Protein AF-0000000087635864 (afdb_homodimer)

Sequence (434 aa):
MKRKTIGIIGLGRFGGTLAKQVAALGHEVCGIDIDEKVVQKLTPFITHSIVADFSDEETIRSLHLQDFDVVVIAIGDDLKAKLLTAMVLKELQAPYVVAKASSDMESKLLERVGVDLVIFPEMNMADRLAQMLTREYIVDYFQLSQDIGLVEMNTPAFMVGHTLEELSLRSRYGINIVAIKRHKSVMVPPNPKEPLTEEDMLILIGRNEDITKLSQLMKRKTIGIIGLGRFGGTLAKQVAALGHEVCGIDIDEKVVQKLTPFITHSIVADFSDEETIRSLHLQDFDVVVIAIGDDLKAKLLTAMVLKELQAPYVVAKASSDMESKLLERVGVDLVIFPEMNMADRLAQMLTREYIVDYFQLSQDIGLVEMNTPAFMVGHTLEELSLRSRYGINIVAIKRHKSVMVPPNPKEPLTEEDMLILIGRNEDITKLSQL

Foldseek 3Di:
DPAFEEEEEDCPPVSVVVQLVSVVVPHAYEYEYQDPVSQVVSVVRHRHYYHFDLLDLVRLVVVPQLVGQEYEAEDPDDLNSQLSNLLSSVVVVRPAYEYEDADPVSQVSSVVSPHRYYDYVVVVVVVFVVVQVPFAQFDTWDDPDPFKIKTKGFDDPVQAFHFQVRVVCCVPQVKAFQWKDDPHDIDGRDDRHDGDHRRIITIMMGTPVSRRVVRVD/DPAFEEEEEDCPPVSVVVQLVSVVVPHAYEYEYQDPVSQVVSVVRHRHYYHFDLLDLVRLVVVPQLVGQEYEAEDPDPLNSQLSNLLSSVVVVRPAYEYEDADPVSQVSSVVSPHRYYDYVVVVVVVFVVVQVPFAQFDTWDDPDPFKIKTKGFDDPVQAFHFQVRVVCCVPQVKAFQWKDDPNDIDGRDDRHDGDHRRIITIMMGTPVSRRVVRVD

Solvent-accessible surface area (backbone atoms only — not comparable to full-atom values): 22439 Å² total; per-residue (Å²): 128,84,74,47,38,34,34,33,35,21,49,52,68,38,30,36,48,26,43,41,52,35,24,72,73,66,31,44,27,37,39,28,19,66,51,58,68,54,40,59,71,45,40,86,54,37,74,39,63,43,73,48,59,55,80,35,68,67,55,51,62,73,62,52,59,45,77,28,59,29,34,35,40,35,47,78,89,49,60,66,32,46,53,49,46,50,44,52,40,53,72,61,57,34,73,38,38,34,34,52,32,81,44,72,67,49,39,53,52,43,49,71,65,58,47,73,40,76,43,40,36,42,57,56,42,23,56,33,48,36,53,28,73,70,39,52,54,36,71,40,58,42,78,76,49,96,56,32,30,36,34,34,25,50,45,53,77,91,46,44,71,36,24,54,62,74,62,36,41,48,83,74,48,53,33,42,74,54,30,33,36,50,98,91,40,73,37,74,66,52,64,47,81,48,57,39,45,74,76,28,30,38,30,34,39,29,37,51,71,39,51,52,53,60,38,69,103,128,84,75,47,37,34,36,34,35,21,50,51,66,39,30,37,48,26,43,42,53,36,24,72,73,64,31,45,26,37,40,27,20,66,51,57,69,53,39,59,71,46,40,87,55,37,73,40,62,42,73,47,58,55,80,35,69,67,56,50,63,71,63,53,61,46,76,28,60,29,36,36,41,35,47,76,89,50,60,67,33,47,52,49,46,50,43,52,39,54,74,61,58,32,73,37,38,34,36,52,32,82,44,71,66,49,40,53,53,44,50,71,64,57,47,72,40,78,44,41,36,42,57,54,44,22,55,34,47,35,54,27,73,70,40,54,55,38,72,38,59,42,77,77,49,96,56,33,30,38,34,32,25,52,46,53,76,92,47,44,71,38,22,53,62,75,63,36,41,46,83,74,50,52,34,44,74,56,30,34,36,48,95,95,38,74,37,74,67,52,65,47,80,49,58,40,43,76,78,28,30,38,30,33,38,30,38,51,70,40,50,52,53,60,39,69,104

Secondary structure (DSSP, 8-state):
-PPPEEEEE--SHHHHHHHHHHHHTT-EEEEEES-HHHHHHHGGGSSEEEE--TT-HHHHHHTTGGGSSEEEE---S-HHHHHHHHHHHHHTT-S-EEEE-SSHHHHHHHHHHT-SEEE-HHHHHHHHHHHHHHSTTEEEEEESSSSEEEEEEEPPGGGTT--HHHHTHHHHHS-EEEEEEETTEEESSPPTTSPP-TT-EEEEEEEHHHHHHHHT-/-PPPEEEEE--SHHHHHHHHHHHHTT-EEEEEES-HHHHHHHGGGSSEEEE--TT-HHHHHHTTGGGSSEEEE---S-HHHHHHHHHHHHHTT-S-EEEE-SSHHHHHHHHHHT-SEEE-HHHHHHHHHHHHHHSTTEEEEEESSSSEEEEEEEPPGGGTT--HHHHTHHHHHS-EEEEEEETTEEESSPPTTSPP-TT-EEEEEEEHHHHHHHHT-

Nearest PDB structures (foldseek):
  6i8v-assembly1_A-2  TM=9.588E-01  e=6.880E-26  Bacillus subtilis subsp. subtilis str. 168
  6s2j-assembly1_A  TM=9.130E-01  e=3.251E-26  Bacillus subtilis subsp. subtilis str. 168
  6s5e-assembly1_E-4  TM=9.285E-01  e=4.729E-26  Bacillus subtilis subsp. subtilis str. 168
  6s5d-assembly1_B-2  TM=9.160E-01  e=5.034E-26  Bacillus subtilis subsp. subtilis str. 168
  4j7c-assembly1_B  TM=9.354E-01  e=2.400E-25  Bacillus subtilis subsp. subtilis str. 168

Organism: NCBI:txid103891

Radius of gyration: 22.8 Å; Cα contacts (8 Å, |Δi|>4): 952; chains: 2; bounding box: 56×57×45 Å

Structure (mmCIF, N/CA/C/O backbone):
data_AF-0000000087635864-model_v1
#
loop_
_entity.id
_entity.type
_entity.pdbx_description
1 polymer 'Ktr system potassium uptake protein A'
#
loop_
_atom_site.group_PDB
_atom_site.id
_atom_site.type_symbol
_atom_site.label_atom_id
_atom_site.label_alt_id
_atom_site.label_comp_id
_atom_site.label_asym_id
_atom_site.label_entity_id
_atom_site.label_seq_id
_atom_site.pdbx_PDB_ins_code
_atom_site.Cartn_x
_atom_site.Cartn_y
_atom_site.Cartn_z
_atom_site.occupancy
_atom_site.B_iso_or_equiv
_atom_site.auth_seq_id
_atom_site.auth_comp_id
_atom_site.auth_asym_id
_atom_site.auth_atom_id
_atom_site.pdbx_PDB_model_num
ATOM 1 N N . MET A 1 1 ? 6.098 -14.992 -19.906 1 58.94 1 MET A N 1
ATOM 2 C CA . MET A 1 1 ? 5.473 -15.148 -18.594 1 58.94 1 MET A CA 1
ATOM 3 C C . MET A 1 1 ? 4.434 -16.266 -18.609 1 58.94 1 MET A C 1
ATOM 5 O O . MET A 1 1 ? 3.664 -16.375 -19.562 1 58.94 1 MET A O 1
ATOM 9 N N . LYS A 1 2 ? 4.668 -17.281 -17.641 1 77.81 2 LYS A N 1
ATOM 10 C CA . LYS A 1 2 ? 3.686 -18.359 -17.641 1 77.81 2 LYS A CA 1
ATOM 11 C C . LYS A 1 2 ? 2.297 -17.844 -17.281 1 77.81 2 LYS A C 1
ATOM 13 O O . LYS A 1 2 ? 2.141 -17.094 -16.297 1 77.81 2 LYS A O 1
ATOM 18 N N . ARG A 1 3 ? 1.366 -17.984 -18.156 1 90.5 3 ARG A N 1
ATOM 19 C CA . ARG A 1 3 ? -0.019 -17.578 -17.969 1 90.5 3 ARG A CA 1
ATOM 20 C C . ARG A 1 3 ? -0.631 -18.297 -16.766 1 90.5 3 ARG A C 1
ATOM 22 O O . ARG A 1 3 ? -0.567 -19.516 -16.656 1 90.5 3 ARG A O 1
ATOM 29 N N . LYS A 1 4 ? -1.128 -17.469 -15.828 1 95.19 4 LYS A N 1
ATOM 30 C CA . LYS A 1 4 ? -1.734 -18.016 -14.617 1 95.19 4 LYS A CA 1
ATOM 31 C C . LYS A 1 4 ? -3.258 -17.953 -14.688 1 95.19 4 LYS A C 1
ATOM 33 O O . LYS A 1 4 ? -3.816 -17.094 -15.383 1 95.19 4 LYS A O 1
ATOM 38 N N . THR A 1 5 ? -3.846 -18.891 -14.055 1 97.88 5 THR A N 1
ATOM 39 C CA . THR A 1 5 ? -5.293 -18.875 -13.867 1 97.88 5 THR A CA 1
ATOM 40 C C . THR A 1 5 ? -5.652 -18.406 -12.461 1 97.88 5 THR A C 1
ATOM 42 O O . THR A 1 5 ? -5.191 -18.984 -11.477 1 97.88 5 THR A O 1
ATOM 45 N N . ILE A 1 6 ? -6.48 -17.391 -12.43 1 98.5 6 ILE A N 1
ATOM 46 C CA . ILE A 1 6 ? -6.785 -16.781 -11.141 1 98.5 6 ILE A CA 1
ATOM 47 C C . ILE A 1 6 ? -8.297 -16.656 -10.969 1 98.5 6 ILE A C 1
ATOM 49 O O . ILE A 1 6 ? -8.984 -16.094 -11.828 1 98.5 6 ILE A O 1
ATOM 53 N N . GLY A 1 7 ? -8.789 -17.297 -9.891 1 98.56 7 GLY A N 1
ATOM 54 C CA . GLY A 1 7 ? -10.18 -17.094 -9.5 1 98.56 7 GLY A CA 1
ATOM 55 C C . GLY A 1 7 ? -10.359 -15.969 -8.5 1 98.56 7 GLY A C 1
ATOM 56 O O . GLY A 1 7 ? -9.648 -15.906 -7.496 1 98.56 7 GLY A O 1
ATOM 57 N N . ILE A 1 8 ? -11.273 -15.062 -8.758 1 98.81 8 ILE A N 1
ATOM 58 C CA . ILE A 1 8 ? -11.539 -13.945 -7.863 1 98.81 8 ILE A CA 1
ATOM 59 C C . ILE A 1 8 ? -13 -13.977 -7.422 1 98.81 8 ILE A C 1
ATOM 61 O O . ILE A 1 8 ? -13.906 -13.797 -8.242 1 98.81 8 ILE A O 1
ATOM 65 N N . ILE A 1 9 ? -13.172 -14.188 -6.105 1 98.69 9 ILE A N 1
ATOM 66 C CA . ILE A 1 9 ? -14.5 -14.297 -5.52 1 98.69 9 ILE A CA 1
ATOM 67 C C . ILE A 1 9 ? -14.883 -12.969 -4.863 1 98.69 9 ILE A C 1
ATOM 69 O O . ILE A 1 9 ? -14.242 -12.547 -3.893 1 98.69 9 ILE A O 1
ATOM 73 N N . GLY A 1 10 ? -15.977 -12.406 -5.25 1 98.06 10 GLY A N 1
ATOM 74 C CA . GLY A 1 10 ? -16.312 -11.039 -4.887 1 98.06 10 GLY A CA 1
ATOM 75 C C . GLY A 1 10 ? -15.766 -10.016 -5.867 1 98.06 10 GLY A C 1
ATOM 76 O O . GLY A 1 10 ? -14.555 -9.789 -5.93 1 98.06 10 GLY A O 1
ATOM 77 N N . LEU A 1 11 ? -16.719 -9.383 -6.535 1 97.75 11 LEU A N 1
ATOM 78 C CA . LEU A 1 11 ? -16.297 -8.508 -7.621 1 97.75 11 LEU A CA 1
ATOM 79 C C . LEU A 1 11 ? -16.703 -7.062 -7.355 1 97.75 11 LEU A C 1
ATOM 81 O O . LEU A 1 11 ? -17.078 -6.336 -8.281 1 97.75 11 LEU A O 1
ATOM 85 N N . GLY A 1 12 ? -16.688 -6.75 -6.105 1 94.81 12 GLY A N 1
ATOM 86 C CA . GLY A 1 12 ? -16.922 -5.359 -5.73 1 94.81 12 GLY A CA 1
ATOM 87 C C . GLY A 1 12 ? -15.766 -4.449 -6.094 1 94.81 12 GLY A C 1
ATOM 88 O O . GLY A 1 12 ? -15.109 -4.648 -7.117 1 94.81 12 GLY A O 1
ATOM 89 N N . ARG A 1 13 ? -15.539 -3.42 -5.281 1 92.5 13 ARG A N 1
ATOM 90 C CA . ARG A 1 13 ? -14.531 -2.402 -5.547 1 92.5 13 ARG A CA 1
ATOM 91 C C . ARG A 1 13 ? -13.141 -3.025 -5.66 1 92.5 13 ARG A C 1
ATOM 93 O O . ARG A 1 13 ? -12.438 -2.807 -6.648 1 92.5 13 ARG A O 1
ATOM 100 N N . PHE A 1 14 ? -12.812 -3.834 -4.699 1 96.62 14 PHE A N 1
ATOM 101 C CA . PHE A 1 14 ? -11.477 -4.426 -4.684 1 96.62 14 PHE A CA 1
ATOM 102 C C . PHE A 1 14 ? -11.375 -5.555 -5.703 1 96.62 14 PHE A C 1
ATOM 104 O O . PHE A 1 14 ? -10.508 -5.531 -6.578 1 96.62 14 PHE A O 1
ATOM 111 N N . GLY A 1 15 ? -12.25 -6.527 -5.586 1 97.88 15 GLY A N 1
ATOM 112 C CA . GLY A 1 15 ? -12.195 -7.688 -6.461 1 97.88 15 GLY A CA 1
ATOM 113 C C . GLY A 1 15 ? -12.336 -7.336 -7.926 1 97.88 15 GLY A C 1
ATOM 114 O O . GLY A 1 15 ? -11.656 -7.906 -8.781 1 97.88 15 GLY A O 1
ATOM 115 N N . GLY A 1 16 ? -13.258 -6.438 -8.18 1 97.31 16 GLY A N 1
ATOM 116 C CA . GLY A 1 16 ? -13.43 -5.992 -9.555 1 97.31 16 GLY A CA 1
ATOM 117 C C . GLY A 1 16 ? -12.188 -5.324 -10.125 1 97.31 16 GLY A C 1
ATOM 118 O O . GLY A 1 16 ? -11.805 -5.586 -11.266 1 97.31 16 GLY A O 1
ATOM 119 N N . THR A 1 17 ? -11.578 -4.469 -9.352 1 96.12 17 THR A N 1
ATOM 120 C CA . THR A 1 17 ? -10.344 -3.805 -9.766 1 96.12 17 THR A CA 1
ATOM 121 C C . THR A 1 17 ? -9.234 -4.82 -10 1 96.12 17 THR A C 1
ATOM 123 O O . THR A 1 17 ? -8.547 -4.777 -11.023 1 96.12 17 THR A O 1
ATOM 126 N N . LEU A 1 18 ? -9.062 -5.73 -9.133 1 98.06 18 LEU A N 1
ATOM 127 C CA . LEU A 1 18 ? -8.039 -6.762 -9.242 1 98.06 18 LEU A CA 1
ATOM 128 C C . LEU A 1 18 ? -8.242 -7.594 -10.508 1 98.06 18 LEU A C 1
ATOM 130 O O . LEU A 1 18 ? -7.285 -7.859 -11.242 1 98.06 18 LEU A O 1
ATOM 134 N N . ALA A 1 19 ? -9.5 -7.965 -10.734 1 98.44 19 ALA A N 1
ATOM 135 C CA . ALA A 1 19 ? -9.82 -8.789 -11.898 1 98.44 19 ALA A CA 1
ATOM 136 C C . ALA A 1 19 ? -9.398 -8.094 -13.195 1 98.44 19 ALA A C 1
ATOM 138 O O . ALA A 1 19 ? -8.758 -8.703 -14.055 1 98.44 19 ALA A O 1
ATOM 139 N N . LYS A 1 20 ? -9.727 -6.848 -13.289 1 97.12 20 LYS A N 1
ATOM 140 C CA . LYS A 1 20 ? -9.375 -6.082 -14.484 1 97.12 20 LYS A CA 1
ATOM 141 C C . LYS A 1 20 ? -7.863 -5.98 -14.648 1 97.12 20 LYS A C 1
ATOM 143 O O . LYS A 1 20 ? -7.34 -6.148 -15.75 1 97.12 20 LYS A O 1
ATOM 148 N N . GLN A 1 21 ? -7.199 -5.707 -13.586 1 95.12 21 GLN A N 1
ATOM 149 C CA . GLN A 1 21 ? -5.758 -5.504 -13.633 1 95.12 21 GLN A CA 1
ATOM 150 C C . GLN A 1 21 ? -5.031 -6.793 -14.008 1 95.12 21 GLN A C 1
ATOM 152 O O . GLN A 1 21 ? -4.121 -6.781 -14.836 1 95.12 21 GLN A O 1
ATOM 157 N N . VAL A 1 22 ? -5.391 -7.863 -13.438 1 96.94 22 VAL A N 1
ATOM 158 C CA . VAL A 1 22 ? -4.777 -9.156 -13.727 1 96.94 22 VAL A CA 1
ATOM 159 C C . VAL A 1 22 ? -5.027 -9.531 -15.188 1 96.94 22 VAL A C 1
ATOM 161 O O . VAL A 1 22 ? -4.121 -10.008 -15.875 1 96.94 22 VAL A O 1
ATOM 164 N N . ALA A 1 23 ? -6.281 -9.32 -15.617 1 97.31 23 ALA A N 1
ATOM 165 C CA . ALA A 1 23 ? -6.617 -9.586 -17.016 1 97.31 23 ALA A CA 1
ATOM 166 C C . ALA A 1 23 ? -5.777 -8.727 -17.953 1 97.31 23 ALA A C 1
ATOM 168 O O . ALA A 1 23 ? -5.285 -9.211 -18.984 1 97.31 23 ALA A O 1
ATOM 169 N N . ALA A 1 24 ? -5.613 -7.484 -17.609 1 94.06 24 ALA A N 1
ATOM 170 C CA . ALA A 1 24 ? -4.844 -6.547 -18.422 1 94.06 24 ALA A CA 1
ATOM 171 C C . ALA A 1 24 ? -3.385 -6.977 -18.531 1 94.06 24 ALA A C 1
ATOM 173 O O . ALA A 1 24 ? -2.705 -6.656 -19.516 1 94.06 24 ALA A O 1
ATOM 174 N N . LEU A 1 25 ? -2.945 -7.699 -17.562 1 90.81 25 LEU A N 1
ATOM 175 C CA . LEU A 1 25 ? -1.569 -8.18 -17.562 1 90.81 25 LEU A CA 1
ATOM 176 C C . LEU A 1 25 ? -1.443 -9.477 -18.359 1 90.81 25 LEU A C 1
ATOM 178 O O . LEU A 1 25 ? -0.36 -10.062 -18.438 1 90.81 25 LEU A O 1
ATOM 182 N N . GLY A 1 26 ? -2.58 -10 -18.844 1 93.69 26 GLY A N 1
ATOM 183 C CA . GLY A 1 26 ? -2.545 -11.086 -19.812 1 93.69 26 GLY A CA 1
ATOM 184 C C . GLY A 1 26 ? -2.805 -12.445 -19.188 1 93.69 26 GLY A C 1
ATOM 185 O O . GLY A 1 26 ? -2.545 -13.477 -19.797 1 93.69 26 GLY A O 1
ATOM 186 N N . HIS A 1 27 ? -3.34 -12.461 -17.984 1 96.81 27 HIS A N 1
ATOM 187 C CA . HIS A 1 27 ? -3.607 -13.719 -17.297 1 96.81 27 HIS A CA 1
ATOM 188 C C . HIS A 1 27 ? -5.086 -14.086 -17.375 1 96.81 27 HIS A C 1
ATOM 190 O O . HIS A 1 27 ? -5.918 -13.242 -17.719 1 96.81 27 HIS A O 1
ATOM 196 N N . GLU A 1 28 ? -5.375 -15.297 -17.125 1 97.62 28 GLU A N 1
ATOM 197 C CA . GLU A 1 28 ? -6.758 -15.766 -17.156 1 97.62 28 GLU A CA 1
ATOM 198 C C . GLU A 1 28 ? -7.461 -15.516 -15.828 1 97.62 28 GLU A C 1
ATOM 200 O O . GLU A 1 28 ? -6.977 -15.945 -14.773 1 97.62 28 GLU A O 1
ATOM 205 N N . VAL A 1 29 ? -8.609 -14.883 -15.961 1 98.31 29 VAL A N 1
ATOM 206 C CA . VAL A 1 29 ? -9.336 -14.516 -14.742 1 98.31 29 VAL A CA 1
ATOM 207 C C . VAL A 1 29 ? -10.75 -15.086 -14.789 1 98.31 29 VAL A C 1
ATOM 209 O O . VAL A 1 29 ? -11.445 -14.953 -15.805 1 98.31 29 VAL A O 1
ATOM 212 N N . CYS A 1 30 ? -11.086 -15.781 -13.766 1 98.56 30 CYS A N 1
ATOM 213 C CA . CYS A 1 30 ? -12.477 -16.141 -13.531 1 98.56 30 CYS A CA 1
ATOM 214 C C . CYS A 1 30 ? -13.07 -15.328 -12.391 1 98.56 30 CYS A C 1
ATOM 216 O O . CYS A 1 30 ? -12.703 -15.523 -11.227 1 98.56 30 CYS A O 1
ATOM 218 N N . GLY A 1 31 ? -13.961 -14.438 -12.719 1 98.56 31 GLY A N 1
ATOM 219 C CA . GLY A 1 31 ? -14.617 -13.609 -11.719 1 98.56 31 GLY A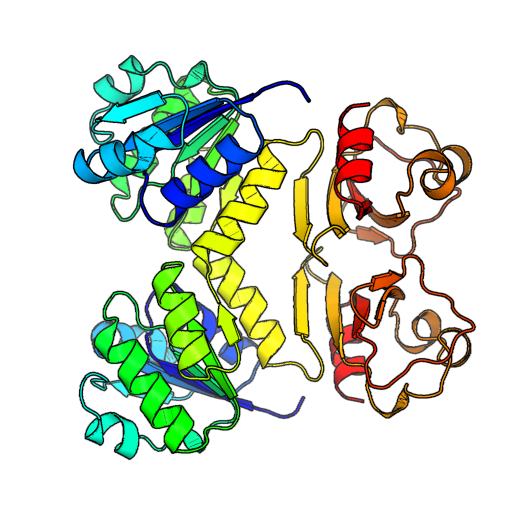 CA 1
ATOM 220 C C . GLY A 1 31 ? -15.953 -14.172 -11.258 1 98.56 31 GLY A C 1
ATOM 221 O O . GLY A 1 31 ? -16.766 -14.594 -12.078 1 98.56 31 GLY A O 1
ATOM 222 N N . ILE A 1 32 ? -16.141 -14.172 -9.969 1 98.62 32 ILE A N 1
ATOM 223 C CA . ILE A 1 32 ? -17.359 -14.773 -9.406 1 98.62 32 ILE A CA 1
ATOM 224 C C . ILE A 1 32 ? -18 -13.812 -8.422 1 98.62 32 ILE A C 1
ATOM 226 O O . ILE A 1 32 ? -17.328 -13.219 -7.582 1 98.62 32 ILE A O 1
ATOM 230 N N . ASP A 1 33 ? -19.281 -13.633 -8.5 1 98.19 33 ASP A N 1
ATOM 231 C CA . ASP A 1 33 ? -20.062 -12.812 -7.574 1 98.19 33 ASP A CA 1
ATOM 232 C C . ASP A 1 33 ? -21.5 -13.297 -7.469 1 98.19 33 ASP A C 1
ATOM 234 O O . ASP A 1 33 ? -22.016 -13.938 -8.391 1 98.19 33 ASP A O 1
ATOM 238 N N . ILE A 1 34 ? -22.047 -12.969 -6.34 1 97.69 34 ILE A N 1
ATOM 239 C CA . ILE A 1 34 ? -23.438 -13.344 -6.141 1 97.69 34 ILE A CA 1
ATOM 240 C C . ILE A 1 34 ? -24.344 -12.383 -6.91 1 97.69 34 ILE A C 1
ATOM 242 O O . ILE A 1 34 ? -25.453 -12.758 -7.312 1 97.69 34 ILE A O 1
ATOM 246 N N . ASP A 1 35 ? -23.969 -11.148 -7.098 1 97.62 35 ASP A N 1
ATOM 247 C CA . ASP A 1 35 ? -24.75 -10.117 -7.777 1 97.62 35 ASP A CA 1
ATOM 248 C C . ASP A 1 35 ? -24.562 -10.195 -9.289 1 97.62 35 ASP A C 1
ATOM 250 O O . ASP A 1 35 ? -23.484 -9.844 -9.805 1 97.62 35 ASP A O 1
ATOM 254 N N . GLU A 1 36 ? -25.562 -10.492 -9.977 1 97.88 36 GLU A N 1
ATOM 255 C CA . GLU A 1 36 ? -25.516 -10.664 -11.43 1 97.88 36 GLU A CA 1
ATOM 256 C C . GLU A 1 36 ? -25.125 -9.367 -12.125 1 97.88 36 GLU A C 1
ATOM 258 O O . GLU A 1 36 ? -24.422 -9.391 -13.141 1 97.88 36 GLU A O 1
ATOM 263 N N . LYS A 1 37 ? -25.578 -8.297 -11.625 1 97.56 37 LYS A N 1
ATOM 264 C CA . LYS A 1 37 ? -25.297 -7.004 -12.25 1 97.56 37 LYS A CA 1
ATOM 265 C C . LYS A 1 37 ? -23.797 -6.707 -12.219 1 97.56 37 LYS A C 1
ATOM 267 O O . LYS A 1 37 ? -23.234 -6.227 -13.211 1 97.56 37 LYS A O 1
ATOM 272 N N . VAL A 1 38 ? -23.203 -7.043 -11.18 1 96.19 38 VAL A N 1
ATOM 273 C CA . VAL A 1 38 ? -21.781 -6.828 -11.008 1 96.19 38 VAL A CA 1
ATOM 274 C C . VAL A 1 38 ? -21 -7.746 -11.953 1 96.19 38 VAL A C 1
ATOM 276 O O . VAL A 1 38 ? -20.031 -7.312 -12.594 1 96.19 38 VAL A O 1
ATOM 279 N N . VAL A 1 39 ? -21.391 -8.969 -12.055 1 98.06 39 VAL A N 1
ATOM 280 C CA . VAL A 1 39 ? -20.766 -9.953 -12.93 1 98.06 39 VAL A CA 1
ATOM 281 C C . VAL A 1 39 ? -20.844 -9.492 -14.383 1 98.06 39 VAL A C 1
ATOM 283 O O . VAL A 1 39 ? -19.844 -9.5 -15.094 1 98.06 39 VAL A O 1
ATOM 286 N N . GLN A 1 40 ? -21.969 -9.031 -14.766 1 97.38 40 GLN A N 1
ATOM 287 C CA . GLN A 1 40 ? -22.203 -8.609 -16.141 1 97.38 40 GLN A CA 1
ATOM 288 C C . GLN A 1 40 ? -21.312 -7.422 -16.516 1 97.38 40 GLN A C 1
ATOM 290 O O . GLN A 1 40 ? -20.766 -7.363 -17.609 1 97.38 40 GLN A O 1
ATOM 295 N N . LYS A 1 41 ? -21.234 -6.543 -15.641 1 95.94 41 LYS A N 1
ATOM 296 C CA . LYS A 1 41 ? -20.438 -5.336 -15.859 1 95.94 41 LYS A CA 1
ATOM 297 C C . LYS A 1 41 ? -18.969 -5.676 -16.078 1 95.94 41 LYS A C 1
ATOM 299 O O . LYS A 1 41 ? -18.266 -4.988 -16.812 1 95.94 41 LYS A O 1
ATOM 304 N N . LEU A 1 42 ? -18.5 -6.723 -15.5 1 96.88 42 LEU A N 1
ATOM 305 C CA . LEU A 1 42 ? -17.078 -7.043 -15.5 1 96.88 42 LEU A CA 1
ATOM 306 C C . LEU A 1 42 ? -16.734 -8.016 -16.625 1 96.88 42 LEU A C 1
ATOM 308 O O . LEU A 1 42 ? -15.57 -8.156 -17 1 96.88 42 LEU A O 1
ATOM 312 N N . THR A 1 43 ? -17.719 -8.711 -17.156 1 96.94 43 THR A N 1
ATOM 313 C CA . THR A 1 43 ? -17.578 -9.812 -18.109 1 96.94 43 THR A CA 1
ATOM 314 C C . THR A 1 43 ? -16.734 -9.383 -19.297 1 96.94 43 THR A C 1
ATOM 316 O O . THR A 1 43 ? -15.844 -10.117 -19.734 1 96.94 43 THR A O 1
ATOM 319 N N . PRO A 1 44 ? -16.859 -8.141 -19.812 1 97.06 44 PRO A N 1
ATOM 320 C CA . PRO A 1 44 ? -16.094 -7.75 -21 1 97.06 44 PRO A CA 1
ATOM 321 C C . PRO A 1 44 ? -14.602 -7.605 -20.703 1 97.06 44 PRO A C 1
ATOM 323 O O . PRO A 1 44 ? -13.789 -7.551 -21.641 1 97.06 44 PRO A O 1
ATOM 326 N N . PHE A 1 45 ? -14.25 -7.613 -19.531 1 96.88 45 PHE A N 1
ATOM 327 C CA . PHE A 1 45 ? -12.883 -7.246 -19.172 1 96.88 45 PHE A CA 1
ATOM 328 C C . PHE A 1 45 ? -12.109 -8.461 -18.672 1 96.88 45 PHE A C 1
ATOM 330 O O . PHE A 1 45 ? -10.906 -8.375 -18.422 1 96.88 45 PHE A O 1
ATOM 337 N N . ILE A 1 46 ? -12.836 -9.594 -18.5 1 97.38 46 ILE A N 1
ATOM 338 C CA . ILE A 1 46 ? -12.164 -10.75 -17.938 1 97.38 46 ILE A CA 1
ATOM 339 C C . ILE A 1 46 ? -12.469 -11.992 -18.781 1 97.38 46 ILE A C 1
ATOM 341 O O . ILE A 1 46 ? -13.266 -11.93 -19.703 1 97.38 46 ILE A O 1
ATOM 345 N N . THR A 1 47 ? -11.781 -13.094 -18.438 1 96.75 47 THR A N 1
ATOM 346 C CA . THR A 1 47 ? -11.844 -14.281 -19.281 1 96.75 47 THR A CA 1
ATOM 347 C C . THR A 1 47 ? -13.156 -15.023 -19.062 1 96.75 47 THR A C 1
ATOM 349 O O . THR A 1 47 ? -13.789 -15.477 -20.016 1 96.75 47 THR A O 1
ATOM 352 N N . HIS A 1 48 ? -13.492 -15.234 -17.797 1 97.06 48 HIS A N 1
ATOM 353 C CA . HIS A 1 48 ? -14.719 -15.938 -17.422 1 97.06 48 HIS A CA 1
ATOM 354 C C . HIS A 1 48 ? -15.414 -15.242 -16.25 1 97.06 48 HIS A C 1
ATOM 356 O O . HIS A 1 48 ? -14.766 -14.562 -15.453 1 97.06 48 HIS A O 1
ATOM 362 N N . SER A 1 49 ? -16.672 -15.414 -16.266 1 97.94 49 SER A N 1
ATOM 363 C CA . SER A 1 49 ? -17.438 -14.891 -15.141 1 97.94 49 SER A CA 1
ATOM 364 C C . SER A 1 49 ? -18.562 -15.836 -14.75 1 97.94 49 SER A C 1
ATOM 366 O O . SER A 1 49 ? -19.188 -16.453 -15.617 1 97.94 49 SER A O 1
ATOM 368 N N . ILE A 1 50 ? -18.828 -15.961 -13.492 1 98.25 50 ILE A N 1
ATOM 369 C CA . ILE A 1 50 ? -19.828 -16.875 -12.961 1 98.25 50 ILE A CA 1
ATOM 370 C C . ILE A 1 50 ? -20.641 -16.172 -11.875 1 98.25 50 ILE A C 1
ATOM 372 O O . ILE A 1 50 ? -20.094 -15.445 -11.055 1 98.25 50 ILE A O 1
ATOM 376 N N . VAL A 1 51 ? -21.953 -16.281 -11.953 1 98.44 51 VAL A N 1
ATOM 377 C CA . VAL A 1 51 ? -22.812 -15.898 -10.828 1 98.44 51 VAL A CA 1
ATOM 378 C C . VAL A 1 51 ? -22.969 -17.062 -9.867 1 98.44 51 VAL A C 1
ATOM 380 O O . VAL A 1 51 ? -23.422 -18.141 -10.258 1 98.44 51 VAL A O 1
ATOM 383 N N . ALA A 1 52 ? -22.562 -16.906 -8.602 1 97.94 52 ALA A N 1
ATOM 384 C CA . ALA A 1 52 ? -22.641 -18 -7.652 1 97.94 52 ALA A CA 1
ATOM 385 C C . ALA A 1 52 ? -22.781 -17.484 -6.223 1 97.94 52 ALA A C 1
ATOM 387 O O . ALA A 1 52 ? -22.344 -16.375 -5.91 1 97.94 52 ALA A O 1
ATOM 388 N N . ASP A 1 53 ? -23.375 -18.297 -5.387 1 96.38 53 ASP A N 1
ATOM 389 C CA . ASP A 1 53 ? -23.578 -18 -3.969 1 96.38 53 ASP A CA 1
ATOM 390 C C . ASP A 1 53 ? -22.609 -18.812 -3.1 1 96.38 53 ASP A C 1
ATOM 392 O O . ASP A 1 53 ? -22.719 -20.031 -2.996 1 96.38 53 ASP A O 1
ATOM 396 N N . PHE A 1 54 ? -21.766 -18.125 -2.404 1 95.88 54 PHE A N 1
ATOM 397 C CA . PHE A 1 54 ? -20.703 -18.797 -1.655 1 95.88 54 PHE A CA 1
ATOM 398 C C . PHE A 1 54 ? -21.141 -19.047 -0.216 1 95.88 54 PHE A C 1
ATOM 400 O O . PHE A 1 54 ? -20.312 -19.328 0.647 1 95.88 54 PHE A O 1
ATOM 407 N N . SER A 1 55 ? -22.406 -18.875 0.062 1 93.75 55 SER A N 1
ATOM 408 C CA . SER A 1 55 ? -22.922 -19.234 1.38 1 93.75 55 SER A CA 1
ATOM 409 C C . SER A 1 55 ? -23.203 -20.734 1.472 1 93.75 55 SER A C 1
ATOM 411 O O . SER A 1 55 ? -23.5 -21.25 2.553 1 93.75 55 SER A O 1
ATOM 413 N N . ASP A 1 56 ? -23.047 -21.375 0.366 1 93.31 56 ASP A N 1
ATOM 414 C CA . ASP A 1 56 ? -23.344 -22.797 0.281 1 93.31 56 ASP A CA 1
ATOM 415 C C . ASP A 1 56 ? -22.094 -23.609 -0.082 1 93.31 56 ASP A C 1
ATOM 417 O O . ASP A 1 56 ? -21.531 -23.422 -1.159 1 93.31 56 ASP A O 1
ATOM 421 N N . GLU A 1 57 ? -21.812 -24.531 0.763 1 96.06 57 GLU A N 1
ATOM 422 C CA . GLU A 1 57 ? -20.594 -25.328 0.586 1 96.06 57 GLU A CA 1
ATOM 423 C C . GLU A 1 57 ? -20.641 -26.109 -0.723 1 96.06 57 GLU A C 1
ATOM 425 O O . GLU A 1 57 ? -19.625 -26.219 -1.416 1 96.06 57 GLU A O 1
ATOM 430 N N . GLU A 1 58 ? -21.734 -26.672 -1.021 1 96.5 58 GLU A N 1
ATOM 431 C CA . GLU A 1 58 ? -21.875 -27.469 -2.232 1 96.5 58 GLU A CA 1
ATOM 432 C C . GLU A 1 58 ? -21.609 -26.641 -3.482 1 96.5 58 GLU A C 1
ATOM 434 O O . GLU A 1 58 ? -21 -27.125 -4.438 1 96.5 58 GLU A O 1
ATOM 439 N N . THR A 1 59 ? -22.109 -25.5 -3.471 1 96.5 59 THR A N 1
ATOM 440 C CA . THR A 1 59 ? -21.859 -24.578 -4.574 1 96.5 59 THR A CA 1
ATOM 441 C C . THR A 1 59 ? -20.375 -24.328 -4.746 1 96.5 59 THR A C 1
ATOM 443 O O . THR A 1 59 ? -19.844 -24.406 -5.859 1 96.5 59 THR A O 1
ATOM 446 N N . ILE A 1 60 ? -19.672 -24.094 -3.73 1 97.44 60 ILE A N 1
ATOM 447 C CA . ILE A 1 60 ? -18.234 -23.812 -3.754 1 97.44 60 ILE A CA 1
ATOM 448 C C . ILE A 1 60 ? -17.484 -25.016 -4.344 1 97.44 60 ILE A C 1
ATOM 450 O O . ILE A 1 60 ? -16.672 -24.859 -5.25 1 97.44 60 ILE A O 1
ATOM 454 N N . ARG A 1 61 ? -17.828 -26.156 -3.869 1 97.5 61 ARG A N 1
ATOM 455 C CA . ARG A 1 61 ? -17.156 -27.375 -4.293 1 97.5 61 ARG A CA 1
ATOM 456 C C . ARG A 1 61 ? -17.391 -27.656 -5.777 1 97.5 61 ARG A C 1
ATOM 458 O O . ARG A 1 61 ? -16.5 -28.156 -6.473 1 97.5 61 ARG A O 1
ATOM 465 N N . SER A 1 62 ? -18.516 -27.281 -6.203 1 97.12 62 SER A N 1
ATOM 466 C CA . SER A 1 62 ? -18.906 -27.578 -7.582 1 97.12 62 SER A CA 1
ATOM 467 C C . SER A 1 62 ? -18.141 -26.688 -8.562 1 97.12 62 SER A C 1
ATOM 469 O O . SER A 1 62 ? -18.094 -26.984 -9.758 1 97.12 62 SER A O 1
ATOM 471 N N . LEU A 1 63 ? -17.516 -25.656 -8.133 1 97.31 63 LEU A N 1
ATOM 472 C CA . LEU A 1 63 ? -16.859 -24.688 -9 1 97.31 63 LEU A CA 1
ATOM 473 C C . LEU A 1 63 ? -15.422 -25.109 -9.297 1 97.31 63 LEU A C 1
ATOM 475 O O . LEU A 1 63 ? -14.758 -24.516 -10.148 1 97.31 63 LEU A O 1
ATOM 479 N N . HIS A 1 64 ? -14.875 -26.062 -8.602 1 97.31 64 HIS A N 1
ATOM 480 C CA . HIS A 1 64 ? -13.547 -26.625 -8.797 1 97.31 64 HIS A CA 1
ATOM 481 C C . HIS A 1 64 ? -12.477 -25.531 -8.789 1 97.31 64 HIS A C 1
ATOM 483 O O . HIS A 1 64 ? -11.602 -25.516 -9.664 1 97.31 64 HIS A O 1
ATOM 489 N N . LEU A 1 65 ? -12.555 -24.719 -7.816 1 97.69 65 LEU A N 1
ATOM 490 C CA . LEU A 1 65 ? -11.648 -23.578 -7.734 1 97.69 65 LEU A CA 1
ATOM 491 C C . LEU A 1 65 ? -10.234 -24.031 -7.398 1 97.69 65 LEU A C 1
ATOM 493 O O . LEU A 1 65 ? -9.273 -23.281 -7.602 1 97.69 65 LEU A O 1
ATOM 497 N N . GLN A 1 66 ? -10.07 -25.234 -6.887 1 97.31 66 GLN A N 1
ATOM 498 C CA . GLN A 1 66 ? -8.766 -25.797 -6.566 1 97.31 66 GLN A CA 1
ATOM 499 C C . GLN A 1 66 ? -7.93 -26 -7.828 1 97.31 66 GLN A C 1
ATOM 501 O O . GLN A 1 66 ? -6.719 -26.219 -7.746 1 97.31 66 GLN A O 1
ATOM 506 N N . ASP A 1 67 ? -8.617 -25.938 -8.961 1 97.62 67 ASP A N 1
ATOM 507 C CA . ASP A 1 67 ? -7.906 -26.125 -10.227 1 97.62 67 ASP A CA 1
ATOM 508 C C . ASP A 1 67 ? -7.215 -24.828 -10.672 1 97.62 67 ASP A C 1
ATOM 510 O O . ASP A 1 67 ? -6.422 -24.844 -11.609 1 97.62 67 ASP A O 1
ATOM 514 N N . PHE A 1 68 ? -7.445 -23.703 -10.047 1 97.81 68 PHE A N 1
ATOM 515 C CA . PHE A 1 68 ? -6.812 -22.438 -10.367 1 97.81 68 PHE A CA 1
ATOM 516 C C . PHE A 1 68 ? -5.445 -22.328 -9.695 1 97.81 68 PHE A C 1
ATOM 518 O O . PHE A 1 68 ? -5.223 -22.906 -8.633 1 97.81 68 PHE A O 1
ATOM 525 N N . ASP A 1 69 ? -4.555 -21.531 -10.352 1 97.44 69 ASP A N 1
ATOM 526 C CA . ASP A 1 69 ? -3.254 -21.281 -9.742 1 97.44 69 ASP A CA 1
ATOM 527 C C . ASP A 1 69 ? -3.4 -20.5 -8.438 1 97.44 69 ASP A C 1
ATOM 529 O O . ASP A 1 69 ? -2.654 -20.719 -7.484 1 97.44 69 ASP A O 1
ATOM 533 N N . VAL A 1 70 ? -4.355 -19.578 -8.43 1 98.31 70 VAL A N 1
ATOM 534 C CA . VAL A 1 70 ? -4.609 -18.719 -7.285 1 98.31 70 VAL A CA 1
ATOM 535 C C . VAL A 1 70 ? -6.109 -18.453 -7.156 1 98.31 70 VAL A C 1
ATOM 537 O O . VAL A 1 70 ? -6.805 -18.281 -8.156 1 98.31 70 VAL A O 1
ATOM 540 N N . VAL A 1 71 ? -6.566 -18.438 -5.941 1 98.81 71 VAL A N 1
ATOM 541 C CA . VAL A 1 71 ? -7.934 -18 -5.66 1 98.81 71 VAL A CA 1
ATOM 542 C C . VAL A 1 71 ? -7.918 -16.844 -4.66 1 98.81 71 VAL A C 1
ATOM 544 O O . VAL A 1 71 ? -7.277 -16.938 -3.609 1 98.81 71 VAL A O 1
ATOM 547 N N . VAL A 1 72 ? -8.602 -15.781 -5.016 1 98.88 72 VAL A N 1
ATOM 548 C CA . VAL A 1 72 ? -8.695 -14.609 -4.148 1 98.88 72 VAL A CA 1
ATOM 549 C C . VAL A 1 72 ? -10.117 -14.469 -3.613 1 98.88 72 VAL A C 1
ATOM 551 O O . VAL A 1 72 ? -11.07 -14.375 -4.387 1 98.88 72 VAL A O 1
ATOM 554 N N . ILE A 1 73 ? -10.195 -14.492 -2.314 1 98.81 73 ILE A N 1
ATOM 555 C CA . ILE A 1 73 ? -11.477 -14.266 -1.647 1 98.81 73 ILE A CA 1
ATOM 556 C C . ILE A 1 73 ? -11.633 -12.789 -1.311 1 98.81 73 ILE A C 1
ATOM 558 O O . ILE A 1 73 ? -11.047 -12.297 -0.339 1 98.81 73 ILE A O 1
ATOM 562 N N . ALA A 1 74 ? -12.438 -12.117 -2.061 1 98.44 74 ALA A N 1
ATOM 563 C CA . ALA A 1 74 ? -12.633 -10.68 -1.894 1 98.44 74 ALA A CA 1
ATOM 564 C C . ALA A 1 74 ? -14.062 -10.359 -1.487 1 98.44 74 ALA A C 1
ATOM 566 O O . ALA A 1 74 ? -14.594 -9.297 -1.833 1 98.44 74 ALA A O 1
ATOM 567 N N . ILE A 1 75 ? -14.68 -11.266 -0.787 1 96.5 75 ILE A N 1
ATOM 568 C CA . ILE A 1 75 ? -16.047 -11.086 -0.306 1 96.5 75 ILE A CA 1
ATOM 569 C C . ILE A 1 75 ? -16.078 -9.961 0.728 1 96.5 75 ILE A C 1
ATOM 571 O O . ILE A 1 75 ? -15.227 -9.898 1.612 1 96.5 75 ILE A O 1
ATOM 575 N N . GLY A 1 76 ? -17.047 -9.125 0.686 1 88.25 76 GLY A N 1
ATOM 576 C CA . GLY A 1 76 ? -17.156 -7.914 1.48 1 88.25 76 GLY A CA 1
ATOM 577 C C . GLY A 1 76 ? -17.625 -8.18 2.904 1 88.25 76 GLY A C 1
ATOM 578 O O . GLY A 1 76 ? -16.844 -8.68 3.725 1 88.25 76 GLY A O 1
ATOM 579 N N . ASP A 1 77 ? -18.828 -8.078 3.191 1 87.75 77 ASP A N 1
ATOM 580 C CA . ASP A 1 77 ? -19.344 -7.969 4.555 1 87.75 77 ASP A CA 1
ATOM 581 C C . ASP A 1 77 ? -19.906 -9.297 5.047 1 87.75 77 ASP A C 1
ATOM 583 O O . ASP A 1 77 ? -20.422 -9.383 6.164 1 87.75 77 ASP A O 1
ATOM 587 N N . ASP A 1 78 ? -19.812 -10.32 4.293 1 94.56 78 ASP A N 1
ATOM 588 C CA . ASP A 1 78 ? -20.312 -11.625 4.707 1 94.56 78 ASP A CA 1
ATOM 589 C C . ASP A 1 78 ? -19.188 -12.508 5.234 1 94.56 78 ASP A C 1
ATOM 591 O O . ASP A 1 78 ? -18.641 -13.32 4.496 1 94.56 78 ASP A O 1
ATOM 595 N N . LEU A 1 79 ? -18.984 -12.406 6.504 1 95.25 79 LEU A N 1
ATOM 596 C CA . LEU A 1 79 ? -17.875 -13.117 7.152 1 95.25 79 LEU A CA 1
ATOM 597 C C . LEU A 1 79 ? -18.062 -14.625 7.047 1 95.25 79 LEU A C 1
ATOM 599 O O . LEU A 1 79 ? -17.109 -15.359 6.801 1 95.25 79 LEU A O 1
ATOM 603 N N . LYS A 1 80 ? -19.266 -15.039 7.238 1 96.06 80 LYS A N 1
ATOM 604 C CA . LYS A 1 80 ? -19.547 -16.469 7.16 1 96.06 80 LYS A CA 1
ATOM 605 C C . LYS A 1 80 ? -19.172 -17.031 5.793 1 96.06 80 LYS A C 1
ATOM 607 O O . LYS A 1 80 ? -18.5 -18.062 5.707 1 96.06 80 LYS A O 1
ATOM 612 N N . ALA A 1 81 ? -19.609 -16.375 4.766 1 96.94 81 ALA A N 1
ATOM 613 C CA . ALA A 1 81 ? -19.281 -16.812 3.412 1 96.94 81 ALA A CA 1
ATOM 614 C C . ALA A 1 81 ? -17.781 -16.812 3.188 1 96.94 81 ALA A C 1
ATOM 616 O O . ALA A 1 81 ? -17.234 -17.734 2.572 1 96.94 81 ALA A O 1
ATOM 617 N N . LYS A 1 82 ? -17.062 -15.836 3.686 1 97.25 82 LYS A N 1
ATOM 618 C CA . LYS A 1 82 ? -15.617 -15.711 3.535 1 97.25 82 LYS A CA 1
ATOM 619 C C . LYS A 1 82 ? -14.891 -16.891 4.184 1 97.25 82 LYS A C 1
ATOM 621 O O . LYS A 1 82 ? -14.055 -17.531 3.549 1 97.25 82 LYS A O 1
ATOM 626 N N . LEU A 1 83 ? -15.305 -17.141 5.402 1 97.94 83 LEU A N 1
ATOM 627 C CA . LEU A 1 83 ? -14.641 -18.188 6.172 1 97.94 83 LEU A CA 1
ATOM 628 C C . LEU A 1 83 ? -14.969 -19.562 5.605 1 97.94 83 LEU A C 1
ATOM 630 O O . LEU A 1 83 ? -14.102 -20.438 5.535 1 97.94 83 LEU A O 1
ATOM 634 N N . LEU A 1 84 ? -16.234 -19.734 5.234 1 98.19 84 LEU A N 1
ATOM 635 C CA . LEU A 1 84 ? -16.641 -21 4.629 1 98.19 84 LEU A CA 1
ATOM 636 C C . LEU A 1 84 ? -15.859 -21.25 3.344 1 98.19 84 LEU A C 1
ATOM 638 O O . LEU A 1 84 ? -15.367 -22.359 3.127 1 98.19 84 LEU A O 1
ATOM 642 N N . THR A 1 85 ? -15.711 -20.297 2.549 1 98.38 85 THR A N 1
ATOM 643 C CA . THR A 1 85 ? -14.977 -20.406 1.295 1 98.38 85 THR A CA 1
ATOM 644 C C . THR A 1 85 ? -13.516 -20.766 1.557 1 98.38 85 THR A C 1
ATOM 646 O O . THR A 1 85 ? -12.984 -21.688 0.935 1 98.38 85 THR A O 1
ATOM 649 N N . ALA A 1 86 ? -12.883 -20.047 2.49 1 98.44 86 ALA A N 1
ATOM 650 C CA . ALA A 1 86 ? -11.492 -20.312 2.844 1 98.44 86 ALA A CA 1
ATOM 651 C C . ALA A 1 86 ? -11.312 -21.75 3.316 1 98.44 86 ALA A C 1
ATOM 653 O O . ALA A 1 86 ? -10.383 -22.438 2.893 1 98.44 86 ALA A O 1
ATOM 654 N N . MET A 1 87 ? -12.219 -22.141 4.137 1 98.19 87 MET A N 1
ATOM 655 C CA . MET A 1 87 ? -12.141 -23.5 4.695 1 98.19 87 MET A CA 1
ATOM 656 C C . MET A 1 87 ? -12.242 -24.547 3.596 1 98.19 87 MET A C 1
ATOM 658 O O . MET A 1 87 ? -11.438 -25.484 3.549 1 98.19 87 MET A O 1
ATOM 662 N N . VAL A 1 88 ? -13.188 -24.406 2.725 1 98.38 88 VAL A N 1
ATOM 663 C CA . VAL A 1 88 ? -13.422 -25.375 1.656 1 98.38 88 VAL A CA 1
ATOM 664 C C . VAL A 1 88 ? -12.211 -25.406 0.721 1 98.38 88 VAL A C 1
ATOM 666 O O . VAL A 1 88 ? -11.75 -26.484 0.334 1 98.38 88 VAL A O 1
ATOM 669 N N . LEU A 1 89 ? -11.688 -24.281 0.366 1 98.5 89 LEU A N 1
ATOM 670 C CA . LEU A 1 89 ? -10.539 -24.203 -0.536 1 98.5 89 LEU A CA 1
ATOM 671 C C . LEU A 1 89 ? -9.32 -24.875 0.077 1 98.5 89 LEU A C 1
ATOM 673 O O . LEU A 1 89 ? -8.57 -25.562 -0.623 1 98.5 89 LEU A O 1
ATOM 677 N N . LYS A 1 90 ? -9.141 -24.609 1.355 1 98 90 LYS A N 1
ATOM 678 C CA . LYS A 1 90 ? -8.008 -25.25 2.027 1 98 90 LYS A CA 1
ATOM 679 C C . LYS A 1 90 ? -8.195 -26.75 2.105 1 98 90 LYS A C 1
ATOM 681 O O . LYS A 1 90 ? -7.246 -27.516 1.908 1 98 90 LYS A O 1
ATOM 686 N N . GLU A 1 91 ? -9.414 -27.188 2.336 1 97.56 91 GLU A N 1
ATOM 687 C CA . GLU A 1 91 ? -9.734 -28.625 2.338 1 97.56 91 GLU A CA 1
ATOM 688 C C . GLU A 1 91 ? -9.445 -29.25 0.978 1 97.56 91 GLU A C 1
ATOM 690 O O . GLU A 1 91 ? -8.969 -30.375 0.901 1 97.56 91 GLU A O 1
ATOM 695 N N . LEU A 1 92 ? -9.711 -28.516 0.012 1 97.62 92 LEU A N 1
ATOM 696 C CA . LEU A 1 92 ? -9.539 -29.016 -1.35 1 97.62 92 LEU A CA 1
ATOM 697 C C . LEU A 1 92 ? -8.109 -28.828 -1.827 1 97.62 92 LEU A C 1
ATOM 699 O O . LEU A 1 92 ? -7.793 -29.094 -2.988 1 97.62 92 LEU A O 1
ATOM 703 N N . GLN A 1 93 ? -7.246 -28.281 -1.008 1 97.12 93 GLN A N 1
ATOM 704 C CA . GLN A 1 93 ? -5.82 -28.094 -1.251 1 97.12 93 GLN A CA 1
ATOM 705 C C . GLN A 1 93 ? -5.582 -27.188 -2.449 1 97.12 93 GLN A C 1
ATOM 707 O O . GLN A 1 93 ? -4.746 -27.484 -3.307 1 97.12 93 GLN A O 1
ATOM 712 N N . ALA A 1 94 ? -6.48 -26.141 -2.543 1 97.56 94 ALA A N 1
ATOM 713 C CA . ALA A 1 94 ? -6.188 -25.109 -3.527 1 97.56 94 ALA A CA 1
ATOM 714 C C . ALA A 1 94 ? -4.754 -24.609 -3.391 1 97.56 94 ALA A C 1
ATOM 716 O O . ALA A 1 94 ? -4.254 -24.422 -2.277 1 97.56 94 ALA A O 1
ATOM 717 N N . PRO A 1 95 ? -4.039 -24.406 -4.512 1 96.12 95 PRO A N 1
ATOM 718 C CA . PRO A 1 95 ? -2.598 -24.156 -4.469 1 96.12 95 PRO A CA 1
ATOM 719 C C . PRO A 1 95 ? -2.244 -22.891 -3.693 1 96.12 95 PRO A C 1
ATOM 721 O O . PRO A 1 95 ? -1.258 -22.875 -2.953 1 96.12 95 PRO A O 1
ATOM 724 N N . TYR A 1 96 ? -2.92 -21.797 -3.879 1 97.81 96 TYR A N 1
ATOM 725 C CA . TYR A 1 96 ? -2.625 -20.531 -3.223 1 97.81 96 TYR A CA 1
ATOM 726 C C . TYR A 1 96 ? -3.898 -19.719 -3.004 1 97.81 96 TYR A C 1
ATOM 728 O O . TYR A 1 96 ? -4.574 -19.344 -3.963 1 97.81 96 TYR A O 1
ATOM 736 N N . VAL A 1 97 ? -4.199 -19.438 -1.743 1 98.69 97 VAL A N 1
ATOM 737 C CA . VAL A 1 97 ? -5.438 -18.75 -1.392 1 98.69 97 VAL A CA 1
ATOM 738 C C . VAL A 1 97 ? -5.113 -17.406 -0.737 1 98.69 97 VAL A C 1
ATOM 740 O O . VAL A 1 97 ? -4.363 -17.359 0.24 1 98.69 97 VAL A O 1
ATOM 743 N N . VAL A 1 98 ? -5.645 -16.328 -1.349 1 98.75 98 VAL A N 1
ATOM 744 C CA . VAL A 1 98 ? -5.57 -14.977 -0.793 1 98.75 98 VAL A CA 1
ATOM 745 C C . VAL A 1 98 ? -6.941 -14.555 -0.271 1 98.75 98 VAL A C 1
ATOM 747 O O . VAL A 1 98 ? -7.965 -14.828 -0.902 1 98.75 98 VAL A O 1
ATOM 750 N N . ALA A 1 99 ? -6.949 -13.852 0.859 1 98.75 99 ALA A N 1
ATOM 751 C CA . ALA A 1 99 ? -8.234 -13.375 1.368 1 98.75 99 ALA A CA 1
ATOM 752 C C . ALA A 1 99 ? -8.133 -11.938 1.856 1 98.75 99 ALA A C 1
ATOM 754 O O . ALA A 1 99 ? -7.148 -11.555 2.492 1 98.75 99 ALA A O 1
ATOM 755 N N . LYS A 1 100 ? -9.133 -11.203 1.526 1 98.12 100 LYS A N 1
ATOM 756 C CA . LYS A 1 100 ? -9.227 -9.812 1.979 1 98.12 100 LYS A CA 1
ATOM 757 C C . LYS A 1 100 ? -9.914 -9.727 3.34 1 98.12 100 LYS A C 1
ATOM 759 O O . LYS A 1 100 ? -11.008 -10.258 3.523 1 98.12 100 LYS A O 1
ATOM 764 N N . ALA A 1 101 ? -9.281 -9.102 4.281 1 97.12 101 ALA A N 1
ATOM 765 C CA . ALA A 1 101 ? -9.852 -8.867 5.602 1 97.12 101 ALA A CA 1
ATOM 766 C C . ALA A 1 101 ? -10.359 -7.434 5.734 1 97.12 101 ALA A C 1
ATOM 768 O O . ALA A 1 101 ? -9.852 -6.527 5.074 1 97.12 101 ALA A O 1
ATOM 769 N N . SER A 1 102 ? -11.336 -7.254 6.633 1 93.88 102 SER A N 1
ATOM 770 C CA . SER A 1 102 ? -11.891 -5.93 6.879 1 93.88 102 SER A CA 1
ATOM 771 C C . SER A 1 102 ? -11.711 -5.512 8.336 1 93.88 102 SER A C 1
ATOM 773 O O . SER A 1 102 ? -12.117 -4.418 8.727 1 93.88 102 SER A O 1
ATOM 775 N N . SER A 1 103 ? -11.211 -6.371 9.156 1 92.19 103 SER A N 1
ATOM 776 C CA . SER A 1 103 ? -10.922 -6.098 10.555 1 92.19 103 SER A CA 1
ATOM 777 C C . SER A 1 103 ? -9.766 -6.961 11.055 1 92.19 103 SER A C 1
ATOM 779 O O . SER A 1 103 ? -9.391 -7.938 10.414 1 92.19 103 SER A O 1
ATOM 781 N N . ASP A 1 104 ? -9.227 -6.586 12.148 1 92.12 104 ASP A N 1
ATOM 782 C CA . ASP A 1 104 ? -8.156 -7.359 12.766 1 92.12 104 ASP A CA 1
ATOM 783 C C . ASP A 1 104 ? -8.625 -8.773 13.117 1 92.12 104 ASP A C 1
ATOM 785 O O . ASP A 1 104 ? -7.902 -9.742 12.898 1 92.12 104 ASP A O 1
ATOM 789 N N . MET A 1 105 ? -9.828 -8.781 13.578 1 94.31 105 MET A N 1
ATOM 790 C CA . MET A 1 105 ? -10.391 -10.078 13.945 1 94.31 105 MET A CA 1
ATOM 791 C C . MET A 1 105 ? -10.539 -10.977 12.727 1 94.31 105 MET A C 1
ATOM 793 O O . MET A 1 105 ? -10.164 -12.148 12.766 1 94.31 105 MET A O 1
ATOM 797 N N . GLU A 1 106 ? -10.992 -10.477 11.656 1 96.25 106 GLU A N 1
ATOM 798 C CA . GLU A 1 106 ? -11.141 -11.25 10.43 1 96.25 106 GLU A CA 1
ATOM 799 C C . GLU A 1 106 ? -9.789 -11.75 9.922 1 96.25 106 GLU A C 1
ATOM 801 O O . GLU A 1 106 ? -9.672 -12.891 9.469 1 96.25 106 GLU A O 1
ATOM 806 N N . SER A 1 107 ? -8.828 -10.875 10 1 96.31 107 SER A N 1
ATOM 807 C CA . SER A 1 107 ? -7.48 -11.227 9.57 1 96.31 107 SER A CA 1
ATOM 808 C C . SER A 1 107 ? -6.957 -12.43 10.344 1 96.31 107 SER A C 1
ATOM 810 O O . SER A 1 107 ? -6.469 -13.391 9.75 1 96.31 107 SER A O 1
ATOM 812 N N . LYS A 1 108 ? -7.117 -12.398 11.641 1 96.75 108 LYS A N 1
ATOM 813 C CA . LYS A 1 108 ? -6.652 -13.477 12.5 1 96.75 108 LYS A CA 1
ATOM 814 C C . LYS A 1 108 ? -7.383 -14.781 12.188 1 96.75 108 LYS A C 1
ATOM 816 O O . LYS A 1 108 ? -6.766 -15.844 12.117 1 96.75 108 LYS A O 1
ATOM 821 N N . LEU A 1 109 ? -8.703 -14.719 12.008 1 98 109 LEU A N 1
ATOM 822 C CA . LEU A 1 109 ? -9.5 -15.906 11.703 1 98 109 LEU A CA 1
ATOM 823 C C . LEU A 1 109 ? -9.07 -16.531 10.375 1 98 109 LEU A C 1
ATOM 825 O O . LEU A 1 109 ? -8.914 -17.75 10.281 1 98 109 LEU A O 1
ATOM 829 N N . LEU A 1 110 ? -8.883 -15.688 9.391 1 98.19 110 LEU A N 1
ATOM 830 C CA . LEU A 1 110 ? -8.477 -16.172 8.07 1 98.19 110 LEU A CA 1
ATOM 831 C C . LEU A 1 110 ? -7.102 -16.828 8.133 1 98.19 110 LEU A C 1
ATOM 833 O O . LEU A 1 110 ? -6.871 -17.844 7.492 1 98.19 110 LEU A O 1
ATOM 837 N N . GLU A 1 111 ? -6.211 -16.219 8.891 1 97.62 111 GLU A N 1
ATOM 838 C CA . GLU A 1 111 ? -4.891 -16.797 9.094 1 97.62 111 GLU A CA 1
ATOM 839 C C . GLU A 1 111 ? -4.988 -18.172 9.75 1 97.62 111 GLU A C 1
ATOM 841 O O . GLU A 1 111 ? -4.293 -19.109 9.352 1 97.62 111 GLU A O 1
ATOM 846 N N . ARG A 1 112 ? -5.867 -18.312 10.711 1 97.44 112 ARG A N 1
ATOM 847 C CA . ARG A 1 112 ? -6.051 -19.562 11.43 1 97.44 112 ARG A CA 1
ATOM 848 C C . ARG A 1 112 ? -6.617 -20.641 10.508 1 97.44 112 ARG A C 1
ATOM 850 O O . ARG A 1 112 ? -6.301 -21.828 10.664 1 97.44 112 ARG A O 1
ATOM 857 N N . VAL A 1 113 ? -7.473 -20.234 9.625 1 97.81 113 VAL A N 1
ATOM 858 C CA . VAL A 1 113 ? -8.039 -21.172 8.656 1 97.81 113 VAL A CA 1
ATOM 859 C C . VAL A 1 113 ? -6.945 -21.688 7.727 1 97.81 113 VAL A C 1
ATOM 861 O O . VAL A 1 113 ? -7.059 -22.781 7.168 1 97.81 113 VAL A O 1
ATOM 864 N N . GLY A 1 114 ? -5.879 -20.875 7.551 1 97.25 114 GLY A N 1
ATOM 865 C CA . GLY A 1 114 ? -4.738 -21.344 6.777 1 97.25 114 GLY A CA 1
ATOM 866 C C . GLY A 1 114 ? -4.602 -20.656 5.438 1 97.25 114 GLY A C 1
ATOM 867 O O . GLY A 1 114 ? -3.92 -21.141 4.539 1 97.25 114 GLY A O 1
ATOM 868 N N . VAL A 1 115 ? -5.305 -19.547 5.305 1 97.88 115 VAL A N 1
ATOM 869 C CA . VAL A 1 115 ? -5.152 -18.734 4.102 1 97.88 115 VAL A CA 1
ATOM 870 C C . VAL A 1 115 ? -3.682 -18.375 3.908 1 97.88 115 VAL A C 1
ATOM 872 O O . VAL A 1 115 ? -2.98 -18.062 4.875 1 97.88 115 VAL A O 1
ATOM 875 N N . ASP A 1 116 ? -3.207 -18.422 2.666 1 97.25 116 ASP A N 1
ATOM 876 C CA . ASP A 1 116 ? -1.785 -18.25 2.389 1 97.25 116 ASP A CA 1
ATOM 877 C C . ASP A 1 116 ? -1.373 -16.781 2.549 1 97.25 116 ASP A C 1
ATOM 879 O O . ASP A 1 116 ? -0.259 -16.484 2.988 1 97.25 116 ASP A O 1
ATOM 883 N N . LEU A 1 117 ? -2.205 -15.852 2.184 1 97.44 117 LEU A N 1
ATOM 884 C CA . LEU A 1 117 ? -1.947 -14.422 2.297 1 97.44 117 LEU A CA 1
ATOM 885 C C . LEU A 1 117 ? -3.223 -13.664 2.65 1 97.44 117 LEU A C 1
ATOM 887 O O . LEU A 1 117 ? -4.227 -13.766 1.943 1 97.44 117 LEU A O 1
ATOM 891 N N . VAL A 1 118 ? -3.152 -13 3.746 1 98.06 118 VAL A N 1
ATOM 892 C CA . VAL A 1 118 ? -4.258 -12.125 4.121 1 98.06 118 VAL A CA 1
ATOM 893 C C . VAL A 1 118 ? -3.906 -10.672 3.795 1 98.06 118 VAL A C 1
ATOM 895 O O . VAL A 1 118 ? -2.844 -10.188 4.188 1 98.06 118 VAL A O 1
ATOM 898 N N . ILE A 1 119 ? -4.781 -10.016 3.014 1 97.12 119 ILE A N 1
ATOM 899 C CA . ILE A 1 119 ? -4.574 -8.602 2.719 1 97.12 119 ILE A CA 1
ATOM 900 C C . ILE A 1 119 ? -5.648 -7.77 3.41 1 97.12 119 ILE A C 1
ATOM 902 O O . ILE A 1 119 ? -6.797 -8.203 3.537 1 97.12 119 ILE A O 1
ATOM 906 N N . PHE A 1 120 ? -5.223 -6.66 3.863 1 96 120 PHE A N 1
ATOM 907 C CA . PHE A 1 120 ? -6.094 -5.723 4.559 1 96 120 PHE A CA 1
ATOM 908 C C . PHE A 1 120 ? -5.934 -4.312 4 1 96 120 PHE A C 1
ATOM 910 O O . PHE A 1 120 ? -5.223 -3.488 4.578 1 96 120 PHE A O 1
ATOM 917 N N . PRO A 1 121 ? -6.699 -3.994 2.926 1 95.56 121 PRO A N 1
ATOM 918 C CA . PRO A 1 121 ? -6.453 -2.768 2.162 1 95.56 121 PRO A CA 1
ATOM 919 C C . PRO A 1 121 ? -6.578 -1.507 3.016 1 95.56 121 PRO A C 1
ATOM 921 O O . PRO A 1 121 ? -5.688 -0.652 2.994 1 95.56 121 PRO A O 1
ATOM 924 N N . GLU A 1 122 ? -7.617 -1.391 3.818 1 95 122 GLU A N 1
ATOM 925 C CA . GLU A 1 122 ? -7.859 -0.186 4.605 1 95 122 GLU A CA 1
ATOM 926 C C . GLU A 1 122 ? -6.801 -0.013 5.691 1 95 122 GLU A C 1
ATOM 928 O O . GLU A 1 122 ? -6.289 1.09 5.898 1 95 122 GLU A O 1
ATOM 933 N N . MET A 1 123 ? -6.461 -1.106 6.332 1 94.44 123 MET A N 1
ATOM 934 C CA . MET A 1 123 ? -5.438 -1.057 7.375 1 94.44 123 MET A CA 1
ATOM 935 C C . MET A 1 123 ? -4.082 -0.683 6.789 1 94.44 123 MET A C 1
ATOM 937 O O . MET A 1 123 ? -3.383 0.179 7.324 1 94.44 123 MET A O 1
ATOM 941 N N . ASN A 1 124 ? -3.729 -1.328 5.711 1 93.12 124 ASN A N 1
ATOM 942 C CA . ASN A 1 124 ? -2.441 -1.067 5.074 1 93.12 124 ASN A CA 1
ATOM 943 C C . ASN A 1 124 ? -2.32 0.388 4.629 1 93.12 124 ASN A C 1
ATOM 945 O O . ASN A 1 124 ? -1.292 1.027 4.859 1 93.12 124 ASN A O 1
ATOM 949 N N . MET A 1 125 ? -3.359 0.877 4.047 1 95.31 125 MET A N 1
ATOM 950 C CA . MET A 1 125 ? -3.354 2.266 3.594 1 95.31 125 MET A CA 1
ATOM 951 C C . MET A 1 125 ? -3.32 3.225 4.777 1 95.31 125 MET A C 1
ATOM 953 O O . MET A 1 125 ? -2.641 4.254 4.73 1 95.31 125 MET A O 1
ATOM 957 N N . ALA A 1 126 ? -4.051 2.939 5.836 1 96.38 126 ALA A N 1
ATOM 958 C CA . ALA A 1 126 ? -4.078 3.795 7.02 1 96.38 126 ALA A CA 1
ATOM 959 C C . ALA A 1 126 ? -2.697 3.891 7.66 1 96.38 126 ALA A C 1
ATOM 961 O O . ALA A 1 126 ? -2.273 4.969 8.078 1 96.38 126 ALA A O 1
ATOM 962 N N . ASP A 1 127 ? -2.045 2.762 7.77 1 93.06 127 ASP A N 1
ATOM 963 C CA . ASP A 1 127 ? -0.697 2.738 8.328 1 93.06 127 ASP A CA 1
ATOM 964 C C . ASP A 1 127 ? 0.251 3.613 7.512 1 93.06 127 ASP A C 1
ATOM 966 O O . ASP A 1 127 ? 0.994 4.422 8.07 1 93.06 127 ASP A O 1
ATOM 970 N N . ARG A 1 128 ? 0.196 3.391 6.27 1 93.88 128 ARG A N 1
ATOM 971 C CA . ARG A 1 128 ? 1.031 4.156 5.352 1 93.88 128 ARG A CA 1
ATOM 972 C C . ARG A 1 128 ? 0.738 5.648 5.461 1 93.88 128 ARG A C 1
ATOM 974 O O . ARG A 1 128 ? 1.657 6.461 5.602 1 93.88 128 ARG A O 1
ATOM 981 N N . LEU A 1 129 ? -0.51 6.012 5.457 1 96.94 129 LEU A N 1
ATOM 982 C CA . LEU A 1 129 ? -0.917 7.414 5.504 1 96.94 129 LEU A CA 1
ATOM 983 C C . LEU A 1 129 ? -0.529 8.047 6.836 1 96.94 129 LEU A C 1
ATOM 985 O O . LEU A 1 129 ? -0.099 9.203 6.879 1 96.94 129 LEU A O 1
ATOM 989 N N . ALA A 1 130 ? -0.668 7.332 7.922 1 96.06 130 ALA A N 1
ATOM 990 C CA . ALA A 1 130 ? -0.281 7.848 9.234 1 96.06 130 ALA A CA 1
ATOM 991 C C . ALA A 1 130 ? 1.181 8.289 9.242 1 96.06 130 ALA A C 1
ATOM 993 O O . ALA A 1 130 ? 1.51 9.367 9.742 1 96.06 130 ALA A O 1
ATOM 994 N N . GLN A 1 131 ? 2.012 7.457 8.641 1 91.5 131 GLN A N 1
ATOM 995 C CA . GLN A 1 131 ? 3.432 7.785 8.578 1 91.5 131 GLN A CA 1
ATOM 996 C C . GLN A 1 131 ? 3.672 9.031 7.727 1 91.5 131 GLN A C 1
ATOM 998 O O . GLN A 1 131 ? 4.512 9.867 8.062 1 91.5 131 GLN A O 1
ATOM 1003 N N . MET A 1 132 ? 2.941 9.156 6.672 1 93.81 132 MET A N 1
ATOM 1004 C CA . MET A 1 132 ? 3.086 10.281 5.758 1 93.81 132 MET A CA 1
ATOM 1005 C C . MET A 1 132 ? 2.656 11.586 6.422 1 93.81 132 MET A C 1
ATOM 1007 O O . MET A 1 132 ? 3.295 12.617 6.234 1 93.81 132 MET A O 1
ATOM 1011 N N . LEU A 1 133 ? 1.633 11.516 7.199 1 94.75 133 LEU A N 1
ATOM 1012 C CA . LEU A 1 133 ? 1.026 12.727 7.75 1 94.75 133 LEU A CA 1
ATOM 1013 C C . LEU A 1 133 ? 1.774 13.195 8.992 1 94.75 133 LEU A C 1
ATOM 1015 O O . LEU A 1 133 ? 1.739 14.375 9.336 1 94.75 133 LEU A O 1
ATOM 1019 N N . THR A 1 134 ? 2.453 12.328 9.672 1 91.56 134 THR A N 1
ATOM 1020 C CA . THR A 1 134 ? 3 12.664 10.984 1 91.56 134 THR A CA 1
ATOM 1021 C C . THR A 1 134 ? 4.488 12.992 10.883 1 91.56 134 THR A C 1
ATOM 1023 O O . THR A 1 134 ? 5.086 13.484 11.836 1 91.56 134 THR A O 1
ATOM 1026 N N . ARG A 1 135 ? 5.141 12.75 9.797 1 87.31 135 ARG A N 1
ATOM 1027 C CA . ARG A 1 135 ? 6.562 13.031 9.617 1 87.31 135 ARG A CA 1
ATOM 1028 C C . ARG A 1 135 ? 6.773 14.148 8.602 1 87.31 135 ARG A C 1
ATOM 1030 O O . ARG A 1 135 ? 6.066 14.219 7.594 1 87.31 135 ARG A O 1
ATOM 1037 N N . GLU A 1 136 ? 7.773 14.883 8.883 1 87.75 136 GLU A N 1
ATOM 1038 C CA . GLU A 1 136 ? 8.086 15.977 7.965 1 87.75 136 GLU A CA 1
ATOM 1039 C C . GLU A 1 136 ? 8.789 15.469 6.715 1 87.75 136 GLU A C 1
ATOM 1041 O O . GLU A 1 136 ? 9.57 14.516 6.781 1 87.75 136 GLU A O 1
ATOM 1046 N N . TYR A 1 137 ? 8.5 16.031 5.605 1 89.31 137 TYR A N 1
ATOM 1047 C CA . TYR A 1 137 ? 9.172 15.828 4.324 1 89.31 137 TYR A CA 1
ATOM 1048 C C . TYR A 1 137 ? 8.789 14.484 3.711 1 89.31 137 TYR A C 1
ATOM 1050 O O . TYR A 1 137 ? 9.133 14.203 2.561 1 89.31 137 TYR A O 1
ATOM 1058 N N . ILE A 1 138 ? 8.047 13.641 4.434 1 91.25 138 ILE A N 1
ATOM 1059 C CA . ILE A 1 138 ? 7.746 12.312 3.922 1 91.25 138 ILE A CA 1
ATOM 1060 C C . ILE A 1 138 ? 6.586 12.391 2.932 1 91.25 138 ILE A C 1
ATOM 1062 O O . ILE A 1 138 ? 5.52 12.922 3.254 1 91.25 138 ILE A O 1
ATOM 1066 N N . VAL A 1 139 ? 6.863 11.859 1.771 1 93 139 VAL A N 1
ATOM 1067 C CA . VAL A 1 139 ? 5.879 11.844 0.692 1 93 139 VAL A CA 1
ATOM 1068 C C . VAL A 1 139 ? 5.234 10.461 0.6 1 93 139 VAL A C 1
ATOM 1070 O O . VAL A 1 139 ? 4.059 10.344 0.247 1 93 139 VAL A O 1
ATOM 1073 N N . ASP A 1 140 ? 5.973 9.445 0.821 1 93.25 140 ASP A N 1
ATOM 1074 C CA . ASP A 1 140 ? 5.496 8.062 0.802 1 93.25 140 ASP A CA 1
ATOM 1075 C C . ASP A 1 140 ? 6.301 7.191 1.76 1 93.25 140 ASP A C 1
ATOM 1077 O O . ASP A 1 140 ? 7.438 7.527 2.105 1 93.25 140 ASP A O 1
ATOM 1081 N N . TYR A 1 141 ? 5.641 6.07 2.164 1 92.5 141 TYR A N 1
ATOM 1082 C CA . TYR A 1 141 ? 6.238 5.215 3.184 1 92.5 141 TYR A CA 1
ATOM 1083 C C . TYR A 1 141 ? 5.914 3.75 2.924 1 92.5 141 TYR A C 1
ATOM 1085 O O . TYR A 1 141 ? 4.77 3.406 2.613 1 92.5 141 TYR A O 1
ATOM 1093 N N . PHE A 1 142 ? 6.996 2.959 3.096 1 90.38 142 PHE A N 1
ATOM 1094 C CA . PHE A 1 142 ? 6.852 1.515 2.963 1 90.38 142 PHE A CA 1
ATOM 1095 C C . PHE A 1 142 ? 7.566 0.793 4.102 1 90.38 142 PHE A C 1
ATOM 1097 O O . PHE A 1 142 ? 8.742 1.049 4.363 1 90.38 142 PHE A O 1
ATOM 1104 N N . GLN A 1 143 ? 6.883 -0.087 4.688 1 88.19 143 GLN A N 1
ATOM 1105 C CA . GLN A 1 143 ? 7.488 -0.856 5.77 1 88.19 143 GLN A CA 1
ATOM 1106 C C . GLN A 1 143 ? 8.188 -2.102 5.23 1 88.19 143 GLN A C 1
ATOM 1108 O O . GLN A 1 143 ? 7.535 -3.008 4.703 1 88.19 143 GLN A O 1
ATOM 1113 N N . LEU A 1 144 ? 9.438 -2.152 5.367 1 89 144 LEU A N 1
ATOM 1114 C CA . LEU A 1 144 ? 10.203 -3.301 4.895 1 89 144 LEU A CA 1
ATOM 1115 C C . LEU A 1 144 ? 10.32 -4.359 5.984 1 89 144 LEU A C 1
ATOM 1117 O O . LEU A 1 144 ? 10.414 -5.555 5.688 1 89 144 LEU A O 1
ATOM 1121 N N . SER A 1 145 ? 10.445 -3.938 7.207 1 89.88 145 SER A N 1
ATOM 1122 C CA . SER A 1 145 ? 10.445 -4.781 8.398 1 89.88 145 SER A CA 1
ATOM 1123 C C . SER A 1 145 ? 9.914 -4.023 9.609 1 89.88 145 SER A C 1
ATOM 1125 O O . SER A 1 145 ? 9.398 -2.912 9.477 1 89.88 145 SER A O 1
ATOM 1127 N N . GLN A 1 146 ? 9.961 -4.566 10.711 1 86.19 146 GLN A N 1
ATOM 1128 C CA . GLN A 1 146 ? 9.43 -3.967 11.93 1 86.19 146 GLN A CA 1
ATOM 1129 C C . GLN A 1 146 ? 10.07 -2.607 12.195 1 86.19 146 GLN A C 1
ATOM 1131 O O . GLN A 1 146 ? 9.391 -1.659 12.594 1 86.19 146 GLN A O 1
ATOM 1136 N N . ASP A 1 147 ? 11.383 -2.547 11.938 1 89.94 147 ASP A N 1
ATOM 1137 C CA . ASP A 1 147 ? 12.078 -1.333 12.359 1 89.94 147 ASP A CA 1
ATOM 1138 C C . ASP A 1 147 ? 12.68 -0.6 11.164 1 89.94 147 ASP A C 1
ATOM 1140 O O . ASP A 1 147 ? 13.328 0.437 11.328 1 89.94 147 ASP A O 1
ATOM 1144 N N . ILE A 1 148 ? 12.508 -1.151 9.969 1 92.38 148 ILE A N 1
ATOM 1145 C CA . ILE A 1 148 ? 13.148 -0.562 8.797 1 92.38 148 ILE A CA 1
ATOM 1146 C C . ILE A 1 148 ? 12.078 -0.138 7.785 1 92.38 148 ILE A C 1
ATOM 1148 O O . ILE A 1 148 ? 11.148 -0.894 7.508 1 92.38 148 ILE A O 1
ATOM 1152 N N . GLY A 1 149 ? 12.211 1.036 7.309 1 92.94 149 GLY A N 1
ATOM 1153 C CA . GLY A 1 149 ? 11.281 1.553 6.316 1 92.94 149 GLY A CA 1
ATOM 1154 C C . GLY A 1 149 ? 11.977 2.07 5.066 1 92.94 149 GLY A C 1
ATOM 1155 O O . GLY A 1 149 ? 13.18 2.316 5.074 1 92.94 149 GLY A O 1
ATOM 1156 N N . LEU A 1 150 ? 11.312 2.055 4.039 1 93.69 150 LEU A N 1
ATOM 1157 C CA . LEU A 1 150 ? 11.648 2.773 2.814 1 93.69 150 LEU A CA 1
ATOM 1158 C C . LEU A 1 150 ? 10.773 4.012 2.652 1 93.69 150 LEU A C 1
ATOM 1160 O O . LEU A 1 150 ? 9.547 3.928 2.74 1 93.69 150 LEU A O 1
ATOM 1164 N N . VAL A 1 151 ? 11.414 5.129 2.408 1 95.44 151 VAL A N 1
ATOM 1165 C CA . VAL A 1 151 ? 10.664 6.379 2.43 1 95.44 151 VAL A CA 1
ATOM 1166 C C . VAL A 1 151 ? 11.008 7.211 1.195 1 95.44 151 VAL A C 1
ATOM 1168 O O . VAL A 1 151 ? 12.164 7.242 0.765 1 95.44 151 VAL A O 1
ATOM 1171 N N . GLU A 1 152 ? 10 7.738 0.597 1 95.06 152 GLU A N 1
ATOM 1172 C CA . GLU A 1 152 ? 10.164 8.828 -0.358 1 95.06 152 GLU A CA 1
ATOM 1173 C C . GLU A 1 152 ? 10 10.188 0.324 1 95.06 152 GLU A C 1
ATOM 1175 O O . GLU A 1 152 ? 9.008 10.43 1.01 1 95.06 152 GLU A O 1
ATOM 1180 N N . MET A 1 153 ? 10.977 11.047 0.155 1 95.44 153 MET A N 1
ATOM 1181 C CA . MET A 1 153 ? 10.883 12.32 0.869 1 95.44 153 MET A CA 1
ATOM 1182 C C . MET A 1 153 ? 11.367 13.469 -0.001 1 95.44 153 MET A C 1
ATOM 1184 O O . MET A 1 153 ? 12.242 13.289 -0.855 1 95.44 153 MET A O 1
ATOM 1188 N N . ASN A 1 154 ? 10.781 14.617 0.217 1 95.62 154 ASN A N 1
ATOM 1189 C CA . ASN A 1 154 ? 11.312 15.844 -0.365 1 95.62 154 ASN A CA 1
ATOM 1190 C C . ASN A 1 154 ? 12.68 16.203 0.215 1 95.62 154 ASN A C 1
ATOM 1192 O O . ASN A 1 154 ? 12.953 15.914 1.381 1 95.62 154 ASN A O 1
ATOM 1196 N N . THR A 1 155 ? 13.445 16.797 -0.583 1 96.12 155 THR A N 1
ATOM 1197 C CA . THR A 1 155 ? 14.781 17.156 -0.133 1 96.12 155 THR A CA 1
ATOM 1198 C C . THR A 1 155 ? 14.727 18.281 0.891 1 96.12 155 THR A C 1
ATOM 1200 O O . THR A 1 155 ? 14.312 19.406 0.568 1 96.12 155 THR A O 1
ATOM 1203 N N . PRO A 1 156 ? 15.18 17.984 2.107 1 93.69 156 PRO A N 1
ATOM 1204 C CA . PRO A 1 156 ? 15.234 19.062 3.096 1 93.69 156 PRO A CA 1
ATOM 1205 C C . PRO A 1 156 ? 16.156 20.219 2.672 1 93.69 156 PRO A C 1
ATOM 1207 O O . PRO A 1 156 ? 17.141 19.984 1.962 1 93.69 156 PRO A O 1
ATOM 1210 N N . ALA A 1 157 ? 15.852 21.375 3.229 1 93.69 157 ALA A N 1
ATOM 1211 C CA . ALA A 1 157 ? 16.562 22.578 2.842 1 93.69 157 ALA A CA 1
ATOM 1212 C C . ALA A 1 157 ? 18.062 22.453 3.141 1 93.69 157 ALA A C 1
ATOM 1214 O O . ALA A 1 157 ? 18.906 22.906 2.352 1 93.69 157 ALA A O 1
ATOM 1215 N N . PHE A 1 158 ? 18.438 21.797 4.207 1 93.69 158 PHE A N 1
ATOM 1216 C CA . PHE A 1 158 ? 19.828 21.734 4.641 1 93.69 158 PHE A CA 1
ATOM 1217 C C . PHE A 1 158 ? 20.641 20.828 3.717 1 93.69 158 PHE A C 1
ATOM 1219 O O . PHE A 1 158 ? 21.875 20.844 3.742 1 93.69 158 PHE A O 1
ATOM 1226 N N . MET A 1 159 ? 19.969 20.047 2.871 1 96.06 159 MET A N 1
ATOM 1227 C CA . MET A 1 159 ? 20.656 19.125 1.982 1 96.06 159 MET A CA 1
ATOM 1228 C C . MET A 1 159 ? 20.859 19.734 0.597 1 96.06 159 MET A C 1
ATOM 1230 O O . MET A 1 159 ? 21.656 19.234 -0.194 1 96.06 159 MET A O 1
ATOM 1234 N N . VAL A 1 160 ? 20.062 20.734 0.261 1 97 160 VAL A N 1
ATOM 1235 C CA . VAL A 1 160 ? 20.078 21.344 -1.067 1 97 160 VAL A CA 1
ATOM 1236 C C . VAL A 1 160 ? 21.453 21.938 -1.344 1 97 160 VAL A C 1
ATOM 1238 O O . VAL A 1 160 ? 22.016 22.641 -0.495 1 97 160 VAL A O 1
ATOM 1241 N N . GLY A 1 161 ? 21.969 21.656 -2.473 1 97.69 161 GLY A N 1
ATOM 1242 C CA . GLY A 1 161 ? 23.25 22.203 -2.861 1 97.69 161 GLY A CA 1
ATOM 1243 C C . GLY A 1 161 ? 24.422 21.328 -2.432 1 97.69 161 GLY A C 1
ATOM 1244 O O . GLY A 1 161 ? 25.562 21.562 -2.832 1 97.69 161 GLY A O 1
ATOM 1245 N N . HIS A 1 162 ? 24.172 20.266 -1.663 1 97.81 162 HIS A N 1
ATOM 1246 C CA . HIS A 1 162 ? 25.203 19.344 -1.187 1 97.81 162 HIS A CA 1
ATOM 1247 C C . HIS A 1 162 ? 25.109 18 -1.889 1 97.81 162 HIS A C 1
ATOM 1249 O O . HIS A 1 162 ? 24.031 17.609 -2.336 1 97.81 162 HIS A O 1
ATOM 1255 N N . THR A 1 163 ? 26.25 17.406 -1.967 1 97.69 163 THR A N 1
ATOM 1256 C CA . THR A 1 163 ? 26.281 16.078 -2.551 1 97.69 163 THR A CA 1
ATOM 1257 C C . THR A 1 163 ? 26.047 15.008 -1.48 1 97.69 163 THR A C 1
ATOM 1259 O O . THR A 1 163 ? 26.172 15.289 -0.285 1 97.69 163 THR A O 1
ATOM 1262 N N . LEU A 1 164 ? 25.656 13.781 -1.961 1 96.38 164 LEU A N 1
ATOM 1263 C CA . LEU A 1 164 ? 25.484 12.672 -1.028 1 96.38 164 LEU A CA 1
ATOM 1264 C C . LEU A 1 164 ? 26.781 12.359 -0.299 1 96.38 164 LEU A C 1
ATOM 1266 O O . LEU A 1 164 ? 26.766 12 0.88 1 96.38 164 LEU A O 1
ATOM 1270 N N . GLU A 1 165 ? 27.875 12.516 -1.009 1 96.19 165 GLU A N 1
ATOM 1271 C CA . GLU A 1 165 ? 29.188 12.273 -0.416 1 96.19 165 GLU A CA 1
ATOM 1272 C C . GLU A 1 165 ? 29.469 13.258 0.718 1 96.19 165 GLU A C 1
ATOM 1274 O O . GLU A 1 165 ? 29.922 12.859 1.793 1 96.19 165 GLU A O 1
ATOM 1279 N N . GLU A 1 166 ? 29.156 14.438 0.497 1 96.5 166 GLU A N 1
ATOM 1280 C CA . GLU A 1 166 ? 29.375 15.484 1.488 1 96.5 166 GLU A CA 1
ATOM 1281 C C . GLU A 1 166 ? 28.5 15.281 2.717 1 96.5 166 GLU A C 1
ATOM 1283 O O . GLU A 1 166 ? 28.922 15.531 3.846 1 96.5 166 GLU A O 1
ATOM 1288 N N . LEU A 1 167 ? 27.328 14.883 2.48 1 95.31 167 LEU A N 1
ATOM 1289 C CA . LEU A 1 167 ? 26.328 14.789 3.549 1 95.31 167 LEU A CA 1
ATOM 1290 C C . LEU A 1 167 ? 26.609 13.578 4.434 1 95.31 167 LEU A C 1
ATOM 1292 O O . LEU A 1 167 ? 26.219 13.555 5.605 1 95.31 167 LEU A O 1
ATOM 1296 N N . SER A 1 168 ? 27.297 12.508 3.873 1 94.69 168 SER A N 1
ATOM 1297 C CA . SER A 1 168 ? 27.641 11.289 4.598 1 94.69 168 SER A CA 1
ATOM 1298 C C . SER A 1 168 ? 26.469 10.781 5.438 1 94.69 168 SER A C 1
ATOM 1300 O O . SER A 1 168 ? 26.625 10.516 6.629 1 94.69 168 SER A O 1
ATOM 1302 N N . LEU A 1 169 ? 25.297 10.641 4.84 1 94.12 169 LEU A N 1
ATOM 1303 C CA . LEU A 1 169 ? 24.062 10.32 5.539 1 94.12 169 LEU A CA 1
ATOM 1304 C C . LEU A 1 169 ? 24.141 8.938 6.172 1 94.12 169 LEU A C 1
ATOM 1306 O O . LEU A 1 169 ? 23.531 8.695 7.219 1 94.12 169 LEU A O 1
ATOM 1310 N N . ARG A 1 170 ? 24.828 8.07 5.484 1 91.69 170 ARG A N 1
ATOM 1311 C CA . ARG A 1 170 ? 24.953 6.723 6.027 1 91.69 170 ARG A CA 1
ATOM 1312 C C . ARG A 1 170 ? 25.734 6.734 7.344 1 91.69 170 ARG A C 1
ATOM 1314 O O . ARG A 1 170 ? 25.266 6.172 8.336 1 91.69 170 ARG A O 1
ATOM 1321 N N . SER A 1 171 ? 26.844 7.402 7.426 1 92.25 171 SER A N 1
ATOM 1322 C CA . SER A 1 171 ? 27.688 7.422 8.609 1 92.25 171 SER A CA 1
ATOM 1323 C C . SER A 1 171 ? 27.094 8.312 9.703 1 92.25 171 SER A C 1
ATOM 1325 O O . SER A 1 171 ? 27.188 7.988 10.891 1 92.25 171 SER A O 1
ATOM 1327 N N . ARG A 1 172 ? 26.406 9.328 9.344 1 91.94 172 ARG A N 1
ATOM 1328 C CA . ARG A 1 172 ? 25.953 10.328 10.312 1 91.94 172 ARG A CA 1
ATOM 1329 C C . ARG A 1 172 ? 24.562 9.992 10.844 1 91.94 172 ARG A C 1
ATOM 1331 O O . ARG A 1 172 ? 24.266 10.25 12.016 1 91.94 172 ARG A O 1
ATOM 1338 N N . TYR A 1 173 ? 23.719 9.398 9.938 1 91.25 173 TYR A N 1
ATOM 1339 C CA . TYR A 1 173 ? 22.328 9.266 10.336 1 91.25 173 TYR A CA 1
ATOM 1340 C C . TYR A 1 173 ? 21.844 7.828 10.156 1 91.25 173 TYR A C 1
ATOM 1342 O O . TYR A 1 173 ? 20.703 7.504 10.484 1 91.25 173 TYR A O 1
ATOM 1350 N N . GLY A 1 174 ? 22.688 6.973 9.594 1 91.31 174 GLY A N 1
ATOM 1351 C CA . GLY A 1 174 ? 22.266 5.602 9.359 1 91.31 174 GLY A CA 1
ATOM 1352 C C . GLY A 1 174 ? 21.297 5.469 8.203 1 91.31 174 GLY A C 1
ATOM 1353 O O . GLY A 1 174 ? 20.484 4.535 8.172 1 91.31 174 GLY A O 1
ATOM 1354 N N . ILE A 1 175 ? 21.328 6.414 7.301 1 94.25 175 ILE A N 1
ATOM 1355 C CA . ILE A 1 175 ? 20.359 6.473 6.211 1 94.25 175 ILE A CA 1
ATOM 1356 C C . ILE A 1 175 ? 21.062 6.18 4.883 1 94.25 175 ILE A C 1
ATOM 1358 O O . ILE A 1 175 ? 22.141 6.699 4.617 1 94.25 175 ILE A O 1
ATOM 1362 N N . ASN A 1 176 ? 20.422 5.387 4.102 1 94.31 176 ASN A N 1
ATOM 1363 C CA . ASN A 1 176 ? 20.938 5.062 2.773 1 94.31 176 ASN A CA 1
ATOM 1364 C C . ASN A 1 176 ? 20.016 5.598 1.677 1 94.31 176 ASN A C 1
ATOM 1366 O O . ASN A 1 176 ? 18.859 5.188 1.581 1 94.31 176 ASN A O 1
ATOM 1370 N N . ILE A 1 177 ? 20.547 6.469 0.859 1 95.56 177 ILE A N 1
ATOM 1371 C CA . ILE A 1 177 ? 19.797 6.945 -0.295 1 95.56 177 ILE A CA 1
ATOM 1372 C C . ILE A 1 177 ? 19.906 5.938 -1.437 1 95.56 177 ILE A C 1
ATOM 1374 O O . ILE A 1 177 ? 21 5.668 -1.929 1 95.56 177 ILE A O 1
ATOM 1378 N N . VAL A 1 178 ? 18.781 5.488 -1.843 1 93.94 178 VAL A N 1
ATOM 1379 C CA . VAL A 1 178 ? 18.859 4.406 -2.816 1 93.94 178 VAL A CA 1
ATOM 1380 C C . VAL A 1 178 ? 18.469 4.926 -4.199 1 93.94 178 VAL A C 1
ATOM 1382 O O . VAL A 1 178 ? 18.797 4.301 -5.215 1 93.94 178 VAL A O 1
ATOM 1385 N N . ALA A 1 179 ? 17.766 5.977 -4.27 1 95 179 ALA A N 1
ATOM 1386 C CA . ALA A 1 179 ? 17.344 6.562 -5.543 1 95 179 ALA A CA 1
ATOM 1387 C C . ALA A 1 179 ? 17.016 8.047 -5.379 1 95 179 ALA A C 1
ATOM 1389 O O . ALA A 1 179 ? 16.781 8.516 -4.266 1 95 179 ALA A O 1
ATOM 1390 N N . ILE A 1 180 ? 17.094 8.719 -6.449 1 96.81 180 ILE A N 1
ATOM 1391 C CA . ILE A 1 180 ? 16.672 10.109 -6.527 1 96.81 180 ILE A CA 1
ATOM 1392 C C . ILE A 1 180 ? 15.727 10.297 -7.711 1 96.81 180 ILE A C 1
ATOM 1394 O O . ILE A 1 180 ? 16.031 9.867 -8.828 1 96.81 180 ILE A O 1
ATOM 1398 N N . LYS A 1 181 ? 14.594 10.773 -7.402 1 95.38 181 LYS A N 1
ATOM 1399 C CA . LYS A 1 181 ? 13.672 11.172 -8.461 1 95.38 181 LYS A CA 1
ATOM 1400 C C . LYS A 1 181 ? 13.875 12.641 -8.836 1 95.38 181 LYS A C 1
ATOM 1402 O O . LYS A 1 181 ? 13.867 13.516 -7.973 1 95.38 181 LYS A O 1
ATOM 1407 N N . ARG A 1 182 ? 14.164 12.906 -10.094 1 92.69 182 ARG A N 1
ATOM 1408 C CA . ARG A 1 182 ? 14.352 14.25 -10.633 1 92.69 182 ARG A CA 1
ATOM 1409 C C . ARG A 1 182 ? 13.602 14.422 -11.953 1 92.69 182 ARG A C 1
ATOM 1411 O O . ARG A 1 182 ? 13.867 13.703 -12.914 1 92.69 182 ARG A O 1
ATOM 1418 N N . HIS A 1 183 ? 12.742 15.555 -11.984 1 80.75 183 HIS A N 1
ATOM 1419 C CA . HIS A 1 183 ? 11.914 15.844 -13.156 1 80.75 183 HIS A CA 1
ATOM 1420 C C . HIS A 1 183 ? 11.188 14.594 -13.633 1 80.75 183 HIS A C 1
ATOM 1422 O O . HIS A 1 183 ? 10.117 14.68 -14.242 1 80.75 183 HIS A O 1
ATOM 1428 N N . LYS A 1 184 ? 11.062 13.453 -14.031 1 81.06 184 LYS A N 1
ATOM 1429 C CA . LYS A 1 184 ? 10.344 12.258 -14.461 1 81.06 184 LYS A CA 1
ATOM 1430 C C . LYS A 1 184 ? 11.281 11.055 -14.539 1 81.06 184 LYS A C 1
ATOM 1432 O O . LYS A 1 184 ? 10.891 9.992 -15.016 1 81.06 184 LYS A O 1
ATOM 1437 N N . SER A 1 185 ? 12.328 11.312 -13.969 1 88.12 185 SER A N 1
ATOM 1438 C CA . SER A 1 185 ? 13.297 10.219 -14.023 1 88.12 185 SER A CA 1
ATOM 1439 C C . SER A 1 185 ? 13.695 9.766 -12.625 1 88.12 185 SER A C 1
ATOM 1441 O O . SER A 1 185 ? 13.586 10.523 -11.664 1 88.12 185 SER A O 1
ATOM 1443 N N . VAL A 1 186 ? 14.023 8.539 -12.547 1 92.69 186 VAL A N 1
ATOM 1444 C CA . VAL A 1 186 ? 14.539 7.961 -11.312 1 92.69 186 VAL A CA 1
ATOM 1445 C C . VAL A 1 186 ? 15.977 7.5 -11.516 1 92.69 186 VAL A C 1
ATOM 1447 O O . VAL A 1 186 ? 16.25 6.688 -12.398 1 92.69 186 VAL A O 1
ATOM 1450 N N . MET A 1 187 ? 16.844 8.062 -10.781 1 93 187 MET A N 1
ATOM 1451 C CA . MET A 1 187 ? 18.266 7.699 -10.844 1 93 187 MET A CA 1
ATOM 1452 C C . MET A 1 187 ? 18.594 6.602 -9.844 1 93 187 MET A C 1
ATOM 1454 O O . MET A 1 187 ? 18.547 6.832 -8.633 1 93 187 MET A O 1
ATOM 1458 N N . VAL A 1 188 ? 18.984 5.422 -10.305 1 89.94 188 VAL A N 1
ATOM 1459 C CA . VAL A 1 188 ? 19.312 4.277 -9.469 1 89.94 188 VAL A CA 1
ATOM 1460 C C . VAL A 1 188 ? 20.562 3.58 -10.023 1 89.94 188 VAL A C 1
ATOM 1462 O O . VAL A 1 188 ? 20.531 3.049 -11.133 1 89.94 188 VAL A O 1
ATOM 1465 N N . PRO A 1 189 ? 21.609 3.58 -9.375 1 87.88 189 PRO A N 1
ATOM 1466 C CA . PRO A 1 189 ? 21.875 4.305 -8.125 1 87.88 189 PRO A CA 1
ATOM 1467 C C . PRO A 1 189 ? 22.062 5.805 -8.344 1 87.88 189 PRO A C 1
ATOM 1469 O O . PRO A 1 189 ? 22.344 6.238 -9.461 1 87.88 189 PRO A O 1
ATOM 1472 N N . PRO A 1 190 ? 21.875 6.508 -7.262 1 92.94 190 PRO A N 1
ATOM 1473 C CA . PRO A 1 190 ? 22.109 7.941 -7.422 1 92.94 190 PRO A CA 1
ATOM 1474 C C . PRO A 1 190 ? 23.594 8.281 -7.57 1 92.94 190 PRO A C 1
ATOM 1476 O O . PRO A 1 190 ? 24.453 7.52 -7.105 1 92.94 190 PRO A O 1
ATOM 1479 N N . ASN A 1 191 ? 23.875 9.359 -8.266 1 93.5 191 ASN A N 1
ATOM 1480 C CA . ASN A 1 191 ? 25.234 9.891 -8.344 1 93.5 191 ASN A CA 1
ATOM 1481 C C . ASN A 1 191 ? 25.625 10.633 -7.07 1 93.5 191 ASN A C 1
ATOM 1483 O O . ASN A 1 191 ? 25.062 11.68 -6.762 1 93.5 191 ASN A O 1
ATOM 1487 N N . PRO A 1 192 ? 26.625 10.094 -6.406 1 94.44 192 PRO A N 1
ATOM 1488 C CA . PRO A 1 192 ? 26.953 10.703 -5.117 1 94.44 192 PRO A CA 1
ATOM 1489 C C . PRO A 1 192 ? 27.688 12.039 -5.262 1 94.44 192 PRO A C 1
ATOM 1491 O O . PRO A 1 192 ? 27.844 12.773 -4.281 1 94.44 192 PRO A O 1
ATOM 1494 N N . LYS A 1 193 ? 28.062 12.383 -6.473 1 96.5 193 LYS A N 1
ATOM 1495 C CA . LYS A 1 193 ? 28.875 13.578 -6.684 1 96.5 193 LYS A CA 1
ATOM 1496 C C . LYS A 1 193 ? 28.031 14.727 -7.223 1 96.5 193 LYS A C 1
ATOM 1498 O O . LYS A 1 193 ? 28.531 15.844 -7.383 1 96.5 193 LYS A O 1
ATOM 1503 N N . GLU A 1 194 ? 26.812 14.445 -7.477 1 95.81 194 GLU A N 1
ATOM 1504 C CA . GLU A 1 194 ? 25.922 15.484 -7.988 1 95.81 194 GLU A CA 1
ATOM 1505 C C . GLU A 1 194 ? 25.156 16.156 -6.855 1 95.81 194 GLU A C 1
ATOM 1507 O O . GLU A 1 194 ? 24.578 15.484 -5.996 1 95.81 194 GLU A O 1
ATOM 1512 N N . PRO A 1 195 ? 25.156 17.484 -6.879 1 97.81 195 PRO A N 1
ATOM 1513 C CA . PRO A 1 195 ? 24.438 18.188 -5.812 1 97.81 195 PRO A CA 1
ATOM 1514 C C . PRO A 1 195 ? 22.922 17.953 -5.887 1 97.81 195 PRO A C 1
ATOM 1516 O O . PRO A 1 195 ? 22.359 17.875 -6.98 1 97.81 195 PRO A O 1
ATOM 1519 N N . LEU A 1 196 ? 22.328 17.891 -4.719 1 97.81 196 LEU A N 1
ATOM 1520 C CA . LEU A 1 196 ? 20.891 17.75 -4.625 1 97.81 196 LEU A CA 1
ATOM 1521 C C . LEU A 1 196 ? 20.203 19.078 -4.926 1 97.81 196 LEU A C 1
ATOM 1523 O O . LEU A 1 196 ? 20.766 20.141 -4.668 1 97.81 196 LEU A O 1
ATOM 1527 N N . THR A 1 197 ? 19.031 19.016 -5.484 1 96.75 197 THR A N 1
ATOM 1528 C CA . THR A 1 197 ? 18.234 20.219 -5.754 1 96.75 197 THR A CA 1
ATOM 1529 C C . THR A 1 197 ? 16.938 20.188 -4.949 1 96.75 197 THR A C 1
ATOM 1531 O O . THR A 1 197 ? 16.547 19.156 -4.41 1 96.75 197 THR A O 1
ATOM 1534 N N . GLU A 1 198 ? 16.281 21.344 -4.906 1 95.56 198 GLU A N 1
ATOM 1535 C CA . GLU A 1 198 ? 15.031 21.469 -4.168 1 95.56 198 GLU A CA 1
ATOM 1536 C C . GLU A 1 198 ? 13.93 20.609 -4.789 1 95.56 198 GLU A C 1
ATOM 1538 O O . GLU A 1 198 ? 13.008 20.172 -4.098 1 95.56 198 GLU A O 1
ATOM 1543 N N . GLU A 1 199 ? 14.047 20.297 -6.012 1 95.56 199 GLU A N 1
ATOM 1544 C CA . GLU A 1 199 ? 13.008 19.562 -6.734 1 95.56 199 GLU A CA 1
ATOM 1545 C C . GLU A 1 199 ? 13.219 18.062 -6.652 1 95.56 199 GLU A C 1
ATOM 1547 O O . GLU A 1 199 ? 12.352 17.281 -7.055 1 95.56 199 GLU A O 1
ATOM 1552 N N . ASP A 1 200 ? 14.398 17.703 -6.105 1 96.62 200 ASP A N 1
ATOM 1553 C CA . ASP A 1 200 ? 14.711 16.281 -5.988 1 96.62 200 ASP A CA 1
ATOM 1554 C C . ASP A 1 200 ? 13.836 15.609 -4.934 1 96.62 200 ASP A C 1
ATOM 1556 O O . ASP A 1 200 ? 13.555 16.203 -3.885 1 96.62 200 ASP A O 1
ATOM 1560 N N . MET A 1 201 ? 13.414 14.453 -5.246 1 96.5 201 MET A N 1
ATOM 1561 C CA . MET A 1 201 ? 12.836 13.57 -4.242 1 96.5 201 MET A CA 1
ATOM 1562 C C . MET A 1 201 ? 13.781 12.422 -3.912 1 96.5 201 MET A C 1
ATOM 1564 O O . MET A 1 201 ? 14.312 11.766 -4.812 1 96.5 201 MET A O 1
ATOM 1568 N N . LEU A 1 202 ? 13.953 12.203 -2.668 1 96.88 202 LEU A N 1
ATOM 1569 C CA . LEU A 1 202 ? 14.883 11.164 -2.225 1 96.88 202 LEU A CA 1
ATOM 1570 C C . LEU A 1 202 ? 14.133 9.891 -1.845 1 96.88 202 LEU A C 1
ATOM 1572 O O . LEU A 1 202 ? 13.07 9.953 -1.225 1 96.88 202 LEU A O 1
ATOM 1576 N N . ILE A 1 203 ? 14.625 8.805 -2.268 1 96.12 203 ILE A N 1
ATOM 1577 C CA . ILE A 1 203 ? 14.188 7.496 -1.783 1 96.12 203 ILE A CA 1
ATOM 1578 C C . ILE A 1 203 ? 15.242 6.91 -0.854 1 96.12 203 ILE A C 1
ATOM 1580 O O . ILE A 1 203 ? 16.375 6.656 -1.274 1 96.12 203 ILE A O 1
ATOM 1584 N N . LEU A 1 204 ? 14.875 6.711 0.371 1 96.12 204 LEU A N 1
ATOM 1585 C CA . LEU A 1 204 ? 15.891 6.289 1.328 1 96.12 204 LEU A CA 1
ATOM 1586 C C . LEU A 1 204 ? 15.391 5.109 2.16 1 96.12 204 LEU A C 1
ATOM 1588 O O . LEU A 1 204 ? 14.188 4.875 2.252 1 96.12 204 LEU A O 1
ATOM 1592 N N . ILE A 1 205 ? 16.312 4.355 2.654 1 95 205 ILE A N 1
ATOM 1593 C CA . ILE A 1 205 ? 16.078 3.234 3.557 1 95 205 ILE A CA 1
ATOM 1594 C C . ILE A 1 205 ? 16.812 3.461 4.871 1 95 205 ILE A C 1
ATOM 1596 O O . ILE A 1 205 ? 17.953 3.922 4.879 1 95 205 ILE A O 1
ATOM 1600 N N . GLY A 1 206 ? 16.219 3.131 5.941 1 94 206 GLY A N 1
ATOM 1601 C CA . GLY A 1 206 ? 16.828 3.23 7.258 1 94 206 GLY A CA 1
ATOM 1602 C C . GLY A 1 206 ? 15.891 2.816 8.383 1 94 206 GLY A C 1
ATOM 1603 O O . GLY A 1 206 ? 14.734 2.461 8.141 1 94 206 GLY A O 1
ATOM 1604 N N . ARG A 1 207 ? 16.438 2.828 9.539 1 93.06 207 ARG A N 1
ATOM 1605 C CA . ARG A 1 207 ? 15.617 2.574 10.719 1 93.06 207 ARG A CA 1
ATOM 1606 C C . ARG A 1 207 ? 14.602 3.691 10.922 1 93.06 207 ARG A C 1
ATOM 1608 O O . ARG A 1 207 ? 14.906 4.863 10.688 1 93.06 207 ARG A O 1
ATOM 1615 N N . ASN A 1 208 ? 13.391 3.266 11.328 1 90.5 208 ASN A N 1
ATOM 1616 C CA . ASN A 1 208 ? 12.32 4.23 11.547 1 90.5 208 ASN A CA 1
ATOM 1617 C C . ASN A 1 208 ? 12.773 5.387 12.43 1 90.5 208 ASN A C 1
ATOM 1619 O O . ASN A 1 208 ? 12.461 6.547 12.156 1 90.5 208 ASN A O 1
ATOM 1623 N N . GLU A 1 209 ? 13.484 5.047 13.469 1 91.56 209 GLU A N 1
ATOM 1624 C CA . GLU A 1 209 ? 13.969 6.074 14.391 1 91.56 209 GLU A CA 1
ATOM 1625 C C . GLU A 1 209 ? 14.922 7.039 13.695 1 91.56 209 GLU A C 1
ATOM 1627 O O . GLU A 1 209 ? 14.898 8.242 13.953 1 91.56 209 GLU A O 1
ATOM 1632 N N . ASP A 1 210 ? 15.789 6.508 12.844 1 93.75 210 ASP A N 1
ATOM 1633 C CA . ASP A 1 210 ? 16.75 7.328 12.117 1 93.75 210 ASP A CA 1
ATOM 1634 C C . ASP A 1 210 ? 16.062 8.211 11.086 1 93.75 210 ASP A C 1
ATOM 1636 O O . ASP A 1 210 ? 16.422 9.375 10.914 1 93.75 210 ASP A O 1
ATOM 1640 N N . ILE A 1 211 ? 15.062 7.68 10.414 1 92.19 211 ILE A N 1
ATOM 1641 C CA . ILE A 1 211 ? 14.281 8.438 9.438 1 92.19 211 ILE A CA 1
ATOM 1642 C C . ILE A 1 211 ? 13.578 9.602 10.141 1 92.19 211 ILE A C 1
ATOM 1644 O O . ILE A 1 211 ? 13.57 10.727 9.625 1 92.19 211 ILE A O 1
ATOM 1648 N N . THR A 1 212 ? 13.031 9.289 11.289 1 88.62 212 THR A N 1
ATOM 1649 C CA . THR A 1 212 ? 12.352 10.32 12.062 1 88.62 212 THR A CA 1
ATOM 1650 C C . THR A 1 212 ? 13.32 11.43 12.453 1 88.62 212 THR A C 1
ATOM 1652 O O . THR A 1 212 ? 12.992 12.617 12.336 1 88.62 212 THR A O 1
ATOM 1655 N N . LYS A 1 213 ? 14.508 11.07 12.852 1 89.69 213 LYS A N 1
ATOM 1656 C CA . LYS A 1 213 ? 15.523 12.055 13.219 1 89.69 213 LYS A CA 1
ATOM 1657 C C . LYS A 1 213 ? 15.883 12.945 12.039 1 89.69 213 LYS A C 1
ATOM 1659 O O . LYS A 1 213 ? 16 14.164 12.188 1 89.69 213 LYS A O 1
ATOM 1664 N N . LEU A 1 214 ? 16.016 12.352 10.906 1 89.38 214 LEU A N 1
ATOM 1665 C CA . LEU A 1 214 ? 16.375 13.102 9.703 1 89.38 214 LEU A CA 1
ATOM 1666 C C . LEU A 1 214 ? 15.258 14.078 9.328 1 89.38 214 LEU A C 1
ATOM 1668 O O . LEU A 1 214 ? 15.531 15.203 8.906 1 89.38 214 LEU A O 1
ATOM 1672 N N . SER A 1 215 ? 14.062 13.641 9.547 1 85.25 215 SER A N 1
ATOM 1673 C CA . SER A 1 215 ? 12.898 14.43 9.148 1 85.25 215 SER A CA 1
ATOM 1674 C C . SER A 1 215 ? 12.664 15.594 10.102 1 85.25 215 SER A C 1
ATOM 1676 O O . SER A 1 215 ? 11.836 16.469 9.836 1 85.25 215 SER A O 1
ATOM 1678 N N . GLN A 1 216 ? 13.406 15.617 11.195 1 82.88 216 GLN A N 1
ATOM 1679 C CA . GLN A 1 216 ? 13.219 16.672 12.188 1 82.88 216 GLN A CA 1
ATOM 1680 C C . GLN A 1 216 ? 14.336 17.719 12.094 1 82.88 216 GLN A C 1
ATOM 1682 O O . GLN A 1 216 ? 14.305 18.719 12.812 1 82.88 216 GLN A O 1
ATOM 1687 N N . LEU A 1 217 ? 15.188 17.406 11.281 1 80.75 217 LEU A N 1
ATOM 1688 C CA . LEU A 1 217 ? 16.281 18.359 11.109 1 80.75 217 LEU A CA 1
ATOM 1689 C C . LEU A 1 217 ? 15.82 19.562 10.297 1 80.75 217 LEU A C 1
ATOM 1691 O O . LEU A 1 217 ? 15.008 19.438 9.383 1 80.75 217 LEU A O 1
ATOM 1695 N N . MET B 1 1 ? 9.391 15.742 17.672 1 58.97 1 MET B N 1
ATOM 1696 C CA . MET B 1 1 ? 8.438 15.812 16.578 1 58.97 1 MET B CA 1
ATOM 1697 C C . MET B 1 1 ? 7.328 16.812 16.875 1 58.97 1 MET B C 1
ATOM 1699 O O . MET B 1 1 ? 6.82 16.859 18 1 58.97 1 MET B O 1
ATOM 1703 N N . LYS B 1 2 ? 7.211 17.844 15.883 1 77.56 2 LYS B N 1
ATOM 1704 C CA . LYS B 1 2 ? 6.145 18.797 16.141 1 77.56 2 LYS B CA 1
ATOM 1705 C C . LYS B 1 2 ? 4.777 18.125 16.141 1 77.56 2 LYS B C 1
ATOM 1707 O O . LYS B 1 2 ? 4.457 17.344 15.234 1 77.56 2 LYS B O 1
ATOM 1712 N N . ARG B 1 3 ? 4.09 18.188 17.25 1 90.5 3 ARG B N 1
ATOM 1713 C CA . ARG B 1 3 ? 2.754 17.609 17.406 1 90.5 3 ARG B CA 1
ATOM 1714 C C . ARG B 1 3 ? 1.775 18.219 16.406 1 90.5 3 ARG B C 1
ATOM 1716 O O . ARG B 1 3 ? 1.668 19.453 16.312 1 90.5 3 ARG B O 1
ATOM 1723 N N . LYS B 1 4 ? 1.151 17.344 15.625 1 95.25 4 LYS B N 1
ATOM 1724 C CA . LYS B 1 4 ? 0.191 17.797 14.625 1 95.25 4 LYS B CA 1
ATOM 1725 C C . LYS B 1 4 ? -1.243 17.562 15.094 1 95.25 4 LYS B C 1
ATOM 1727 O O . LYS B 1 4 ? -1.502 16.672 15.891 1 95.25 4 LYS B O 1
ATOM 1732 N N . THR B 1 5 ? -2.082 18.438 14.648 1 97.88 5 THR B N 1
ATOM 1733 C CA . THR B 1 5 ? -3.516 18.266 14.852 1 97.88 5 THR B CA 1
ATOM 1734 C C . THR B 1 5 ? -4.184 17.734 13.586 1 97.88 5 THR B C 1
ATOM 1736 O O . THR B 1 5 ? -4.07 18.328 12.523 1 97.88 5 THR B O 1
ATOM 1739 N N . ILE B 1 6 ? -4.871 16.625 13.758 1 98.5 6 ILE B N 1
ATOM 1740 C CA . ILE B 1 6 ? -5.438 15.961 12.586 1 98.5 6 ILE B CA 1
ATOM 1741 C C . ILE B 1 6 ? -6.918 15.672 12.82 1 98.5 6 ILE B C 1
ATOM 1743 O O . ILE B 1 6 ? -7.285 15.055 13.82 1 98.5 6 ILE B O 1
ATOM 1747 N N . GLY B 1 7 ? -7.75 16.25 11.93 1 98.56 7 GLY B N 1
ATOM 1748 C CA . GLY B 1 7 ? -9.156 15.891 11.922 1 98.56 7 GLY B CA 1
ATOM 1749 C C . GLY B 1 7 ? -9.477 14.734 10.984 1 98.56 7 GLY B C 1
ATOM 1750 O O . GLY B 1 7 ? -9.055 14.742 9.828 1 98.56 7 GLY B O 1
ATOM 1751 N N . ILE B 1 8 ? -10.172 13.734 11.469 1 98.81 8 ILE B N 1
ATOM 1752 C CA . ILE B 1 8 ? -10.547 12.586 10.656 1 98.81 8 ILE B CA 1
ATOM 1753 C C . ILE B 1 8 ? -12.07 12.453 10.617 1 98.81 8 ILE B C 1
ATOM 1755 O O . ILE B 1 8 ? -12.703 12.188 11.641 1 98.81 8 ILE B O 1
ATOM 1759 N N . ILE B 1 9 ? -12.602 12.625 9.383 1 98.69 9 ILE B N 1
ATOM 1760 C CA . ILE B 1 9 ? -14.047 12.57 9.18 1 98.69 9 ILE B CA 1
ATOM 1761 C C . ILE B 1 9 ? -14.438 11.203 8.625 1 98.69 9 ILE B C 1
ATOM 1763 O O . ILE B 1 9 ? -14.047 10.836 7.516 1 98.69 9 ILE B O 1
ATOM 1767 N N . GLY B 1 10 ? -15.328 10.531 9.281 1 98 10 GLY B N 1
ATOM 1768 C CA . GLY B 1 10 ? -15.586 9.133 9.008 1 98 10 GLY B CA 1
ATOM 1769 C C . GLY B 1 10 ? -14.695 8.188 9.789 1 98 10 GLY B C 1
ATOM 1770 O O . GLY B 1 10 ? -13.484 8.117 9.539 1 98 10 GLY B O 1
ATOM 1771 N N . LEU B 1 11 ? -15.367 7.449 10.664 1 97.75 11 LEU B N 1
ATOM 1772 C CA . LEU B 1 11 ? -14.57 6.645 11.586 1 97.75 11 LEU B CA 1
ATOM 1773 C C . LEU B 1 11 ? -14.883 5.16 11.414 1 97.75 11 LEU B C 1
ATOM 1775 O O . LEU B 1 11 ? -14.906 4.41 12.391 1 97.75 11 LEU B O 1
ATOM 1779 N N . GLY B 1 12 ? -15.164 4.836 10.203 1 94.75 12 GLY B N 1
ATOM 1780 C CA . GLY B 1 12 ? -15.328 3.428 9.883 1 94.75 12 GLY B CA 1
ATOM 1781 C C . GLY B 1 12 ? -14.023 2.654 9.906 1 94.75 12 GLY B C 1
ATOM 1782 O O . GLY B 1 12 ? -13.141 2.943 10.719 1 94.75 12 GLY B O 1
ATOM 1783 N N . ARG B 1 13 ? -13.914 1.646 9.047 1 92.5 13 ARG B N 1
ATOM 1784 C CA . ARG B 1 13 ? -12.766 0.75 9.016 1 92.5 13 ARG B CA 1
ATOM 1785 C C . ARG B 1 13 ? -11.469 1.522 8.766 1 92.5 13 ARG B C 1
ATOM 1787 O O . ARG B 1 13 ? -10.508 1.392 9.531 1 92.5 13 ARG B O 1
ATOM 1794 N N . PHE B 1 1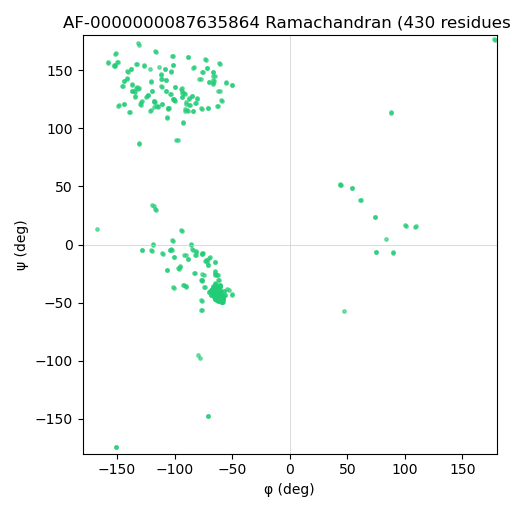4 ? -11.5 2.352 7.77 1 96.69 14 PHE B N 1
ATOM 1795 C CA . PHE B 1 14 ? -10.289 3.082 7.414 1 96.69 14 PHE B CA 1
ATOM 1796 C C . PHE B 1 14 ? -10.047 4.23 8.383 1 96.69 14 PHE B C 1
ATOM 1798 O O . PHE B 1 14 ? -8.977 4.316 9 1 96.69 14 PHE B O 1
ATOM 1805 N N . GLY B 1 15 ? -11.008 5.105 8.516 1 97.88 15 GLY B N 1
ATOM 1806 C CA . GLY B 1 15 ? -10.859 6.277 9.359 1 97.88 15 GLY B CA 1
ATOM 1807 C C . GLY B 1 15 ? -10.57 5.934 10.812 1 97.88 15 GLY B C 1
ATOM 1808 O O . GLY B 1 15 ? -9.75 6.59 11.461 1 97.88 15 GLY B O 1
ATOM 1809 N N . GLY B 1 16 ? -11.281 4.941 11.281 1 97.31 16 GLY B N 1
ATOM 1810 C CA . GLY B 1 16 ? -11.031 4.504 12.648 1 97.31 16 GLY B CA 1
ATOM 1811 C C . GLY B 1 16 ? -9.625 3.982 12.852 1 97.31 16 GLY B C 1
ATOM 1812 O O . GLY B 1 16 ? -8.984 4.293 13.859 1 97.31 16 GLY B O 1
ATOM 1813 N N . THR B 1 17 ? -9.148 3.189 11.93 1 96.12 17 THR B N 1
ATOM 1814 C CA . THR B 1 17 ? -7.785 2.668 11.992 1 96.12 17 THR B CA 1
ATOM 1815 C C . THR B 1 17 ? -6.766 3.803 11.945 1 96.12 17 THR B C 1
ATOM 1817 O O . THR B 1 17 ? -5.836 3.848 12.75 1 96.12 17 THR B O 1
ATOM 1820 N N . LEU B 1 18 ? -6.934 4.707 11.078 1 98.06 18 LEU B N 1
ATOM 1821 C CA . LEU B 1 18 ? -6.035 5.848 10.93 1 98.06 18 LEU B CA 1
ATOM 1822 C C . LEU B 1 18 ? -5.984 6.668 12.219 1 98.06 18 LEU B C 1
ATOM 1824 O O . LEU B 1 18 ? -4.906 7.047 12.672 1 98.06 18 LEU B O 1
ATOM 1828 N N . ALA B 1 19 ? -7.168 6.902 12.773 1 98.44 19 ALA B N 1
ATOM 1829 C CA . ALA B 1 19 ? -7.262 7.695 13.992 1 98.44 19 ALA B CA 1
ATOM 1830 C C . ALA B 1 19 ? -6.434 7.07 15.117 1 98.44 19 ALA B C 1
ATOM 1832 O O . ALA B 1 19 ? -5.66 7.762 15.781 1 98.44 19 ALA B O 1
ATOM 1833 N N . LYS B 1 20 ? -6.586 5.805 15.281 1 97.12 20 LYS B N 1
ATOM 1834 C CA . LYS B 1 20 ? -5.848 5.098 16.328 1 97.12 20 LYS B CA 1
ATOM 1835 C C . LYS B 1 20 ? -4.344 5.164 16.078 1 97.12 20 LYS B C 1
ATOM 1837 O O . LYS B 1 20 ? -3.566 5.402 17 1 97.12 20 LYS B O 1
ATOM 1842 N N . GLN B 1 21 ? -3.971 4.953 14.875 1 95.06 21 GLN B N 1
ATOM 1843 C CA . GLN B 1 21 ? -2.553 4.914 14.539 1 95.06 21 GLN B CA 1
ATOM 1844 C C . GLN B 1 21 ? -1.9 6.277 14.734 1 95.06 21 GLN B C 1
ATOM 1846 O O . GLN B 1 21 ? -0.806 6.375 15.297 1 95.06 21 GLN B O 1
ATOM 1851 N N . VAL B 1 22 ? -2.514 7.297 14.289 1 96.94 22 VAL B N 1
ATOM 1852 C CA . VAL B 1 22 ? -1.993 8.656 14.43 1 96.94 22 VAL B CA 1
ATOM 1853 C C . VAL B 1 22 ? -1.889 9.016 15.906 1 96.94 22 VAL B C 1
ATOM 1855 O O . VAL B 1 22 ? -0.892 9.602 16.344 1 96.94 22 VAL B O 1
ATOM 1858 N N . ALA B 1 23 ? -2.951 8.672 16.656 1 97.38 23 ALA B N 1
ATOM 1859 C CA . ALA B 1 23 ? -2.934 8.922 18.094 1 97.38 23 ALA B CA 1
ATOM 1860 C C . ALA B 1 23 ? -1.787 8.172 18.766 1 97.38 23 ALA B C 1
ATOM 1862 O O . ALA B 1 23 ? -1.097 8.727 19.625 1 97.38 23 ALA B O 1
ATOM 1863 N N . ALA B 1 24 ? -1.576 6.953 18.375 1 94 24 ALA B N 1
ATOM 1864 C CA . ALA B 1 24 ? -0.521 6.121 18.938 1 94 24 ALA B CA 1
ATOM 1865 C C . ALA B 1 24 ? 0.857 6.711 18.656 1 94 24 ALA B C 1
ATOM 1867 O O . ALA B 1 24 ? 1.803 6.484 19.422 1 94 24 ALA B O 1
ATOM 1868 N N . LEU B 1 25 ? 0.943 7.449 17.625 1 90.88 25 LEU B N 1
ATOM 1869 C CA . LEU B 1 25 ? 2.205 8.086 17.266 1 90.88 25 LEU B CA 1
ATOM 1870 C C . LEU B 1 25 ? 2.395 9.391 18.031 1 90.88 25 LEU B C 1
ATOM 1872 O O . LEU B 1 25 ? 3.393 10.086 17.828 1 90.88 25 LEU B O 1
ATOM 1876 N N . GLY B 1 26 ? 1.378 9.789 18.812 1 93.75 26 GLY B N 1
ATOM 1877 C CA . GLY B 1 26 ? 1.544 10.883 19.75 1 93.75 26 GLY B CA 1
ATOM 1878 C C . GLY B 1 26 ? 0.985 12.195 19.234 1 93.75 26 GLY B C 1
ATOM 1879 O O . GLY B 1 26 ? 1.28 13.266 19.781 1 93.75 26 GLY B O 1
ATOM 1880 N N . HIS B 1 27 ? 0.155 12.141 18.219 1 96.81 27 HIS B N 1
ATOM 1881 C CA . HIS B 1 27 ? -0.418 13.352 17.641 1 96.81 27 HIS B CA 1
ATOM 1882 C C . HIS B 1 27 ? -1.854 13.562 18.109 1 96.81 27 HIS B C 1
ATOM 1884 O O . HIS B 1 27 ? -2.471 12.641 18.656 1 96.81 27 HIS B O 1
ATOM 1890 N N . GLU B 1 28 ? -2.334 14.742 17.969 1 97.62 28 GLU B N 1
ATOM 1891 C CA . GLU B 1 28 ? -3.701 15.062 18.375 1 97.62 28 GLU B CA 1
ATOM 1892 C C . GLU B 1 28 ? -4.695 14.711 17.266 1 97.62 28 GLU B C 1
ATOM 1894 O O . GLU B 1 28 ? -4.559 15.164 16.125 1 97.62 28 GLU B O 1
ATOM 1899 N N . VAL B 1 29 ? -5.691 13.945 17.688 1 98.31 29 VAL B N 1
ATOM 1900 C CA . VAL B 1 29 ? -6.664 13.484 16.703 1 98.31 29 VAL B CA 1
ATOM 1901 C C . VAL B 1 29 ? -8.07 13.898 17.141 1 98.31 29 VAL B C 1
ATOM 1903 O O . VAL B 1 29 ? -8.453 13.703 18.297 1 98.31 29 VAL B O 1
ATOM 1906 N N . CYS B 1 30 ? -8.75 14.539 16.25 1 98.56 30 CYS B N 1
ATOM 1907 C CA . CYS B 1 30 ? -10.188 14.742 16.391 1 98.56 30 CYS B CA 1
ATOM 1908 C C . CYS B 1 30 ? -10.969 13.852 15.438 1 98.56 30 CYS B C 1
ATOM 1910 O O . CYS B 1 30 ? -10.953 14.07 14.227 1 98.56 30 CYS B O 1
ATOM 1912 N N . GLY B 1 31 ? -11.633 12.867 15.977 1 98.56 31 GLY B N 1
ATOM 1913 C CA . GLY B 1 31 ? -12.438 11.961 15.18 1 98.56 31 GLY B CA 1
ATOM 1914 C C . GLY B 1 31 ? -13.898 12.367 15.094 1 98.56 31 GLY B C 1
ATOM 1915 O O . GLY B 1 31 ? -14.508 12.703 16.109 1 98.56 31 GLY B O 1
ATOM 1916 N N . ILE B 1 32 ? -14.43 12.32 13.898 1 98.62 32 ILE B N 1
ATOM 1917 C CA . ILE B 1 32 ? -15.797 12.781 13.695 1 98.62 32 ILE B CA 1
ATOM 1918 C C . ILE B 1 32 ? -16.578 11.734 12.898 1 98.62 32 ILE B C 1
ATOM 1920 O O . ILE B 1 32 ? -16.078 11.203 11.906 1 98.62 32 ILE B O 1
ATOM 1924 N N . ASP B 1 33 ? -17.766 11.414 13.32 1 98.19 33 ASP B N 1
ATOM 1925 C CA . ASP B 1 33 ? -18.656 10.5 12.617 1 98.19 33 ASP B CA 1
ATOM 1926 C C . ASP B 1 33 ? -20.125 10.82 12.906 1 98.19 33 ASP B C 1
ATOM 1928 O O . ASP B 1 33 ? -20.438 11.422 13.938 1 98.19 33 ASP B O 1
ATOM 1932 N N . ILE B 1 34 ? -20.922 10.438 11.953 1 97.69 34 ILE B N 1
ATOM 1933 C CA . ILE B 1 34 ? -22.344 10.648 12.148 1 97.69 34 ILE B CA 1
ATOM 1934 C C . ILE B 1 34 ? -22.906 9.609 13.117 1 97.69 34 ILE B C 1
ATOM 1936 O O . ILE B 1 34 ? -23.891 9.867 13.805 1 97.69 34 ILE B O 1
ATOM 1940 N N . ASP B 1 35 ? -22.359 8.422 13.172 1 97.62 35 ASP B N 1
ATOM 1941 C CA . ASP B 1 35 ? -22.812 7.328 14.023 1 97.62 35 ASP B CA 1
ATOM 1942 C C . ASP B 1 35 ? -22.234 7.445 15.43 1 97.62 35 ASP B C 1
ATOM 1944 O O . ASP B 1 35 ? -21.031 7.227 15.633 1 97.62 35 ASP B O 1
ATOM 1948 N N . GLU B 1 36 ? -23.047 7.641 16.359 1 97.88 36 GLU B N 1
ATOM 1949 C CA . GLU B 1 36 ? -22.641 7.84 17.75 1 97.88 36 GLU B CA 1
ATOM 1950 C C . GLU B 1 36 ? -21.938 6.605 18.297 1 97.88 36 GLU B C 1
ATOM 1952 O O . GLU B 1 36 ? -21 6.719 19.094 1 97.88 36 GLU B O 1
ATOM 1957 N N . LYS B 1 37 ? -22.391 5.488 17.922 1 97.56 37 LYS B N 1
ATOM 1958 C CA . LYS B 1 37 ? -21.797 4.246 18.422 1 97.56 37 LYS B CA 1
ATOM 1959 C C . LYS B 1 37 ? -20.344 4.117 18 1 97.56 37 LYS B C 1
ATOM 1961 O O . LYS B 1 37 ? -19.484 3.713 18.781 1 97.56 37 LYS B O 1
ATOM 1966 N N . VAL B 1 38 ? -20.094 4.496 16.844 1 96.31 38 VAL B N 1
ATOM 1967 C CA . VAL B 1 38 ? -18.734 4.438 16.281 1 96.31 38 VAL B CA 1
ATOM 1968 C C . VAL B 1 38 ? -17.844 5.445 17 1 96.31 38 VAL B C 1
ATOM 1970 O O . VAL B 1 38 ? -16.703 5.129 17.359 1 96.31 38 VAL B O 1
ATOM 1973 N N . VAL B 1 39 ? -18.328 6.621 17.234 1 98.06 39 VAL B N 1
ATOM 1974 C CA . VAL B 1 39 ? -17.609 7.684 17.922 1 98.06 39 VAL B CA 1
ATOM 1975 C C . VAL B 1 39 ? -17.25 7.23 19.328 1 98.06 39 VAL B C 1
ATOM 1977 O O . VAL B 1 39 ? -16.094 7.359 19.75 1 98.06 39 VAL B O 1
ATOM 1980 N N . GLN B 1 40 ? -18.172 6.652 20 1 97.44 40 GLN B N 1
ATOM 1981 C CA . GLN B 1 40 ? -17.969 6.23 21.375 1 97.44 40 GLN B CA 1
ATOM 1982 C C . GLN B 1 40 ? -16.906 5.148 21.469 1 97.44 40 GLN B C 1
ATOM 1984 O O . GLN B 1 40 ? -16.062 5.168 22.391 1 97.44 40 GLN B O 1
ATOM 1989 N N . LYS B 1 41 ? -16.953 4.277 20.594 1 95.94 41 LYS B N 1
ATOM 1990 C CA . LYS B 1 41 ? -16 3.168 20.578 1 95.94 41 LYS B CA 1
ATOM 1991 C C . LYS B 1 41 ? -14.57 3.67 20.406 1 95.94 41 LYS B C 1
ATOM 1993 O O . LYS B 1 41 ? -13.633 3.074 20.922 1 95.94 41 LYS B O 1
ATOM 1998 N N . LEU B 1 42 ? -14.391 4.742 19.734 1 96.88 42 LEU B N 1
ATOM 1999 C CA . LEU B 1 42 ? -13.062 5.219 19.375 1 96.88 42 LEU B CA 1
ATOM 2000 C C . LEU B 1 42 ? -12.547 6.238 20.375 1 96.88 42 LEU B C 1
ATOM 2002 O O . LEU B 1 42 ? -11.352 6.508 20.438 1 96.88 42 LEU B O 1
ATOM 2006 N N . THR B 1 43 ? -13.422 6.82 21.156 1 97.06 43 THR B N 1
ATOM 2007 C CA . THR B 1 43 ? -13.148 7.941 22.047 1 97.06 43 THR B CA 1
ATOM 2008 C C . THR B 1 43 ? -11.984 7.625 22.984 1 97.06 43 THR B C 1
ATOM 2010 O O . THR B 1 43 ? -11.094 8.461 23.188 1 97.06 43 THR B O 1
ATOM 2013 N N . PRO B 1 44 ? -11.844 6.387 23.5 1 97.12 44 PRO B N 1
ATOM 2014 C CA . PRO B 1 44 ? -10.75 6.098 24.422 1 97.12 44 PRO B CA 1
ATOM 2015 C C . PRO B 1 44 ? -9.375 6.113 23.75 1 97.12 44 PRO B C 1
ATOM 2017 O O . PRO B 1 44 ? -8.352 6.16 24.438 1 97.12 44 PRO B O 1
ATOM 2020 N N . PHE B 1 45 ? -9.359 6.148 22.516 1 96.94 45 PHE B N 1
ATOM 2021 C CA . PHE B 1 45 ? -8.102 5.93 21.812 1 96.94 45 PHE B CA 1
ATOM 2022 C C . PHE B 1 45 ? -7.621 7.215 21.156 1 96.94 45 PHE B C 1
ATOM 2024 O O . PHE B 1 45 ? -6.527 7.258 20.594 1 96.94 45 PHE B O 1
ATOM 2031 N N . ILE B 1 46 ? -8.492 8.25 21.188 1 97.44 46 ILE B N 1
ATOM 2032 C CA . ILE B 1 46 ? -8.117 9.469 20.469 1 97.44 46 ILE B CA 1
ATOM 2033 C C . ILE B 1 46 ? -8.32 10.68 21.375 1 97.44 46 ILE B C 1
ATOM 2035 O O . ILE B 1 46 ? -8.836 10.547 22.5 1 97.44 46 ILE B O 1
ATOM 2039 N N . THR B 1 47 ? -7.863 11.836 20.906 1 96.81 47 THR B N 1
ATOM 2040 C CA . THR B 1 47 ? -7.832 13.031 21.75 1 96.81 47 THR B CA 1
ATOM 2041 C C . THR B 1 47 ? -9.227 13.617 21.891 1 96.81 47 THR B C 1
ATOM 2043 O O . THR B 1 47 ? -9.633 14.008 23 1 96.81 47 THR B O 1
ATOM 2046 N N . HIS B 1 48 ? -9.922 13.773 20.766 1 97.12 48 HIS B N 1
ATOM 2047 C CA . HIS B 1 48 ? -11.266 14.328 20.75 1 97.12 48 HIS B CA 1
ATOM 2048 C C . HIS B 1 48 ? -12.164 13.547 19.781 1 97.12 48 HIS B C 1
ATOM 2050 O O . HIS B 1 48 ? -11.68 12.938 18.828 1 97.12 48 HIS B O 1
ATOM 2056 N N . SER B 1 49 ? -13.383 13.57 20.141 1 98 49 SER B N 1
ATOM 2057 C CA . SER B 1 49 ? -14.352 12.961 19.234 1 98 49 SER B CA 1
ATOM 2058 C C . SER B 1 49 ? -15.641 13.773 19.188 1 98 49 SER B C 1
ATOM 2060 O O . SER B 1 49 ? -16.078 14.32 20.203 1 98 49 SER B O 1
ATOM 2062 N N . ILE B 1 50 ? -16.25 13.852 18.031 1 98.25 50 ILE B N 1
ATOM 2063 C CA . ILE B 1 50 ? -17.453 14.648 17.812 1 98.25 50 ILE B CA 1
ATOM 2064 C C . ILE B 1 50 ? -18.453 13.844 16.969 1 98.25 50 ILE B C 1
ATOM 2066 O O . ILE B 1 50 ? -18.062 13.164 16.016 1 98.25 50 ILE B O 1
ATOM 2070 N N . VAL B 1 51 ? -19.703 13.805 17.391 1 98.44 51 VAL B N 1
ATOM 2071 C CA . VAL B 1 51 ? -20.766 13.305 16.531 1 98.44 51 VAL B CA 1
ATOM 2072 C C . VAL B 1 51 ? -21.312 14.438 15.664 1 98.44 51 VAL B C 1
ATOM 2074 O O . VAL B 1 51 ? -21.766 15.469 16.188 1 98.44 51 VAL B O 1
ATOM 2077 N N . ALA B 1 52 ? -21.234 14.305 14.344 1 97.88 52 ALA B N 1
ATOM 2078 C CA . ALA B 1 52 ? -21.688 15.383 13.461 1 97.88 52 ALA B CA 1
ATOM 2079 C C . ALA B 1 52 ? -22.141 14.836 12.117 1 97.88 52 ALA B C 1
ATOM 2081 O O . ALA B 1 52 ? -21.672 13.773 11.68 1 97.88 52 ALA B O 1
ATOM 2082 N N . ASP B 1 53 ? -23 15.562 11.469 1 96.38 53 ASP B N 1
ATOM 2083 C CA . ASP B 1 53 ? -23.547 15.227 10.148 1 96.38 53 ASP B CA 1
ATOM 2084 C C . ASP B 1 53 ? -22.938 16.109 9.07 1 96.38 53 ASP B C 1
ATOM 2086 O O . ASP B 1 53 ? -23.203 17.312 9.008 1 96.38 53 ASP B O 1
ATOM 2090 N N . PHE B 1 54 ? -22.25 15.516 8.172 1 95.75 54 PHE B N 1
ATOM 2091 C CA . PHE B 1 54 ? -21.5 16.281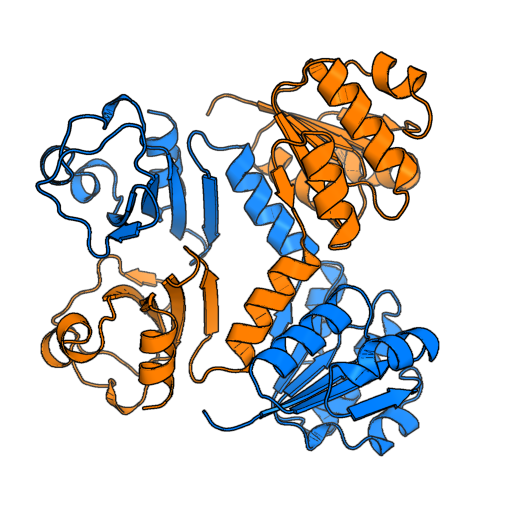 7.176 1 95.75 54 PHE B CA 1
ATOM 2092 C C . PHE B 1 54 ? -22.328 16.469 5.906 1 95.75 54 PHE B C 1
ATOM 2094 O O . PHE B 1 54 ? -21.797 16.812 4.852 1 95.75 54 PHE B O 1
ATOM 2101 N N . SER B 1 55 ? -23.594 16.156 5.965 1 93.69 55 SER B N 1
ATOM 2102 C CA . SER B 1 55 ? -24.484 16.438 4.836 1 93.69 55 SER B CA 1
ATOM 2103 C C . SER B 1 55 ? -24.938 17.891 4.844 1 93.69 55 SER B C 1
ATOM 2105 O O . SER B 1 55 ? -25.578 18.359 3.891 1 93.69 55 SER B O 1
ATOM 2107 N N . ASP B 1 56 ? -24.578 18.562 5.875 1 93.25 56 ASP B N 1
ATOM 2108 C CA . ASP B 1 56 ? -25 19.953 6.055 1 93.25 56 ASP B CA 1
ATOM 2109 C C . ASP B 1 56 ? -23.797 20.891 6.082 1 93.25 56 ASP B C 1
ATOM 2111 O O . ASP B 1 56 ? -22.938 20.797 6.965 1 93.25 56 ASP B O 1
ATOM 2115 N N . GLU B 1 57 ? -23.844 21.828 5.207 1 96 57 GLU B N 1
ATOM 2116 C CA . GLU B 1 57 ? -22.734 22.766 5.066 1 96 57 GLU B CA 1
ATOM 2117 C C . GLU B 1 57 ? -22.5 23.547 6.352 1 96 57 GLU B C 1
ATOM 2119 O O . GLU B 1 57 ? -21.359 23.797 6.75 1 96 57 GLU B O 1
ATOM 2124 N N . GLU B 1 58 ? -23.547 24 6.938 1 96.44 58 GLU B N 1
ATOM 2125 C CA . GLU B 1 58 ? -23.438 24.797 8.156 1 96.44 58 GLU B CA 1
ATOM 2126 C C . GLU B 1 58 ? -22.766 24.016 9.281 1 96.44 58 GLU B C 1
ATOM 2128 O O . GLU B 1 58 ? -21.984 24.578 10.047 1 96.44 58 GLU B O 1
ATOM 2133 N N . THR B 1 59 ? -23.109 22.828 9.391 1 96.5 59 THR B N 1
ATOM 2134 C CA . THR B 1 59 ? -22.484 21.953 10.375 1 96.5 59 THR B CA 1
ATOM 2135 C C . THR B 1 59 ? -20.969 21.875 10.133 1 96.5 59 THR B C 1
ATOM 2137 O O . THR B 1 59 ? -20.188 22.031 11.07 1 96.5 59 THR B O 1
ATOM 2140 N N . ILE B 1 60 ? -20.547 21.703 8.961 1 97.38 60 ILE B N 1
ATOM 2141 C CA . ILE B 1 60 ? -19.141 21.594 8.602 1 97.38 60 ILE B CA 1
ATOM 2142 C C . ILE B 1 60 ? -18.406 22.875 8.992 1 97.38 60 ILE B C 1
ATOM 2144 O O . ILE B 1 60 ? -17.359 22.812 9.641 1 97.38 60 ILE B O 1
ATOM 2148 N N . ARG B 1 61 ? -18.984 23.969 8.641 1 97.44 61 ARG B N 1
ATOM 2149 C CA . ARG B 1 61 ? -18.359 25.266 8.891 1 97.44 61 ARG B CA 1
ATOM 2150 C C . ARG B 1 61 ? -18.219 25.531 10.391 1 97.44 61 ARG B C 1
ATOM 2152 O O . ARG B 1 61 ? -17.25 26.125 10.836 1 97.44 61 ARG B O 1
ATOM 2159 N N . SER B 1 62 ? -19.156 25.047 11.094 1 97.06 62 SER B N 1
ATOM 2160 C CA . SER B 1 62 ? -19.188 25.312 12.531 1 97.06 62 SER B CA 1
ATOM 2161 C C . SER B 1 62 ? -18.094 24.531 13.258 1 97.06 62 SER B C 1
ATOM 2163 O O . SER B 1 62 ? -17.766 24.844 14.406 1 97.06 62 SER B O 1
ATOM 2165 N N . LEU B 1 63 ? -17.5 23.578 12.664 1 97.25 63 LEU B N 1
ATOM 2166 C CA . LEU B 1 63 ? -16.531 22.703 13.32 1 97.25 63 LEU B CA 1
ATOM 2167 C C . LEU B 1 63 ? -15.125 23.281 13.227 1 97.25 63 LEU B C 1
ATOM 2169 O O . LEU B 1 63 ? -14.195 22.781 13.875 1 97.25 63 LEU B O 1
ATOM 2173 N N . HIS B 1 64 ? -14.891 24.266 12.43 1 97.31 64 HIS B N 1
ATOM 2174 C CA . HIS B 1 64 ? -13.633 24.984 12.273 1 97.31 64 HIS B CA 1
ATOM 2175 C C . HIS B 1 64 ? -12.484 24.016 11.969 1 97.31 64 HIS B C 1
ATOM 2177 O O . HIS B 1 64 ? -11.414 24.109 12.578 1 97.31 64 HIS B O 1
ATOM 2183 N N . LEU B 1 65 ? -12.727 23.172 11.039 1 97.62 65 LEU B N 1
ATOM 2184 C CA . LEU B 1 65 ? -11.758 22.141 10.703 1 97.62 65 LEU B CA 1
ATOM 2185 C C . LEU B 1 65 ? -10.539 22.734 10.008 1 97.62 65 LEU B C 1
ATOM 2187 O O . LEU B 1 65 ? -9.484 22.109 9.938 1 97.62 65 LEU B O 1
ATOM 2191 N N . GLN B 1 66 ? -10.656 23.953 9.492 1 97.31 66 GLN B N 1
ATOM 2192 C CA . GLN B 1 66 ? -9.547 24.656 8.844 1 97.31 66 GLN B CA 1
ATOM 2193 C C . GLN B 1 66 ? -8.43 24.953 9.836 1 97.31 66 GLN B C 1
ATOM 2195 O O . GLN B 1 66 ? -7.324 25.312 9.445 1 97.31 66 GLN B O 1
ATOM 2200 N N . ASP B 1 67 ? -8.781 24.828 11.117 1 97.56 67 ASP B N 1
ATOM 2201 C CA . ASP B 1 67 ? -7.789 25.125 12.148 1 97.56 67 ASP B CA 1
ATOM 2202 C C . ASP B 1 67 ? -6.867 23.922 12.367 1 97.56 67 ASP B C 1
ATOM 2204 O O . ASP B 1 67 ? -5.852 24.031 13.062 1 97.56 67 ASP B O 1
ATOM 2208 N N . PHE B 1 68 ? -7.121 22.766 11.812 1 97.81 68 PHE B N 1
ATOM 2209 C CA . PHE B 1 68 ? -6.289 21.578 11.938 1 97.81 68 PHE B CA 1
ATOM 2210 C C . PHE B 1 68 ? -5.148 21.609 10.922 1 97.81 68 PHE B C 1
ATOM 2212 O O . PHE B 1 68 ? -5.285 22.188 9.844 1 97.81 68 PHE B O 1
ATOM 2219 N N . ASP B 1 69 ? -4.035 20.938 11.32 1 97.44 69 ASP B N 1
ATOM 2220 C CA . ASP B 1 69 ? -2.924 20.812 10.375 1 97.44 69 ASP B CA 1
ATOM 2221 C C . ASP B 1 69 ? -3.326 20 9.148 1 97.44 69 ASP B C 1
ATOM 2223 O O . ASP B 1 69 ? -2.889 20.281 8.031 1 97.44 69 ASP B O 1
ATOM 2227 N N . VAL B 1 70 ? -4.141 18.984 9.375 1 98.31 70 VAL B N 1
ATOM 2228 C CA . VAL B 1 70 ? -4.594 18.078 8.328 1 98.31 70 VAL B CA 1
ATOM 2229 C C . VAL B 1 70 ? -6.039 17.656 8.594 1 98.31 70 VA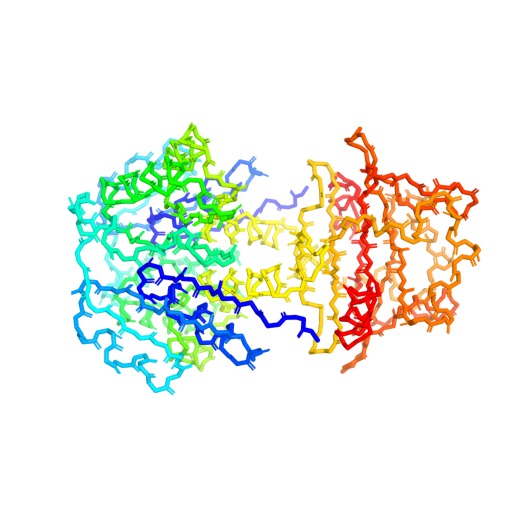L B C 1
ATOM 2231 O O . VAL B 1 70 ? -6.422 17.422 9.742 1 98.31 70 VAL B O 1
ATOM 2234 N N . VAL B 1 71 ? -6.793 17.578 7.543 1 98.81 71 VAL B N 1
ATOM 2235 C CA . VAL B 1 71 ? -8.125 16.984 7.629 1 98.81 71 VAL B CA 1
ATOM 2236 C C . VAL B 1 71 ? -8.25 15.828 6.645 1 98.81 71 VAL B C 1
ATOM 2238 O O . VAL B 1 71 ? -7.93 15.977 5.461 1 98.81 71 VAL B O 1
ATOM 2241 N N . VAL B 1 72 ? -8.688 14.688 7.145 1 98.88 72 VAL B N 1
ATOM 2242 C CA . VAL B 1 72 ? -8.875 13.5 6.316 1 98.88 72 VAL B CA 1
ATOM 2243 C C . VAL B 1 72 ? -10.367 13.195 6.176 1 98.88 72 VAL B C 1
ATOM 2245 O O . VAL B 1 72 ? -11.062 13.008 7.176 1 98.88 72 VAL B O 1
ATOM 2248 N N . ILE B 1 73 ? -10.797 13.188 4.941 1 98.81 73 ILE B N 1
ATOM 2249 C CA . ILE B 1 73 ? -12.172 12.812 4.637 1 98.81 73 ILE B CA 1
ATOM 2250 C C . ILE B 1 73 ? -12.242 11.32 4.332 1 98.81 73 ILE B C 1
ATOM 2252 O O . ILE B 1 73 ? -11.883 10.883 3.234 1 98.81 73 ILE B O 1
ATOM 2256 N N . ALA B 1 74 ? -12.75 10.578 5.262 1 98.44 74 ALA B N 1
ATOM 2257 C CA . ALA B 1 74 ? -12.812 9.125 5.133 1 98.44 74 ALA B CA 1
ATOM 2258 C C . ALA B 1 74 ? -14.258 8.641 5.121 1 98.44 74 ALA B C 1
ATOM 2260 O O . ALA B 1 74 ? -14.555 7.535 5.582 1 98.44 74 ALA B O 1
ATOM 2261 N N . ILE B 1 75 ? -15.133 9.469 4.617 1 96.5 75 ILE B N 1
ATOM 2262 C CA . ILE B 1 75 ? -16.547 9.133 4.52 1 96.5 75 ILE B CA 1
ATOM 2263 C C . ILE B 1 75 ? -16.734 7.992 3.521 1 96.5 75 ILE B C 1
ATOM 2265 O O . ILE B 1 75 ? -16.141 7.996 2.445 1 96.5 75 ILE B O 1
ATOM 2269 N N . GLY B 1 76 ? -17.562 7.066 3.811 1 88.31 76 GLY B N 1
ATOM 2270 C CA . GLY B 1 76 ? -17.766 5.836 3.062 1 88.31 76 GLY B CA 1
ATOM 2271 C C . GLY B 1 76 ? -18.594 6.031 1.806 1 88.31 76 GLY B C 1
ATOM 2272 O O . GLY B 1 76 ? -18.125 6.625 0.833 1 88.31 76 GLY B O 1
ATOM 2273 N N . ASP B 1 77 ? -19.812 5.781 1.822 1 87.81 77 ASP B N 1
ATOM 2274 C CA . ASP B 1 77 ? -20.625 5.602 0.623 1 87.81 77 ASP B CA 1
ATOM 2275 C C . ASP B 1 77 ? -21.453 6.855 0.322 1 87.81 77 ASP B C 1
ATOM 2277 O O . ASP B 1 77 ? -22.219 6.883 -0.639 1 87.81 77 ASP B O 1
ATOM 2281 N N . ASP B 1 78 ? -21.297 7.875 1.062 1 94.56 78 ASP B N 1
ATOM 2282 C CA . ASP B 1 78 ? -22.031 9.109 0.818 1 94.56 78 ASP B CA 1
ATOM 2283 C C . ASP B 1 78 ? -21.188 10.109 0.027 1 94.56 78 ASP B C 1
ATOM 2285 O O . ASP B 1 78 ? -20.562 10.992 0.607 1 94.56 78 ASP B O 1
ATOM 2289 N N . LEU B 1 79 ? -21.312 10.008 -1.261 1 95.31 79 LEU B N 1
ATOM 2290 C CA . LEU B 1 79 ? -20.5 10.828 -2.162 1 95.31 79 LEU B CA 1
ATOM 2291 C C . LEU B 1 79 ? -20.828 12.305 -1.989 1 95.31 79 LEU B C 1
ATOM 2293 O O . LEU B 1 79 ? -19.922 13.148 -1.994 1 95.31 79 LEU B O 1
ATOM 2297 N N . LYS B 1 80 ? -22.078 12.578 -1.853 1 96.06 80 LYS B N 1
ATOM 2298 C CA . LYS B 1 80 ? -22.484 13.969 -1.683 1 96.06 80 LYS B CA 1
ATOM 2299 C C . LYS B 1 80 ? -21.812 14.594 -0.457 1 96.06 80 LYS B C 1
ATOM 2301 O O . LYS B 1 80 ? -21.266 15.695 -0.533 1 96.06 80 LYS B O 1
ATOM 2306 N N . ALA B 1 81 ? -21.891 13.906 0.646 1 96.94 81 ALA B N 1
ATOM 2307 C CA . ALA B 1 81 ? -21.281 14.406 1.873 1 96.94 81 ALA B CA 1
ATOM 2308 C C . ALA B 1 81 ? -19.766 14.578 1.692 1 96.94 81 ALA B C 1
ATOM 2310 O O . ALA B 1 81 ? -19.203 15.57 2.156 1 96.94 81 ALA B O 1
ATOM 2311 N N . LYS B 1 82 ? -19.109 13.672 1.016 1 97.12 82 LYS B N 1
ATOM 2312 C CA . LYS B 1 82 ? -17.672 13.711 0.778 1 97.12 82 LYS B CA 1
ATOM 2313 C C . LYS B 1 82 ? -17.281 14.953 -0.021 1 97.12 82 LYS B C 1
ATOM 2315 O O . LYS B 1 82 ? -16.375 15.695 0.371 1 97.12 82 LYS B O 1
ATOM 2320 N N . LEU B 1 83 ? -18.031 15.148 -1.094 1 97.94 83 LEU B N 1
ATOM 2321 C CA . LEU B 1 83 ? -17.719 16.25 -1.994 1 97.94 83 LEU B CA 1
ATOM 2322 C C . LEU B 1 83 ? -18.031 17.594 -1.339 1 97.94 83 LEU B C 1
ATOM 2324 O O . LEU B 1 83 ? -17.281 18.562 -1.485 1 97.94 83 LEU B O 1
ATOM 2328 N N . LEU B 1 84 ? -19.172 17.609 -0.644 1 98.19 84 LEU B N 1
ATOM 2329 C CA . LEU B 1 84 ? -19.531 18.828 0.069 1 98.19 84 LEU B CA 1
ATOM 2330 C C . LEU B 1 84 ? -18.484 19.203 1.103 1 98.19 84 LEU B C 1
ATOM 2332 O O . LEU B 1 84 ? -18.078 20.359 1.199 1 98.19 84 LEU B O 1
ATOM 2336 N N . THR B 1 85 ? -18.016 18.266 1.814 1 98.38 85 THR B N 1
ATOM 2337 C CA . THR B 1 85 ? -17 18.484 2.83 1 98.38 85 THR B CA 1
ATOM 2338 C C . THR B 1 85 ? -15.703 19 2.197 1 98.38 85 THR B C 1
ATOM 2340 O O . THR B 1 85 ? -15.133 19.984 2.67 1 98.38 85 THR B O 1
ATOM 2343 N N . ALA B 1 86 ? -15.273 18.328 1.117 1 98.38 86 ALA B N 1
ATOM 2344 C CA . ALA B 1 86 ? -14.062 18.75 0.412 1 98.38 86 ALA B CA 1
ATOM 2345 C C . ALA B 1 86 ? -14.172 20.188 -0.069 1 98.38 86 ALA B C 1
ATOM 2347 O O . ALA B 1 86 ? -13.25 20.984 0.105 1 98.38 86 ALA B O 1
ATOM 2348 N N . MET B 1 87 ? -15.297 20.484 -0.614 1 98.12 87 MET B N 1
ATOM 2349 C CA . MET B 1 87 ? -15.531 21.812 -1.151 1 98.12 87 MET B CA 1
ATOM 2350 C C . MET B 1 87 ? -15.445 22.859 -0.049 1 98.12 87 MET B C 1
ATOM 2352 O O . MET B 1 87 ? -14.773 23.891 -0.204 1 98.12 87 MET B O 1
ATOM 2356 N N . VAL B 1 88 ? -16.109 22.641 1.043 1 98.38 88 VAL B N 1
ATOM 2357 C CA . VAL B 1 88 ? -16.141 23.594 2.148 1 98.38 88 VAL B CA 1
ATOM 2358 C C . VAL B 1 88 ? -14.75 23.766 2.73 1 98.38 88 VAL B C 1
ATOM 2360 O O . VAL B 1 88 ? -14.32 24.891 2.998 1 98.38 88 VAL B O 1
ATOM 2363 N N . LEU B 1 89 ? -14.023 22.719 2.914 1 98.44 89 LEU B N 1
ATOM 2364 C CA . LEU B 1 89 ? -12.68 22.781 3.479 1 98.44 89 LEU B CA 1
ATOM 2365 C C . LEU B 1 89 ? -11.75 23.578 2.576 1 98.44 89 LEU B C 1
ATOM 2367 O O . LEU B 1 89 ? -10.922 24.359 3.061 1 98.44 89 LEU B O 1
ATOM 2371 N N . LYS B 1 90 ? -11.891 23.297 1.293 1 98 90 LYS B N 1
ATOM 2372 C CA . LYS B 1 90 ? -11.055 24.047 0.356 1 98 90 LYS B CA 1
ATOM 2373 C C . LYS B 1 90 ? -11.422 25.531 0.351 1 98 90 LYS B C 1
ATOM 2375 O O . LYS B 1 90 ? -10.547 26.391 0.298 1 98 90 LYS B O 1
ATOM 2380 N N . GLU B 1 91 ? -12.703 25.828 0.457 1 97.5 91 GLU B N 1
ATOM 2381 C CA . GLU B 1 91 ? -13.164 27.203 0.562 1 97.5 91 GLU B CA 1
ATOM 2382 C C . GLU B 1 91 ? -12.602 27.891 1.809 1 97.5 91 GLU B C 1
ATOM 2384 O O . GLU B 1 91 ? -12.242 29.062 1.771 1 97.5 91 GLU B O 1
ATOM 2389 N N . LEU B 1 92 ? -12.5 27.156 2.797 1 97.56 92 LEU B N 1
ATOM 2390 C CA . LEU B 1 92 ? -12.039 27.672 4.074 1 97.56 92 LEU B CA 1
ATOM 2391 C C . LEU B 1 92 ? -10.516 27.656 4.148 1 97.56 92 LEU B C 1
ATOM 2393 O O . LEU B 1 92 ? -9.93 27.984 5.188 1 97.56 92 LEU B O 1
ATOM 2397 N N . GLN B 1 93 ? -9.852 27.203 3.123 1 97.06 93 GLN B N 1
ATOM 2398 C CA . GLN B 1 93 ? -8.406 27.172 2.975 1 97.06 93 GLN B CA 1
ATOM 2399 C C . GLN B 1 93 ? -7.754 26.312 4.051 1 97.06 93 GLN B C 1
ATOM 2401 O O . GLN B 1 93 ? -6.762 26.703 4.66 1 97.06 93 GLN B O 1
ATOM 2406 N N . ALA B 1 94 ? -8.469 25.172 4.367 1 97.56 94 ALA B N 1
ATOM 2407 C CA . ALA B 1 94 ? -7.812 24.188 5.223 1 97.56 94 ALA B CA 1
ATOM 2408 C C . ALA B 1 94 ? -6.418 23.859 4.699 1 97.56 94 ALA B C 1
ATOM 2410 O O . ALA B 1 94 ? -6.215 23.719 3.49 1 97.56 94 ALA B O 1
ATOM 2411 N N . PRO B 1 95 ? -5.422 23.766 5.586 1 96.12 95 PRO B N 1
ATOM 2412 C CA . PRO B 1 95 ? -4.023 23.672 5.16 1 96.12 95 PRO B CA 1
ATOM 2413 C C . PRO B 1 95 ? -3.748 22.438 4.297 1 96.12 95 PRO B C 1
ATOM 2415 O O . PRO B 1 95 ? -3 22.516 3.318 1 96.12 95 PRO B O 1
ATOM 2418 N N . TYR B 1 96 ? -4.223 21.281 4.637 1 97.81 96 TYR B N 1
ATOM 2419 C CA . TYR B 1 96 ? -3.975 20.047 3.906 1 97.81 96 TYR B CA 1
ATOM 2420 C C . TYR B 1 96 ? -5.16 19.109 4.02 1 97.81 96 TYR B C 1
ATOM 2422 O O . TYR B 1 96 ? -5.516 18.672 5.121 1 97.81 96 TYR B O 1
ATOM 2430 N N . VAL B 1 97 ? -5.75 18.766 2.879 1 98.69 97 VAL B N 1
ATOM 2431 C CA . VAL B 1 97 ? -6.953 17.938 2.857 1 98.69 97 VAL B CA 1
ATOM 2432 C C . VAL B 1 97 ? -6.668 16.641 2.121 1 98.69 97 VAL B C 1
ATOM 2434 O O . VAL B 1 97 ? -6.211 16.641 0.976 1 98.69 97 VAL B O 1
ATOM 2437 N N . VAL B 1 98 ? -6.902 15.5 2.834 1 98.75 98 VAL B N 1
ATOM 2438 C CA . VAL B 1 98 ? -6.828 14.164 2.258 1 98.75 98 VAL B CA 1
ATOM 2439 C C . VAL B 1 98 ? -8.234 13.586 2.113 1 98.75 98 VAL B C 1
ATOM 2441 O O . VAL B 1 98 ? -9.078 13.75 2.998 1 98.75 98 VAL B O 1
ATOM 2444 N N . ALA B 1 99 ? -8.461 12.867 1.017 1 98.69 99 ALA B N 1
ATOM 2445 C CA . ALA B 1 99 ? -9.781 12.25 0.858 1 98.69 99 ALA B CA 1
ATOM 2446 C C . ALA B 1 99 ? -9.656 10.82 0.337 1 98.69 99 ALA B C 1
ATOM 2448 O O . ALA B 1 99 ? -8.836 10.547 -0.544 1 98.69 99 ALA B O 1
ATOM 2449 N N . LYS B 1 100 ? -10.438 9.984 0.917 1 98.12 100 LYS B N 1
ATOM 2450 C CA . LYS B 1 100 ? -10.5 8.594 0.481 1 98.12 100 LYS B CA 1
ATOM 2451 C C . LYS B 1 100 ? -11.508 8.414 -0.647 1 98.12 100 LYS B C 1
ATOM 2453 O O . LYS B 1 100 ? -12.672 8.812 -0.518 1 98.12 100 LYS B O 1
ATOM 2458 N N . ALA B 1 101 ? -11.078 7.855 -1.74 1 97.19 101 ALA B N 1
ATOM 2459 C CA . ALA B 1 101 ? -11.961 7.543 -2.861 1 97.19 101 ALA B CA 1
ATOM 2460 C C . ALA B 1 101 ? -12.328 6.059 -2.875 1 97.19 101 ALA B C 1
ATOM 2462 O O . ALA B 1 101 ? -11.57 5.223 -2.379 1 97.19 101 ALA B O 1
ATOM 2463 N N . SER B 1 102 ? -13.477 5.762 -3.475 1 93.81 102 SER B N 1
ATOM 2464 C CA . SER B 1 102 ? -13.938 4.379 -3.584 1 93.81 102 SER B CA 1
ATOM 2465 C C . SER B 1 102 ? -14.086 3.961 -5.043 1 93.81 102 SER B C 1
ATOM 2467 O O . SER B 1 102 ? -14.461 2.82 -5.332 1 93.81 102 SER B O 1
ATOM 2469 N N . SER B 1 103 ? -13.914 4.852 -5.957 1 92 103 SER B N 1
ATOM 2470 C CA . SER B 1 103 ? -13.969 4.59 -7.391 1 92 103 SER B CA 1
ATOM 2471 C C . SER B 1 103 ? -13.086 5.562 -8.164 1 92 103 SER B C 1
ATOM 2473 O O . SER B 1 103 ? -12.664 6.586 -7.625 1 92 103 SER B O 1
ATOM 2475 N N . ASP B 1 104 ? -12.82 5.234 -9.367 1 92 104 ASP B N 1
ATOM 2476 C CA . ASP B 1 104 ? -12.039 6.109 -10.234 1 92 104 ASP B CA 1
ATOM 2477 C C . ASP B 1 104 ? -12.734 7.453 -10.43 1 92 104 ASP B C 1
ATOM 2479 O O . ASP B 1 104 ? -12.094 8.5 -10.398 1 92 104 ASP B O 1
ATOM 2483 N N . MET B 1 105 ? -14.008 7.32 -10.555 1 94.19 105 MET B N 1
ATOM 2484 C CA . MET B 1 105 ? -14.789 8.531 -10.75 1 94.19 105 MET B CA 1
ATOM 2485 C C . MET B 1 105 ? -14.719 9.438 -9.523 1 94.19 105 MET B C 1
ATOM 2487 O O . MET B 1 105 ? -14.5 10.641 -9.648 1 94.19 105 MET B O 1
ATOM 2491 N N . GLU B 1 106 ? -14.812 8.906 -8.375 1 96.19 106 GLU B N 1
ATOM 2492 C CA . GLU B 1 106 ? -14.719 9.68 -7.145 1 96.19 106 GLU B CA 1
ATOM 2493 C C . GLU B 1 106 ? -13.344 10.336 -7.004 1 96.19 106 GLU B C 1
ATOM 2495 O O . GLU B 1 106 ? -13.242 11.484 -6.578 1 96.19 106 GLU B O 1
ATOM 2500 N N . SER B 1 107 ? -12.359 9.562 -7.344 1 96.25 107 SER B N 1
ATOM 2501 C CA . SER B 1 107 ? -11 10.078 -7.281 1 96.25 107 SER B CA 1
ATOM 2502 C C . SER B 1 107 ? -10.836 11.32 -8.148 1 96.25 107 SER B C 1
ATOM 2504 O O . SER B 1 107 ? -10.312 12.336 -7.684 1 96.25 107 SER B O 1
ATOM 2506 N N . LYS B 1 108 ? -11.312 11.25 -9.352 1 96.69 108 LYS B N 1
ATOM 2507 C CA . LYS B 1 108 ? -11.219 12.367 -10.289 1 96.69 108 LYS B CA 1
ATOM 2508 C C . LYS B 1 108 ? -11.984 13.586 -9.781 1 96.69 108 LYS B C 1
ATOM 2510 O O . LYS B 1 108 ? -11.492 14.711 -9.859 1 96.69 108 LYS B O 1
ATOM 2515 N N . LEU B 1 109 ? -13.188 13.383 -9.258 1 97.94 109 LEU B N 1
ATOM 2516 C CA . LEU B 1 109 ? -14.016 14.469 -8.734 1 97.94 109 LEU B CA 1
ATOM 2517 C C . LEU B 1 109 ? -13.32 15.156 -7.559 1 97.94 109 LEU B C 1
ATOM 2519 O O . LEU B 1 109 ? -13.289 16.391 -7.492 1 97.94 109 LEU B O 1
ATOM 2523 N N . LEU B 1 110 ? -12.781 14.359 -6.676 1 98.19 110 LEU B N 1
ATOM 2524 C CA . LEU B 1 110 ? -12.102 14.898 -5.504 1 98.19 110 LEU B CA 1
ATOM 2525 C C . LEU B 1 110 ? -10.875 15.703 -5.918 1 98.19 110 LEU B C 1
ATOM 2527 O O . LEU B 1 110 ? -10.602 16.766 -5.344 1 98.19 110 LEU B O 1
ATOM 2531 N N . GLU B 1 111 ? -10.156 15.188 -6.891 1 97.56 111 GLU B N 1
ATOM 2532 C CA . GLU B 1 111 ? -9.008 15.914 -7.426 1 97.56 111 GLU B CA 1
ATOM 2533 C C . GLU B 1 111 ? -9.43 17.25 -8.008 1 97.56 111 GLU B C 1
ATOM 2535 O O . GLU B 1 111 ? -8.766 18.266 -7.801 1 97.56 111 GLU B O 1
ATOM 2540 N N . ARG B 1 112 ? -10.539 17.281 -8.695 1 97.44 112 ARG B N 1
ATOM 2541 C CA . ARG B 1 112 ? -11.047 18.5 -9.32 1 97.44 112 ARG B CA 1
ATOM 2542 C C . ARG B 1 112 ? -11.469 19.516 -8.266 1 97.44 112 ARG B C 1
ATOM 2544 O O . ARG B 1 112 ? -11.344 20.734 -8.477 1 97.44 112 ARG B O 1
ATOM 2551 N N . VAL B 1 113 ? -12.008 19.031 -7.188 1 97.81 113 VAL B N 1
ATOM 2552 C CA . VAL B 1 113 ? -12.398 19.906 -6.094 1 97.81 113 VAL B CA 1
ATOM 2553 C C . VAL B 1 113 ? -11.164 20.562 -5.477 1 97.81 113 VAL B C 1
ATOM 2555 O O . VAL B 1 113 ? -11.25 21.641 -4.887 1 97.81 113 VAL B O 1
ATOM 2558 N N . GLY B 1 114 ? -9.992 19.891 -5.613 1 97.25 114 GLY B N 1
ATOM 2559 C CA . GLY B 1 114 ? -8.75 20.484 -5.156 1 97.25 114 GLY B CA 1
ATOM 2560 C C . GLY B 1 114 ? -8.188 19.828 -3.918 1 97.25 114 GLY B C 1
ATOM 2561 O O . GLY B 1 114 ? -7.34 20.406 -3.229 1 97.25 114 GLY B O 1
ATOM 2562 N N . VAL B 1 115 ? -8.695 18.656 -3.615 1 97.88 115 VAL B N 1
ATOM 2563 C CA . VAL B 1 115 ? -8.133 17.891 -2.512 1 97.88 115 VAL B CA 1
ATOM 2564 C C . VAL B 1 115 ? -6.637 17.688 -2.725 1 97.88 115 VAL B C 1
ATOM 2566 O O . VAL B 1 115 ? -6.188 17.453 -3.85 1 97.88 115 VAL B O 1
ATOM 2569 N N . ASP B 1 116 ? -5.867 17.797 -1.646 1 97.31 116 ASP B N 1
ATOM 2570 C CA . ASP B 1 116 ? -4.41 17.797 -1.761 1 97.31 116 ASP B CA 1
ATOM 2571 C C . ASP B 1 116 ? -3.896 16.375 -2.049 1 97.31 116 ASP B C 1
ATOM 2573 O O . ASP B 1 116 ? -2.916 16.203 -2.775 1 97.31 116 ASP B O 1
ATOM 2577 N N . LEU B 1 117 ? -4.488 15.367 -1.49 1 97.5 117 LEU B N 1
ATOM 2578 C CA . LEU B 1 117 ? -4.113 13.977 -1.691 1 97.5 117 LEU B CA 1
ATOM 2579 C C . LEU B 1 117 ? -5.344 13.078 -1.703 1 97.5 117 LEU B C 1
ATOM 2581 O O . LEU B 1 117 ? -6.133 13.086 -0.753 1 97.5 117 LEU B O 1
ATOM 2585 N N . VAL B 1 118 ? -5.496 12.406 -2.797 1 98.12 118 VAL B N 1
ATOM 2586 C CA . VAL B 1 118 ? -6.559 11.414 -2.875 1 98.12 118 VAL B CA 1
ATOM 2587 C C . VAL B 1 118 ? -5.973 10.016 -2.684 1 98.12 118 VAL B C 1
ATOM 2589 O O . VAL B 1 118 ? -5.004 9.641 -3.352 1 98.12 118 VAL B O 1
ATOM 2592 N N . ILE B 1 119 ? -6.539 9.273 -1.703 1 97.12 119 ILE B N 1
ATOM 2593 C CA . ILE B 1 119 ? -6.102 7.895 -1.497 1 97.12 119 ILE B CA 1
ATOM 2594 C C . ILE B 1 119 ? -7.223 6.934 -1.884 1 97.12 119 ILE B C 1
ATOM 2596 O O . ILE B 1 119 ? -8.398 7.238 -1.687 1 97.12 119 ILE B O 1
ATOM 2600 N N . PHE B 1 120 ? -6.809 5.879 -2.457 1 95.94 120 PHE B N 1
ATOM 2601 C CA . PHE B 1 120 ? -7.727 4.836 -2.898 1 95.94 120 PHE B CA 1
ATOM 2602 C C . PHE B 1 120 ? -7.258 3.465 -2.418 1 95.94 120 PHE B C 1
ATOM 2604 O O . PHE B 1 120 ? -6.641 2.713 -3.174 1 95.94 120 PHE B O 1
ATOM 2611 N N . PRO B 1 121 ? -7.664 3.076 -1.183 1 95.5 121 PRO B N 1
ATOM 2612 C CA . PRO B 1 121 ? -7.086 1.9 -0.53 1 95.5 121 PRO B CA 1
ATOM 2613 C C . PRO B 1 121 ? -7.293 0.619 -1.335 1 95.5 121 PRO B C 1
ATOM 2615 O O . PRO B 1 121 ? -6.34 -0.129 -1.565 1 95.5 121 PRO B O 1
ATOM 2618 N N . GLU B 1 122 ? -8.492 0.374 -1.83 1 95 122 GLU B N 1
ATOM 2619 C CA . GLU B 1 122 ? -8.797 -0.863 -2.541 1 95 122 GLU B CA 1
ATOM 2620 C C . GLU B 1 122 ? -8.055 -0.935 -3.871 1 95 122 GLU B C 1
ATOM 2622 O O . GLU B 1 122 ? -7.5 -1.977 -4.219 1 95 122 GLU B O 1
ATOM 2627 N N . MET B 1 123 ? -8.031 0.172 -4.57 1 94.38 123 MET B N 1
ATOM 2628 C CA . MET B 1 123 ? -7.324 0.218 -5.848 1 94.38 123 MET B CA 1
ATOM 2629 C C . MET B 1 123 ? -5.828 0.012 -5.652 1 94.38 123 MET B C 1
ATOM 2631 O O . MET B 1 123 ? -5.203 -0.771 -6.375 1 94.38 123 MET B O 1
ATOM 2635 N N . ASN B 1 124 ? -5.277 0.717 -4.699 1 93.12 124 ASN B N 1
ATOM 2636 C CA . ASN B 1 124 ? -3.846 0.613 -4.43 1 93.12 124 ASN B CA 1
ATOM 2637 C C . ASN B 1 124 ? -3.447 -0.812 -4.059 1 93.12 124 ASN B C 1
ATOM 2639 O O . ASN B 1 124 ? -2.453 -1.336 -4.566 1 93.12 124 ASN B O 1
ATOM 2643 N N . MET B 1 125 ? -4.227 -1.41 -3.229 1 95.38 125 MET B N 1
ATOM 2644 C CA . MET B 1 125 ? -3.943 -2.781 -2.816 1 95.38 125 MET B CA 1
ATOM 2645 C C . MET B 1 125 ? -4.117 -3.748 -3.984 1 95.38 125 MET B C 1
ATOM 2647 O O . MET B 1 125 ? -3.336 -4.688 -4.137 1 95.38 125 MET B O 1
ATOM 2651 N N . ALA B 1 126 ? -5.137 -3.564 -4.801 1 96.31 126 ALA B N 1
ATOM 2652 C CA . ALA B 1 126 ? -5.383 -4.434 -5.949 1 96.31 126 ALA B CA 1
ATOM 2653 C C . ALA B 1 126 ? -4.219 -4.383 -6.934 1 96.31 126 ALA B C 1
ATOM 2655 O O . ALA B 1 126 ? -3.801 -5.414 -7.465 1 96.31 126 ALA B O 1
ATOM 2656 N N . ASP B 1 127 ? -3.748 -3.184 -7.191 1 93 127 ASP B N 1
ATOM 2657 C CA . ASP B 1 127 ? -2.611 -3.018 -8.086 1 93 127 ASP B CA 1
ATOM 2658 C C . ASP B 1 127 ? -1.387 -3.768 -7.57 1 93 127 ASP B C 1
ATOM 2660 O O . ASP B 1 127 ? -0.735 -4.496 -8.32 1 93 127 ASP B O 1
ATOM 2664 N N . ARG B 1 128 ? -1.128 -3.541 -6.352 1 93.75 128 ARG B N 1
ATOM 2665 C CA . ARG B 1 128 ? 0.005 -4.195 -5.707 1 93.75 128 ARG B CA 1
ATOM 2666 C C . ARG B 1 128 ? -0.139 -5.715 -5.754 1 93.75 128 ARG B C 1
ATOM 2668 O O . ARG B 1 128 ? 0.794 -6.418 -6.145 1 93.75 128 ARG B O 1
ATOM 2675 N N . LEU B 1 129 ? -1.291 -6.215 -5.422 1 96.94 129 LEU B N 1
ATOM 2676 C CA . LEU B 1 129 ? -1.534 -7.652 -5.383 1 96.94 129 LEU B CA 1
ATOM 2677 C C . LEU B 1 129 ? -1.449 -8.258 -6.781 1 96.94 129 LEU B C 1
ATOM 2679 O O . LEU B 1 129 ? -0.92 -9.359 -6.953 1 96.94 129 LEU B O 1
ATOM 2683 N N . ALA B 1 130 ? -1.951 -7.57 -7.781 1 96 130 ALA B N 1
ATOM 2684 C CA . ALA B 1 130 ? -1.872 -8.062 -9.156 1 96 130 ALA B CA 1
ATOM 2685 C C . ALA B 1 130 ? -0.425 -8.336 -9.555 1 96 130 ALA B C 1
ATOM 2687 O O . ALA B 1 130 ? -0.125 -9.375 -10.148 1 96 130 ALA B O 1
ATOM 2688 N N . GLN B 1 131 ? 0.442 -7.41 -9.18 1 91.38 131 GLN B N 1
ATOM 2689 C CA . GLN B 1 131 ? 1.855 -7.574 -9.5 1 91.38 131 GLN B CA 1
ATOM 2690 C C . GLN B 1 131 ? 2.449 -8.773 -8.766 1 91.38 131 GLN B C 1
ATOM 2692 O O . GLN B 1 131 ? 3.256 -9.516 -9.328 1 91.38 131 GLN B O 1
ATOM 2697 N N . MET B 1 132 ? 2.039 -8.969 -7.559 1 93.69 132 MET B N 1
ATOM 2698 C CA . MET B 1 132 ? 2.545 -10.062 -6.734 1 93.69 132 MET B CA 1
ATOM 2699 C C . MET B 1 132 ? 2.104 -11.414 -7.289 1 93.69 132 MET B C 1
ATOM 2701 O O . MET B 1 132 ? 2.883 -12.367 -7.305 1 93.69 132 MET B O 1
ATOM 2705 N N . LEU B 1 133 ? 0.902 -11.477 -7.766 1 94.69 133 LEU B N 1
ATOM 2706 C CA . LEU B 1 133 ? 0.312 -12.75 -8.156 1 94.69 133 LEU B CA 1
ATOM 2707 C C . LEU B 1 133 ? 0.753 -13.148 -9.562 1 94.69 133 LEU B C 1
ATOM 2709 O O . LEU B 1 133 ? 0.756 -14.328 -9.906 1 94.69 133 LEU B O 1
ATOM 2713 N N . THR B 1 134 ? 1.127 -12.219 -10.375 1 91.44 134 THR B N 1
ATOM 2714 C CA . THR B 1 134 ? 1.349 -12.508 -11.789 1 91.44 134 THR B CA 1
ATOM 2715 C C . THR B 1 134 ? 2.838 -12.664 -12.078 1 91.44 134 THR B C 1
ATOM 2717 O O . THR B 1 134 ? 3.219 -13.102 -13.172 1 91.44 134 THR B O 1
ATOM 2720 N N . ARG B 1 135 ? 3.721 -12.336 -11.203 1 87.12 135 ARG B N 1
ATOM 2721 C CA . ARG B 1 135 ? 5.16 -12.461 -11.406 1 87.12 135 ARG B CA 1
ATOM 2722 C C . ARG B 1 135 ? 5.754 -13.531 -10.5 1 87.12 135 ARG B C 1
ATOM 2724 O O . ARG B 1 135 ? 5.348 -13.672 -9.344 1 87.12 135 ARG B O 1
ATOM 2731 N N . GLU B 1 136 ? 6.73 -14.148 -11.031 1 87.69 136 GLU B N 1
ATOM 2732 C CA . GLU B 1 136 ? 7.387 -15.195 -10.25 1 87.69 136 GLU B CA 1
ATOM 2733 C C . GLU B 1 136 ? 8.336 -14.594 -9.219 1 87.69 136 GLU B C 1
ATOM 2735 O O . GLU B 1 136 ? 8.961 -13.562 -9.469 1 87.69 136 GLU B O 1
ATOM 2740 N N . TYR B 1 137 ? 8.406 -15.172 -8.086 1 89.31 137 TYR B N 1
ATOM 2741 C CA . TYR B 1 137 ? 9.359 -14.891 -7.016 1 89.31 137 TYR B CA 1
ATOM 2742 C C . TYR B 1 137 ? 9.008 -13.586 -6.305 1 89.31 137 TYR B C 1
ATOM 2744 O O . TYR B 1 137 ? 9.602 -13.258 -5.277 1 89.31 137 TYR B O 1
ATOM 2752 N N . ILE B 1 138 ? 8.016 -12.836 -6.797 1 91.25 138 ILE B N 1
ATOM 2753 C CA . ILE B 1 138 ? 7.715 -11.531 -6.207 1 91.25 138 ILE B CA 1
ATOM 2754 C C . ILE B 1 138 ? 6.867 -11.719 -4.949 1 91.25 138 ILE B C 1
ATOM 2756 O O . ILE B 1 138 ? 5.816 -12.367 -4.992 1 91.25 138 ILE B O 1
ATOM 2760 N N . VAL B 1 139 ? 7.375 -11.156 -3.895 1 93 139 VAL B N 1
ATOM 2761 C CA . VAL B 1 139 ? 6.707 -11.227 -2.598 1 93 139 VAL B CA 1
ATOM 2762 C C . VAL B 1 139 ? 5.965 -9.922 -2.324 1 93 139 VAL B C 1
ATOM 2764 O O . VAL B 1 139 ? 4.91 -9.93 -1.686 1 93 139 VAL B O 1
ATOM 2767 N N . ASP B 1 140 ? 6.512 -8.836 -2.707 1 93.25 140 ASP B N 1
ATOM 2768 C CA . ASP B 1 140 ? 5.906 -7.516 -2.551 1 93.25 140 ASP B CA 1
ATOM 2769 C C . ASP B 1 140 ? 6.34 -6.578 -3.676 1 93.25 140 ASP B C 1
ATOM 2771 O O . ASP B 1 140 ? 7.379 -6.793 -4.305 1 93.25 140 ASP B O 1
ATOM 2775 N N . TYR B 1 141 ? 5.48 -5.543 -3.883 1 92.5 141 TYR B N 1
ATOM 2776 C CA . TYR B 1 141 ? 5.703 -4.648 -5.012 1 92.5 141 TYR B CA 1
ATOM 2777 C C . TYR B 1 141 ? 5.293 -3.221 -4.66 1 92.5 141 TYR B C 1
ATOM 2779 O O . TYR B 1 141 ? 4.234 -3 -4.07 1 92.5 141 TYR B O 1
ATOM 2787 N N . PHE B 1 142 ? 6.203 -2.328 -5.09 1 90.5 142 PHE B N 1
ATOM 2788 C CA . PHE B 1 142 ? 5.934 -0.906 -4.914 1 90.5 142 PHE B CA 1
ATOM 2789 C C . PHE B 1 142 ? 6.262 -0.129 -6.184 1 90.5 142 PHE B C 1
ATOM 2791 O O . PHE B 1 142 ? 7.352 -0.268 -6.734 1 90.5 142 PHE B O 1
ATOM 2798 N N . GLN B 1 143 ? 5.363 0.68 -6.562 1 88.25 143 GLN B N 1
ATOM 2799 C CA . GLN B 1 143 ? 5.598 1.495 -7.75 1 88.25 143 GLN B CA 1
ATOM 2800 C C . GLN B 1 143 ? 6.27 2.816 -7.387 1 88.25 143 GLN B C 1
ATOM 2802 O O . GLN B 1 143 ? 5.68 3.648 -6.695 1 88.25 143 GLN B O 1
ATOM 2807 N N . LEU B 1 144 ? 7.43 3.006 -7.84 1 89.12 144 LEU B N 1
ATOM 2808 C CA . LEU B 1 144 ? 8.156 4.238 -7.559 1 89.12 144 LEU B CA 1
ATOM 2809 C C . LEU B 1 144 ? 7.883 5.289 -8.633 1 89.12 144 LEU B C 1
ATOM 2811 O O . LEU B 1 144 ? 7.914 6.488 -8.352 1 89.12 144 LEU B O 1
ATOM 2815 N N . SER B 1 145 ? 7.742 4.859 -9.844 1 89.94 145 SER B N 1
ATOM 2816 C CA . SER B 1 145 ? 7.355 5.68 -10.984 1 89.94 145 SER B CA 1
ATOM 2817 C C . SER B 1 145 ? 6.613 4.855 -12.031 1 89.94 145 SER B C 1
ATOM 2819 O O . SER B 1 145 ? 6.27 3.697 -11.789 1 89.94 145 SER B O 1
ATOM 2821 N N . GLN B 1 146 ? 6.312 5.379 -13.102 1 86.19 146 GLN B N 1
ATOM 2822 C CA . GLN B 1 146 ? 5.555 4.711 -14.156 1 86.19 146 GLN B CA 1
ATOM 2823 C C . GLN B 1 146 ? 6.242 3.422 -14.594 1 86.19 146 GLN B C 1
ATOM 2825 O O . GLN B 1 146 ? 5.586 2.402 -14.805 1 86.19 146 GLN B O 1
ATOM 2830 N N . ASP B 1 147 ? 7.578 3.504 -14.68 1 90 147 ASP B N 1
ATOM 2831 C CA . ASP B 1 147 ? 8.258 2.359 -15.273 1 90 147 ASP B CA 1
ATOM 2832 C C . ASP B 1 147 ? 9.227 1.717 -14.281 1 90 147 ASP B C 1
ATOM 2834 O O . ASP B 1 147 ? 9.922 0.755 -14.617 1 90 147 ASP B O 1
ATOM 2838 N N . ILE B 1 148 ? 9.305 2.27 -13.07 1 92.38 148 ILE B N 1
ATOM 2839 C CA . ILE B 1 148 ? 10.281 1.771 -12.109 1 92.38 148 ILE B CA 1
ATOM 2840 C C . ILE B 1 148 ? 9.562 1.246 -10.867 1 92.38 148 ILE B C 1
ATOM 2842 O O . ILE B 1 148 ? 8.648 1.898 -10.352 1 92.38 148 ILE B O 1
ATOM 2846 N N . GLY B 1 149 ? 9.953 0.096 -10.469 1 92.88 149 GLY B N 1
ATOM 2847 C CA . GLY B 1 149 ? 9.359 -0.505 -9.281 1 92.88 149 GLY B CA 1
ATOM 2848 C C . GLY B 1 149 ? 10.391 -0.923 -8.25 1 92.88 149 GLY B C 1
ATOM 2849 O O . GLY B 1 149 ? 11.578 -1.029 -8.555 1 92.88 149 GLY B O 1
ATOM 2850 N N . LEU B 1 150 ? 10.008 -0.961 -7.082 1 93.88 150 LEU B N 1
ATOM 2851 C CA . LEU B 1 150 ? 10.711 -1.615 -5.984 1 93.88 150 LEU B CA 1
ATOM 2852 C C . LEU B 1 150 ? 10.055 -2.943 -5.629 1 93.88 150 LEU B C 1
ATOM 2854 O O . LEU B 1 150 ? 8.836 -2.998 -5.406 1 93.88 150 LEU B O 1
ATOM 2858 N N . VAL B 1 151 ? 10.852 -3.982 -5.562 1 95.38 151 VAL B N 1
ATOM 2859 C CA . VAL B 1 151 ? 10.273 -5.312 -5.422 1 95.38 151 VAL B CA 1
ATOM 2860 C C . VAL B 1 151 ? 11.008 -6.086 -4.328 1 95.38 151 VAL B C 1
ATOM 2862 O O . VAL B 1 151 ? 12.227 -5.98 -4.199 1 95.38 151 VAL B O 1
ATOM 2865 N N . GLU B 1 152 ? 10.242 -6.703 -3.506 1 95.06 152 GLU B N 1
ATOM 2866 C CA . GLU B 1 152 ? 10.758 -7.762 -2.639 1 95.06 152 GLU B CA 1
ATOM 2867 C C . GLU B 1 152 ? 10.578 -9.133 -3.277 1 95.06 152 GLU B C 1
ATOM 2869 O O . GLU B 1 152 ? 9.477 -9.492 -3.689 1 95.06 152 GLU B O 1
ATOM 2874 N N . MET B 1 153 ? 11.656 -9.891 -3.375 1 95.38 153 MET B N 1
ATOM 2875 C CA . MET B 1 153 ? 11.523 -11.172 -4.062 1 95.38 153 MET B CA 1
ATOM 2876 C C . MET B 1 153 ? 12.344 -12.25 -3.365 1 95.38 153 MET B C 1
ATOM 2878 O O . MET B 1 153 ? 13.375 -11.953 -2.76 1 95.38 153 MET B O 1
ATOM 2882 N N . ASN B 1 154 ? 11.852 -13.453 -3.451 1 95.56 154 ASN B N 1
ATOM 2883 C CA . ASN B 1 154 ? 12.641 -14.609 -3.041 1 95.56 154 ASN B CA 1
ATOM 2884 C C . ASN B 1 154 ? 13.844 -14.82 -3.957 1 95.56 154 ASN B C 1
ATOM 2886 O O . ASN B 1 154 ? 13.773 -14.523 -5.152 1 95.56 154 ASN B O 1
ATOM 2890 N N . THR B 1 155 ? 14.844 -15.32 -3.395 1 96.06 155 THR B N 1
ATOM 2891 C CA . THR B 1 155 ? 16.062 -15.539 -4.176 1 96.06 155 THR B CA 1
ATOM 2892 C C . THR B 1 155 ? 15.859 -16.688 -5.168 1 96.06 155 THR B C 1
ATOM 2894 O O . THR B 1 155 ? 15.68 -17.828 -4.766 1 96.06 155 THR B O 1
ATOM 2897 N N . PRO B 1 156 ? 15.953 -16.359 -6.453 1 93.62 156 PRO B N 1
ATOM 2898 C CA . PRO B 1 156 ? 15.859 -17.453 -7.438 1 93.62 156 PRO B CA 1
ATOM 2899 C C . PRO B 1 156 ? 16.984 -18.484 -7.281 1 93.62 156 PRO B C 1
ATOM 2901 O O . PRO B 1 156 ? 18.078 -18.141 -6.84 1 93.62 156 PRO B O 1
ATOM 2904 N N . ALA B 1 157 ? 16.688 -19.672 -7.754 1 93.62 157 ALA B N 1
ATOM 2905 C CA . ALA B 1 157 ? 17.594 -20.781 -7.582 1 93.62 157 ALA B CA 1
ATOM 2906 C C . ALA B 1 157 ? 18.938 -20.5 -8.25 1 93.62 157 ALA B C 1
ATOM 2908 O O . ALA B 1 157 ? 20 -20.844 -7.703 1 93.62 157 ALA B O 1
ATOM 2909 N N . PHE B 1 158 ? 18.953 -19.828 -9.375 1 93.62 158 PHE B N 1
ATOM 2910 C CA . PHE B 1 158 ? 20.172 -19.609 -10.141 1 93.62 158 PHE B CA 1
ATOM 2911 C C . PHE B 1 158 ? 21.094 -18.609 -9.445 1 93.62 158 PHE B C 1
ATOM 2913 O O . PHE B 1 158 ? 22.266 -18.484 -9.789 1 93.62 158 PHE B O 1
ATOM 2920 N N . MET B 1 159 ? 20.594 -17.891 -8.445 1 96.06 159 MET B N 1
ATOM 2921 C CA . MET B 1 159 ? 21.375 -16.891 -7.75 1 96.06 159 MET B CA 1
ATOM 2922 C C . MET B 1 159 ? 21.969 -17.453 -6.469 1 96.06 159 MET B C 1
ATOM 2924 O O . MET B 1 159 ? 22.906 -16.859 -5.902 1 96.06 159 MET B O 1
ATOM 2928 N N . VAL B 1 160 ? 21.406 -18.531 -5.961 1 96.94 160 VAL B N 1
ATOM 2929 C CA . VAL B 1 160 ? 21.828 -19.109 -4.691 1 96.94 160 VAL B CA 1
ATOM 2930 C C . VAL B 1 160 ? 23.281 -19.562 -4.785 1 96.94 160 VAL B C 1
ATOM 2932 O O . VAL B 1 160 ? 23.688 -20.203 -5.758 1 96.94 160 VAL B O 1
ATOM 2935 N N . GLY B 1 161 ? 24.031 -19.203 -3.818 1 97.69 161 GLY B N 1
ATOM 2936 C CA . GLY B 1 161 ? 25.438 -19.594 -3.783 1 97.69 161 GLY B CA 1
ATOM 2937 C C . GLY B 1 161 ? 26.344 -18.594 -4.48 1 97.69 161 GLY B C 1
ATOM 2938 O O . GLY B 1 161 ? 27.578 -18.703 -4.387 1 97.69 161 GLY B O 1
ATOM 2939 N N . HIS B 1 162 ? 25.797 -17.594 -5.145 1 97.81 162 HIS B N 1
ATOM 2940 C CA . HIS B 1 162 ? 26.562 -16.578 -5.855 1 97.81 162 HIS B CA 1
ATOM 2941 C C . HIS B 1 162 ? 26.5 -15.234 -5.129 1 97.81 162 HIS B C 1
ATOM 2943 O O . HIS B 1 162 ? 25.547 -14.953 -4.418 1 97.81 162 HIS B O 1
ATOM 2949 N N . THR B 1 163 ? 27.562 -14.516 -5.332 1 97.69 163 THR B N 1
ATOM 2950 C CA . THR B 1 163 ? 27.594 -13.18 -4.754 1 97.69 163 THR B CA 1
ATOM 2951 C C . THR B 1 163 ? 26.984 -12.164 -5.711 1 97.69 163 THR B C 1
ATOM 2953 O O . THR B 1 163 ? 26.828 -12.438 -6.898 1 97.69 163 THR B O 1
ATOM 2956 N N . LEU B 1 164 ? 26.594 -10.969 -5.125 1 96.31 164 LEU B N 1
ATOM 2957 C CA . LEU B 1 164 ? 26.062 -9.906 -5.965 1 96.31 164 LEU B CA 1
ATOM 2958 C C . LEU B 1 164 ? 27.094 -9.461 -6.996 1 96.31 164 LEU B C 1
ATOM 2960 O O . LEU B 1 164 ? 26.734 -9.117 -8.125 1 96.31 164 LEU B O 1
ATOM 2964 N N . GLU B 1 165 ? 28.344 -9.484 -6.59 1 96.19 165 GLU B N 1
ATOM 2965 C CA . GLU B 1 165 ? 29.438 -9.109 -7.492 1 96.19 165 GLU B CA 1
ATOM 2966 C C . GLU B 1 165 ? 29.516 -10.07 -8.672 1 96.19 165 GLU B C 1
ATOM 2968 O O . GLU B 1 165 ? 29.641 -9.641 -9.82 1 96.19 165 GLU B O 1
ATOM 2973 N N . GLU B 1 166 ? 29.391 -11.281 -8.383 1 96.44 166 GLU B N 1
ATOM 2974 C CA . GLU B 1 166 ? 29.469 -12.312 -9.414 1 96.44 166 GLU B CA 1
ATOM 2975 C C . GLU B 1 166 ? 28.297 -12.219 -10.375 1 96.44 166 GLU B C 1
ATOM 2977 O O . GLU B 1 166 ? 28.453 -12.43 -11.586 1 96.44 166 GLU B O 1
ATOM 2982 N N . LEU B 1 167 ? 27.188 -11.938 -9.859 1 95.19 167 LEU B N 1
ATOM 2983 C CA . LEU B 1 167 ? 25.953 -11.961 -10.641 1 95.19 167 LEU B CA 1
ATOM 2984 C C . LEU B 1 167 ? 25.859 -10.734 -11.539 1 95.19 167 LEU B C 1
ATOM 2986 O O . LEU B 1 167 ? 25.203 -10.773 -12.578 1 95.19 167 LEU B O 1
ATOM 2990 N N . SER B 1 168 ? 26.547 -9.594 -11.156 1 94.62 168 SER B N 1
ATOM 2991 C CA . SER B 1 168 ? 26.562 -8.352 -11.922 1 94.62 168 SER B CA 1
ATOM 2992 C C . SER B 1 168 ? 25.172 -7.988 -12.43 1 94.62 168 SER B C 1
ATOM 2994 O O . SER B 1 168 ? 25 -7.719 -13.617 1 94.62 168 SER B O 1
ATOM 2996 N N . LEU B 1 169 ? 24.188 -7.977 -11.547 1 93.94 169 LEU B N 1
ATOM 2997 C CA . LEU B 1 169 ? 22.781 -7.805 -11.914 1 93.94 169 LEU B CA 1
ATOM 2998 C C . LEU B 1 169 ? 22.547 -6.426 -12.516 1 93.94 169 LEU B C 1
ATOM 3000 O O . LEU B 1 169 ? 21.656 -6.258 -13.367 1 93.94 169 LEU B O 1
ATOM 3004 N N . ARG B 1 170 ? 23.281 -5.492 -12.016 1 91.5 170 ARG B N 1
ATOM 3005 C CA . ARG B 1 170 ? 23.125 -4.141 -12.547 1 91.5 170 ARG B CA 1
ATOM 3006 C C . ARG B 1 170 ? 23.531 -4.082 -14.016 1 91.5 170 ARG B C 1
ATOM 3008 O O . ARG B 1 170 ? 22.781 -3.584 -14.852 1 91.5 170 ARG B O 1
ATOM 3015 N N . SER B 1 171 ? 24.656 -4.621 -14.391 1 92.06 171 SER B N 1
ATOM 3016 C CA . SER B 1 171 ? 25.172 -4.559 -15.75 1 92.06 171 SER B CA 1
ATOM 3017 C C . SER B 1 171 ? 24.438 -5.52 -16.672 1 92.06 171 SER B C 1
ATOM 3019 O O . SER B 1 171 ? 24.188 -5.203 -17.844 1 92.06 171 SER B O 1
ATOM 3021 N N . ARG B 1 172 ? 23.969 -6.59 -16.156 1 91.69 172 ARG B N 1
ATOM 3022 C CA . ARG B 1 172 ? 23.391 -7.641 -17 1 91.69 172 ARG B CA 1
ATOM 3023 C C . ARG B 1 172 ? 21.891 -7.465 -17.156 1 91.69 172 ARG B C 1
ATOM 3025 O O . ARG B 1 172 ? 21.344 -7.766 -18.219 1 91.69 172 ARG B O 1
ATOM 3032 N N . TYR B 1 173 ? 21.25 -6.965 -16.062 1 91.12 173 TYR B N 1
ATOM 3033 C CA . TYR B 1 173 ? 19.797 -6.984 -16.094 1 91.12 173 TYR B CA 1
ATOM 3034 C C . TYR B 1 173 ? 19.234 -5.609 -15.773 1 91.12 173 TYR B C 1
ATOM 3036 O O . TYR B 1 173 ? 18.016 -5.41 -15.797 1 91.12 173 TYR B O 1
ATOM 3044 N N . GLY B 1 174 ? 20.094 -4.668 -15.422 1 91.06 174 GLY B N 1
ATOM 3045 C CA . GLY B 1 174 ? 19.594 -3.348 -15.062 1 91.06 174 GLY B CA 1
ATOM 3046 C C . GLY B 1 174 ? 18.938 -3.312 -13.695 1 91.06 174 GLY B C 1
ATOM 3047 O O . GLY B 1 174 ? 18.062 -2.473 -13.445 1 91.06 174 GLY B O 1
ATOM 3048 N N . ILE B 1 175 ? 19.297 -4.238 -12.852 1 94.12 175 ILE B N 1
ATOM 3049 C CA . ILE B 1 175 ? 18.641 -4.391 -11.555 1 94.12 175 ILE B CA 1
ATOM 3050 C C . ILE B 1 175 ? 19.609 -4.004 -10.445 1 94.12 175 ILE B C 1
ATOM 3052 O O . ILE B 1 175 ? 20.781 -4.398 -10.469 1 94.12 175 ILE B O 1
ATOM 3056 N N . ASN B 1 176 ? 19.109 -3.266 -9.516 1 94.25 176 ASN B N 1
ATOM 3057 C CA . ASN B 1 176 ? 19.906 -2.867 -8.359 1 94.25 176 ASN B CA 1
ATOM 3058 C C . ASN B 1 176 ? 19.359 -3.484 -7.07 1 94.25 176 ASN B C 1
ATOM 3060 O O . ASN B 1 176 ? 18.219 -3.209 -6.68 1 94.25 176 ASN B O 1
ATOM 3064 N N . ILE B 1 177 ? 20.172 -4.297 -6.43 1 95.5 177 ILE B N 1
ATOM 3065 C CA . ILE B 1 177 ? 19.797 -4.84 -5.129 1 95.5 177 ILE B CA 1
ATOM 3066 C C . ILE B 1 177 ? 20.078 -3.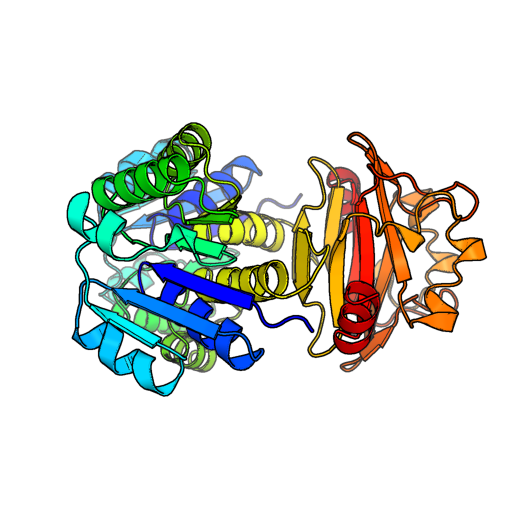812 -4.039 1 95.5 177 ILE B C 1
ATOM 3068 O O . ILE B 1 177 ? 21.234 -3.424 -3.836 1 95.5 177 ILE B O 1
ATOM 3072 N N . VAL B 1 178 ? 19.047 -3.473 -3.338 1 93.88 178 VAL B N 1
ATOM 3073 C CA . VAL B 1 178 ? 19.25 -2.373 -2.4 1 93.88 178 VAL B CA 1
ATOM 3074 C C . VAL B 1 178 ? 19.297 -2.914 -0.973 1 93.88 178 VAL B C 1
ATOM 3076 O O . VAL B 1 178 ? 19.797 -2.244 -0.064 1 93.88 178 VAL B O 1
ATOM 3079 N N . ALA B 1 179 ? 18.75 -4.043 -0.739 1 95 179 ALA B N 1
ATOM 3080 C CA . ALA B 1 179 ? 18.734 -4.656 0.587 1 95 179 ALA B CA 1
ATOM 3081 C C . ALA B 1 179 ? 18.531 -6.168 0.493 1 95 179 ALA B C 1
ATOM 3083 O O . ALA B 1 179 ? 18.062 -6.676 -0.53 1 95 179 ALA B O 1
ATOM 3084 N N . ILE B 1 180 ? 18.969 -6.816 1.497 1 96.75 180 ILE B N 1
ATOM 3085 C CA . ILE B 1 180 ? 18.719 -8.25 1.655 1 96.75 180 ILE B CA 1
ATOM 3086 C C . ILE B 1 180 ? 18.141 -8.523 3.041 1 96.75 180 ILE B C 1
ATOM 3088 O O . ILE B 1 180 ? 18.672 -8.047 4.047 1 96.75 180 ILE B O 1
ATOM 3092 N N . LYS B 1 181 ? 17.031 -9.125 3.027 1 95.38 181 LYS B N 1
ATOM 3093 C CA . LYS B 1 181 ? 16.469 -9.609 4.277 1 95.38 181 LYS B CA 1
ATOM 3094 C C . LYS B 1 181 ? 16.922 -11.039 4.57 1 95.38 181 LYS B C 1
ATOM 3096 O O . LYS B 1 181 ? 16.781 -11.922 3.723 1 95.38 181 LYS B O 1
ATOM 3101 N N . ARG B 1 182 ? 17.594 -11.219 5.746 1 92.69 182 ARG B N 1
ATOM 3102 C CA . ARG B 1 182 ? 18.062 -12.531 6.195 1 92.69 182 ARG B CA 1
ATOM 3103 C C . ARG B 1 182 ? 17.734 -12.75 7.668 1 92.69 182 ARG B C 1
ATOM 3105 O O . ARG B 1 182 ? 18.156 -11.984 8.531 1 92.69 182 ARG B O 1
ATOM 3112 N N . HIS B 1 183 ? 17.094 -13.844 8.094 1 84.19 183 HIS B N 1
ATOM 3113 C CA . HIS B 1 183 ? 16.766 -14.172 9.477 1 84.19 183 HIS B CA 1
ATOM 3114 C C . HIS B 1 183 ? 16.234 -12.953 10.219 1 84.19 183 HIS B C 1
ATOM 3116 O O . HIS B 1 183 ? 16.719 -12.625 11.305 1 84.19 183 HIS B O 1
ATOM 3122 N N . LYS B 1 184 ? 15.391 -12.133 10.062 1 81.06 184 LYS B N 1
ATOM 3123 C CA . LYS B 1 184 ? 14.688 -11.031 10.711 1 81.06 184 LYS B CA 1
ATOM 3124 C C . LYS B 1 184 ? 15.484 -9.734 10.602 1 81.06 184 LYS B C 1
ATOM 3126 O O . LYS B 1 184 ? 15.109 -8.719 11.195 1 81.06 184 LYS B O 1
ATOM 3131 N N . SER B 1 185 ? 16.531 -9.844 9.898 1 88 185 SER B N 1
ATOM 3132 C CA . SER B 1 185 ? 17.359 -8.648 9.734 1 88 185 SER B CA 1
ATOM 3133 C C . SER B 1 185 ? 17.344 -8.164 8.289 1 88 185 SER B C 1
ATOM 3135 O O . SER B 1 185 ? 17.078 -8.938 7.371 1 88 185 SER B O 1
ATOM 3137 N N . VAL B 1 186 ? 17.547 -6.906 8.156 1 92.69 186 VAL B N 1
ATOM 3138 C CA . VAL B 1 186 ? 17.656 -6.289 6.844 1 92.69 186 VAL B CA 1
ATOM 3139 C C . VAL B 1 186 ? 19.047 -5.672 6.684 1 92.69 186 VAL B C 1
ATOM 3141 O O . VAL B 1 186 ? 19.453 -4.82 7.484 1 92.69 186 VAL B O 1
ATOM 3144 N N . MET B 1 187 ? 19.766 -6.141 5.754 1 93 187 MET B N 1
ATOM 3145 C CA . MET B 1 187 ? 21.094 -5.625 5.469 1 93 187 MET B CA 1
ATOM 3146 C C . MET B 1 187 ? 21.031 -4.508 4.434 1 93 187 MET B C 1
ATOM 3148 O O . MET B 1 187 ? 20.719 -4.75 3.268 1 93 187 MET B O 1
ATOM 3152 N N . VAL B 1 188 ? 21.422 -3.289 4.797 1 90 188 VAL B N 1
ATOM 3153 C CA . VAL B 1 188 ? 21.406 -2.121 3.922 1 90 188 VAL B CA 1
ATOM 3154 C C . VAL B 1 188 ? 22.672 -1.29 4.156 1 90 188 VAL B C 1
ATOM 3156 O O . VAL B 1 188 ? 22.875 -0.759 5.25 1 90 188 VAL B O 1
ATOM 3159 N N . PRO B 1 189 ? 23.5 -1.193 3.238 1 87.88 189 PRO B N 1
ATOM 3160 C CA . PRO B 1 189 ? 23.516 -1.898 1.954 1 87.88 189 PRO B CA 1
ATOM 3161 C C . PRO B 1 189 ? 23.906 -3.369 2.09 1 87.88 189 PRO B C 1
ATOM 3163 O O . PRO B 1 189 ? 24.5 -3.764 3.096 1 87.88 189 PRO B O 1
ATOM 3166 N N . PRO B 1 190 ? 23.516 -4.086 1.077 1 92.94 190 PRO B N 1
ATOM 3167 C CA . PRO B 1 190 ? 23.938 -5.484 1.143 1 92.94 190 PRO B CA 1
ATOM 3168 C C . PRO B 1 190 ? 25.438 -5.656 0.904 1 92.94 190 PRO B C 1
ATOM 3170 O O . PRO B 1 190 ? 26.062 -4.82 0.251 1 92.94 190 PRO B O 1
ATOM 3173 N N . ASN B 1 191 ? 26 -6.695 1.485 1 93.5 191 ASN B N 1
ATOM 3174 C CA . ASN B 1 191 ? 27.391 -7.074 1.211 1 93.5 191 ASN B CA 1
ATOM 3175 C C . ASN B 1 191 ? 27.516 -7.789 -0.131 1 93.5 191 ASN B C 1
ATOM 3177 O O . ASN B 1 191 ? 27 -8.898 -0.298 1 93.5 191 ASN B O 1
ATOM 3181 N N . PRO B 1 192 ? 28.25 -7.168 -1.012 1 94.5 192 PRO B N 1
ATOM 3182 C CA . PRO B 1 192 ? 28.297 -7.754 -2.354 1 94.5 192 PRO B CA 1
ATOM 3183 C C . PRO B 1 192 ? 29.188 -8.992 -2.418 1 94.5 192 PRO B C 1
ATOM 3185 O O . PRO B 1 192 ? 29.172 -9.719 -3.416 1 94.5 192 PRO B O 1
ATOM 3188 N N . LYS B 1 193 ? 29.906 -9.273 -1.35 1 96.56 193 LYS B N 1
ATOM 3189 C CA . LYS B 1 193 ? 30.875 -10.367 -1.369 1 96.56 193 LYS B CA 1
ATOM 3190 C C . LYS B 1 193 ? 30.328 -11.594 -0.655 1 96.56 193 LYS B C 1
ATOM 31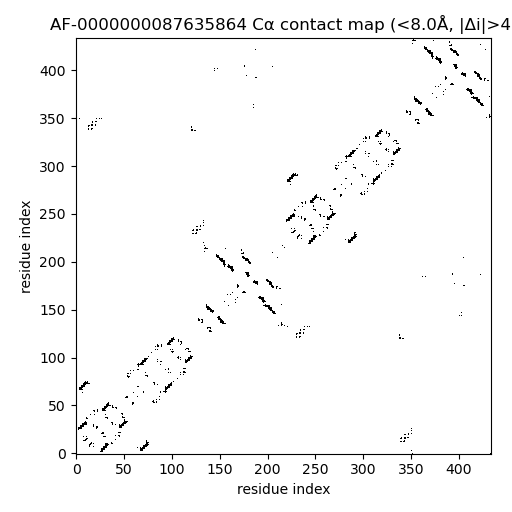92 O O . LYS B 1 193 ? 30.953 -12.656 -0.659 1 96.56 193 LYS B O 1
ATOM 3197 N N . GLU B 1 194 ? 29.188 -11.453 -0.094 1 95.88 194 GLU B N 1
ATOM 3198 C CA . GLU B 1 194 ? 28.562 -12.578 0.609 1 95.88 194 GLU B CA 1
ATOM 3199 C C . GLU B 1 194 ? 27.609 -13.344 -0.3 1 95.88 194 GLU B C 1
ATOM 3201 O O . GLU B 1 194 ? 26.766 -12.742 -0.973 1 95.88 194 GLU B O 1
ATOM 3206 N N . PRO B 1 195 ? 27.781 -14.664 -0.308 1 97.75 195 PRO B N 1
ATOM 3207 C CA . PRO B 1 195 ? 26.891 -15.445 -1.159 1 97.75 195 PRO B CA 1
ATOM 3208 C C . PRO B 1 195 ? 25.422 -15.375 -0.704 1 97.75 195 PRO B C 1
ATOM 3210 O O . PRO B 1 195 ? 25.156 -15.336 0.498 1 97.75 195 PRO B O 1
ATOM 3213 N N . LEU B 1 196 ? 24.562 -15.383 -1.683 1 97.81 196 LEU B N 1
ATOM 3214 C CA . LEU B 1 196 ? 23.125 -15.414 -1.401 1 97.81 196 LEU B CA 1
ATOM 3215 C C . LEU B 1 196 ? 22.688 -16.797 -0.957 1 97.81 196 LEU B C 1
ATOM 3217 O O . LEU B 1 196 ? 23.281 -17.812 -1.36 1 97.81 196 LEU B O 1
ATOM 3221 N N . THR B 1 197 ? 21.703 -16.859 -0.121 1 96.69 197 THR B N 1
ATOM 3222 C CA . THR B 1 197 ? 21.125 -18.125 0.327 1 96.69 197 THR B CA 1
ATOM 3223 C C . THR B 1 197 ? 19.672 -18.25 -0.118 1 96.69 197 THR B C 1
ATOM 3225 O O . THR B 1 197 ? 19.047 -17.266 -0.522 1 96.69 197 THR B O 1
ATOM 3228 N N . GLU B 1 198 ? 19.156 -19.469 -0.015 1 95.5 198 GLU B N 1
ATOM 3229 C CA . GLU B 1 198 ? 17.781 -19.75 -0.405 1 95.5 198 GLU B CA 1
ATOM 3230 C C . GLU B 1 198 ? 16.797 -19.016 0.492 1 95.5 198 GLU B C 1
ATOM 3232 O O . GLU B 1 198 ? 15.68 -18.688 0.066 1 95.5 198 GLU B O 1
ATOM 3237 N N . GLU B 1 199 ? 17.203 -18.656 1.647 1 95.5 199 GLU B N 1
ATOM 3238 C CA . GLU B 1 199 ? 16.312 -18.047 2.627 1 95.5 199 GLU B CA 1
ATOM 3239 C C . GLU B 1 199 ? 16.328 -16.531 2.518 1 95.5 199 GLU B C 1
ATOM 3241 O O . GLU B 1 199 ? 15.516 -15.844 3.143 1 95.5 199 GLU B O 1
ATOM 3246 N N . ASP B 1 200 ? 17.281 -16.047 1.691 1 96.56 200 ASP B N 1
ATOM 3247 C CA . ASP B 1 200 ? 17.391 -14.609 1.521 1 96.56 200 ASP B CA 1
ATOM 3248 C C . ASP B 1 200 ? 16.203 -14.055 0.738 1 96.56 200 ASP B C 1
ATOM 3250 O O . ASP B 1 200 ? 15.727 -14.68 -0.209 1 96.56 200 ASP B O 1
ATOM 3254 N N . MET B 1 201 ? 15.742 -12.938 1.157 1 96.44 201 MET B N 1
ATOM 3255 C CA . MET B 1 201 ? 14.828 -12.133 0.352 1 96.44 201 MET B CA 1
ATOM 3256 C C . MET B 1 201 ? 15.531 -10.891 -0.19 1 96.44 201 MET B C 1
ATOM 3258 O O . MET B 1 201 ? 16.188 -10.164 0.561 1 96.44 201 MET B O 1
ATOM 3262 N N . LEU B 1 202 ? 15.367 -10.664 -1.428 1 96.81 202 LEU B N 1
ATOM 3263 C CA . LEU B 1 202 ? 16.031 -9.539 -2.076 1 96.81 202 LEU B CA 1
ATOM 3264 C C . LEU B 1 202 ? 15.086 -8.359 -2.232 1 96.81 202 LEU B C 1
ATOM 3266 O O . LEU B 1 202 ? 13.906 -8.547 -2.561 1 96.81 202 LEU B O 1
ATOM 3270 N N . ILE B 1 203 ? 15.531 -7.23 -1.936 1 96.12 203 ILE B N 1
ATOM 3271 C CA . ILE B 1 203 ? 14.852 -5.988 -2.268 1 96.12 203 ILE B CA 1
ATOM 3272 C C . ILE B 1 203 ? 15.562 -5.297 -3.428 1 96.12 203 ILE B C 1
ATOM 3274 O O . ILE B 1 203 ? 16.734 -4.914 -3.307 1 96.12 203 ILE B O 1
ATOM 3278 N N . LEU B 1 204 ? 14.875 -5.148 -4.516 1 96.12 204 LEU B N 1
ATOM 3279 C CA . LEU B 1 204 ? 15.562 -4.629 -5.695 1 96.12 204 LEU B CA 1
ATOM 3280 C C . LEU B 1 204 ? 14.742 -3.525 -6.352 1 96.12 204 LEU B C 1
ATOM 3282 O O . LEU B 1 204 ? 13.531 -3.426 -6.129 1 96.12 204 LEU B O 1
ATOM 3286 N N . ILE B 1 205 ? 15.422 -2.686 -7.043 1 94.94 205 ILE B N 1
ATOM 3287 C CA . ILE B 1 205 ? 14.836 -1.61 -7.836 1 94.94 205 ILE B CA 1
ATOM 3288 C C . ILE B 1 205 ? 15.234 -1.773 -9.305 1 94.94 205 ILE B C 1
ATOM 3290 O O . ILE B 1 205 ? 16.391 -2.104 -9.602 1 94.94 205 ILE B O 1
ATOM 3294 N N . GLY B 1 206 ? 14.352 -1.521 -10.188 1 93.94 206 GLY B N 1
ATOM 3295 C CA . GLY B 1 206 ? 14.617 -1.572 -11.617 1 93.94 206 GLY B CA 1
ATOM 3296 C C . GLY B 1 206 ? 13.391 -1.283 -12.461 1 93.94 206 GLY B C 1
ATOM 3297 O O . GLY B 1 206 ? 12.305 -1.053 -11.922 1 93.94 206 GLY B O 1
ATOM 3298 N N . ARG B 1 207 ? 13.625 -1.256 -13.719 1 93.06 207 ARG B N 1
ATOM 3299 C CA . ARG B 1 207 ? 12.5 -1.111 -14.641 1 93.06 207 ARG B CA 1
ATOM 3300 C C . ARG B 1 207 ? 11.594 -2.338 -14.594 1 93.06 207 ARG B C 1
ATOM 3302 O O . ARG B 1 207 ? 12.078 -3.467 -14.469 1 93.06 207 ARG B O 1
ATOM 3309 N N . ASN B 1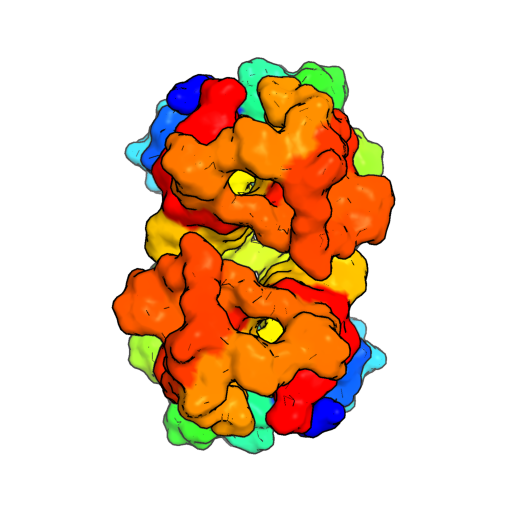 208 ? 10.281 -2.051 -14.68 1 90.44 208 ASN B N 1
ATOM 3310 C CA . ASN B 1 208 ? 9.305 -3.131 -14.633 1 90.44 208 ASN B CA 1
ATOM 3311 C C . ASN B 1 208 ? 9.641 -4.242 -15.617 1 90.44 208 ASN B C 1
ATOM 3313 O O . ASN B 1 208 ? 9.539 -5.426 -15.289 1 90.44 208 ASN B O 1
ATOM 3317 N N . GLU B 1 209 ? 10.031 -3.844 -16.797 1 91.5 209 GLU B N 1
ATOM 3318 C CA . GLU B 1 209 ? 10.367 -4.824 -17.828 1 91.5 209 GL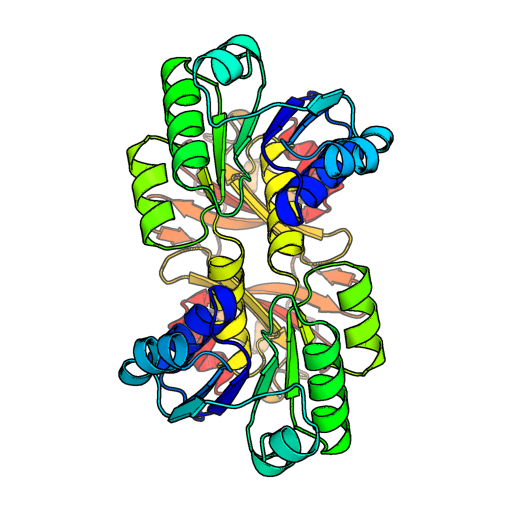U B CA 1
ATOM 3319 C C . GLU B 1 209 ? 11.57 -5.668 -17.406 1 91.5 209 GLU B C 1
ATOM 3321 O O . GLU B 1 209 ? 11.609 -6.871 -17.672 1 91.5 209 GLU B O 1
ATOM 3326 N N . ASP B 1 210 ? 12.555 -5.023 -16.797 1 93.62 210 ASP B N 1
ATOM 3327 C CA . ASP B 1 210 ? 13.758 -5.727 -16.359 1 93.62 210 ASP B CA 1
ATOM 3328 C C . ASP B 1 210 ? 13.445 -6.664 -15.188 1 93.62 210 ASP B C 1
ATOM 3330 O O . ASP B 1 210 ? 13.969 -7.781 -15.125 1 93.62 210 ASP B O 1
ATOM 3334 N N . ILE B 1 211 ? 12.617 -6.242 -14.281 1 92.06 211 ILE B N 1
ATOM 3335 C CA . ILE B 1 211 ? 12.195 -7.062 -13.148 1 92.06 211 ILE B CA 1
ATOM 3336 C C . ILE B 1 211 ? 11.469 -8.305 -13.664 1 92.06 211 ILE B C 1
ATOM 3338 O O . ILE B 1 211 ? 11.711 -9.414 -13.18 1 92.06 211 ILE B O 1
ATOM 3342 N N . THR B 1 212 ? 10.602 -8.07 -14.633 1 88.44 212 THR B N 1
ATOM 3343 C CA . THR B 1 212 ? 9.867 -9.18 -15.219 1 88.44 212 THR B CA 1
ATOM 3344 C C . THR B 1 212 ? 10.82 -10.188 -15.859 1 88.44 212 THR B C 1
ATOM 3346 O O . THR B 1 212 ? 10.664 -11.398 -15.68 1 88.44 212 THR B O 1
ATOM 3349 N N . LYS B 1 213 ? 11.828 -9.703 -16.547 1 89.5 213 LYS B N 1
ATOM 3350 C CA . LYS B 1 213 ? 12.812 -10.57 -17.172 1 89.5 213 LYS B CA 1
ATOM 3351 C C . LYS B 1 213 ? 13.562 -11.398 -16.141 1 89.5 213 LYS B C 1
ATOM 3353 O O . LYS B 1 213 ? 13.773 -12.602 -16.328 1 89.5 213 LYS B O 1
ATOM 3358 N N . LEU B 1 214 ? 13.914 -10.773 -15.07 1 89.12 214 LEU B N 1
ATOM 3359 C CA . LEU B 1 214 ? 14.641 -11.469 -14.008 1 89.12 214 LEU B CA 1
ATOM 3360 C C . LEU B 1 214 ? 13.773 -12.555 -13.375 1 89.12 214 LEU B C 1
ATOM 3362 O O . LEU B 1 214 ? 14.266 -13.633 -13.047 1 89.12 214 LEU B O 1
ATOM 3366 N N . SER B 1 215 ? 12.523 -12.25 -13.281 1 85 215 SER B N 1
ATOM 3367 C CA . SER B 1 215 ? 11.594 -13.156 -12.609 1 85 215 SER B CA 1
ATOM 3368 C C . SER B 1 215 ? 11.25 -14.352 -13.492 1 85 215 SER B C 1
ATOM 3370 O O . SER B 1 215 ? 10.625 -15.312 -13.031 1 85 215 SER B O 1
ATOM 3372 N N . GLN B 1 216 ? 11.688 -14.312 -14.727 1 82.75 216 GLN B N 1
ATOM 3373 C CA . GLN B 1 216 ? 11.367 -15.398 -15.656 1 82.75 216 GLN B CA 1
ATOM 3374 C C . GLN B 1 216 ? 12.578 -16.312 -15.875 1 82.75 216 GLN B C 1
ATOM 3376 O O . GLN B 1 216 ? 12.477 -17.312 -16.562 1 82.75 216 GLN B O 1
ATOM 3381 N N . LEU B 1 217 ? 13.578 -15.898 -15.312 1 80.69 217 LEU B N 1
ATOM 3382 C CA . LEU B 1 217 ? 14.773 -16.719 -15.445 1 80.69 217 LEU B CA 1
ATOM 3383 C C . LEU B 1 217 ? 14.68 -17.953 -14.555 1 80.69 217 LEU B C 1
ATOM 3385 O O . LEU B 1 217 ? 14.102 -17.906 -13.469 1 80.69 217 LEU B O 1
#

InterPro domains:
  IPR003148 Regulator of K+ conductance, N-terminal lobe [PF02254] (7-121)
  IPR003148 Regulator of K+ conductance, N-terminal lobe [PS51201] (3-119)
  IPR006037 Regulator of K+ conductance, C-terminal [PF02080] (159-215)
  IPR006037 Regulator of K+ conductance, C-terminal [PS51202] (136-217)
  IPR036291 NAD(P)-binding domain superfamily [SSF51735] (5-134)
  IPR036721 Regulator of K+ conductance, C-terminal domain superfamily [G3DSA:3.30.70.1450] (139-216)
  IPR036721 Regulator of K+ conductance, C-terminal domain superfamily [SSF116726] (132-216)
  IPR050721 Trk/Ktr/HKT Potassium Transport [PTHR43833] (2-216)

pLDDT: mean 94.87, std 4.39, range [58.94, 98.88]